Protein AF-A0A5C9C9N9-F1 (afdb_monomer_lite)

Secondary structure (DSSP, 8-state):
-HHHHHHGGG--STTGGG--HHHHHHHS--HHHHHHHH-HHHHHHHHHHHHTT--HHHHHHHHHHHHHHHHHHHHHHHHHHHHHH-TTHHHHHHHHHHHHHHS---HHHHHHHHHHTT--HHHIIIIITT-HHHHHHHHHHHHHHHHHHHHHHHHHH-----EEE-TTS-EEE--HHHHHHHHHHHHHHHHHHHHHHHHHHHHHHHHHHHHHHHHHTTPEE-PSSPS--SSEEEE-S--TTS--SEEEEEETTEEEEEEEE---TT-HHHHHHHHHT--SEEEETTEEEEEEEEEEES---TT-THHHHHHHTTEEEEETTSTTHHHHHHHHHHHHH----TTTT--HHHHHHHHHHHHHH--HHHHHHHHHHHHHHHHHS---TT---

Structure (mmCIF, N/CA/C/O backbone):
data_AF-A0A5C9C9N9-F1
#
_entry.id   AF-A0A5C9C9N9-F1
#
loop_
_atom_site.group_PDB
_atom_site.id
_atom_site.type_symbol
_atom_site.label_atom_id
_atom_site.label_alt_id
_atom_site.label_comp_id
_atom_site.label_asym_id
_atom_site.label_entity_id
_atom_site.label_seq_id
_atom_site.pdbx_PDB_ins_code
_atom_site.Cartn_x
_atom_site.Cartn_y
_atom_site.Cartn_z
_atom_site.occupancy
_atom_site.B_iso_or_equiv
_atom_site.auth_seq_id
_atom_site.auth_comp_id
_atom_site.auth_asym_id
_atom_site.auth_atom_id
_atom_site.pdbx_PDB_model_num
ATOM 1 N N . MET A 1 1 ? -15.153 8.812 -24.160 1.00 37.41 1 MET A N 1
ATOM 2 C CA . MET A 1 1 ? -14.367 9.856 -24.855 1.00 37.41 1 MET A CA 1
ATOM 3 C C . MET A 1 1 ? -14.046 11.124 -24.035 1.00 37.41 1 MET A C 1
ATOM 5 O O . MET A 1 1 ? -13.040 11.733 -24.364 1.00 37.41 1 MET A O 1
ATOM 9 N N . PRO A 1 2 ? -14.752 11.526 -22.947 1.00 36.28 2 PRO A N 1
ATOM 10 C CA . PRO A 1 2 ? -14.321 12.693 -22.146 1.00 36.28 2 PRO A CA 1
ATOM 11 C C . PRO A 1 2 ? -13.135 12.429 -21.193 1.00 36.28 2 PRO A C 1
ATOM 13 O O . PRO A 1 2 ? -12.395 13.350 -20.870 1.00 36.28 2 PRO A O 1
ATOM 16 N N . LYS A 1 3 ? -12.933 11.179 -20.738 1.00 41.25 3 LYS A N 1
ATOM 17 C CA . LYS A 1 3 ? -11.919 10.834 -19.718 1.00 41.25 3 LYS A CA 1
ATOM 18 C C . LYS A 1 3 ? -10.464 10.861 -20.215 1.00 41.25 3 LYS A C 1
ATOM 20 O O . LYS A 1 3 ? -9.582 11.214 -19.442 1.00 41.25 3 LYS A O 1
ATOM 25 N N . GLU A 1 4 ? -10.201 10.542 -21.484 1.00 42.69 4 GLU A N 1
ATOM 26 C CA . GLU A 1 4 ? -8.827 10.503 -22.024 1.00 42.69 4 GLU A CA 1
ATOM 27 C C . GLU A 1 4 ? -8.182 11.892 -22.120 1.00 42.69 4 GLU A C 1
ATOM 29 O O . GLU A 1 4 ? -7.003 12.038 -21.807 1.00 42.69 4 GLU A O 1
ATOM 34 N N . LYS A 1 5 ? -8.955 12.936 -22.457 1.00 40.62 5 LYS A N 1
ATOM 35 C CA . LYS A 1 5 ? -8.437 14.314 -22.527 1.00 40.62 5 LYS A CA 1
ATOM 36 C C . LYS A 1 5 ? -8.026 14.878 -21.161 1.00 40.62 5 LYS A C 1
ATOM 38 O O . LYS A 1 5 ? -7.103 15.681 -21.108 1.00 40.62 5 LYS A O 1
ATOM 43 N N . VAL A 1 6 ? -8.667 14.448 -20.072 1.00 48.41 6 VAL A N 1
ATOM 44 C CA . VAL A 1 6 ? -8.349 14.909 -18.705 1.00 48.41 6 VAL A CA 1
ATOM 45 C C . VAL A 1 6 ? -7.097 14.214 -18.153 1.00 48.41 6 VAL A C 1
ATOM 47 O O . VAL A 1 6 ? -6.322 14.826 -17.426 1.00 48.41 6 VAL A O 1
ATOM 50 N N . LEU A 1 7 ? -6.843 12.956 -18.530 1.00 49.41 7 LEU A N 1
ATOM 51 C CA . LEU A 1 7 ? -5.658 12.209 -18.080 1.00 49.41 7 LEU A CA 1
ATOM 52 C C . LEU A 1 7 ? -4.365 12.669 -18.776 1.00 49.41 7 LEU A C 1
ATOM 54 O O . LEU A 1 7 ? -3.325 12.727 -18.123 1.00 49.41 7 LEU A O 1
ATOM 58 N N . HIS A 1 8 ? -4.423 13.078 -20.050 1.00 49.97 8 HIS A N 1
ATOM 59 C CA . HIS A 1 8 ? -3.265 13.657 -20.749 1.00 49.97 8 HIS A CA 1
ATOM 60 C C . HIS A 1 8 ? -2.820 15.021 -20.186 1.00 49.97 8 HIS A C 1
ATOM 62 O O . HIS A 1 8 ? -1.680 15.412 -20.405 1.00 49.97 8 HIS A O 1
ATOM 68 N N . GLN A 1 9 ? -3.664 15.721 -19.416 1.00 55.91 9 GLN A N 1
ATOM 69 C CA . GLN A 1 9 ? -3.292 16.971 -18.734 1.00 55.91 9 GLN A CA 1
ATOM 70 C C . GLN A 1 9 ? -2.435 16.757 -17.470 1.00 55.91 9 GLN A C 1
ATOM 72 O O . GLN A 1 9 ? -1.930 17.730 -16.917 1.00 55.91 9 GLN A O 1
ATOM 77 N N . LEU A 1 10 ? -2.263 15.513 -16.997 1.00 59.78 10 LEU A N 1
ATOM 78 C CA . LEU A 1 10 ? -1.492 15.197 -15.782 1.00 59.78 10 LEU A CA 1
ATOM 79 C C . LEU A 1 10 ? 0.017 15.044 -16.010 1.00 59.78 10 LEU A C 1
ATOM 81 O O . LEU A 1 10 ? 0.758 14.961 -15.027 1.00 59.78 10 LEU A O 1
ATOM 85 N N . TYR A 1 11 ? 0.447 14.941 -17.269 1.00 69.88 11 TYR A N 1
ATOM 86 C CA . TYR A 1 11 ? 1.843 14.748 -17.645 1.00 69.88 11 TYR A CA 1
ATOM 87 C C . TYR A 1 11 ? 2.307 15.935 -18.482 1.00 69.88 11 TYR A C 1
ATOM 89 O O . TYR A 1 11 ? 1.695 16.254 -19.501 1.00 69.88 11 TYR A O 1
ATOM 97 N N . HIS A 1 12 ? 3.388 16.578 -18.056 1.00 72.19 12 HIS A N 1
ATOM 98 C CA . HIS A 1 12 ? 3.984 17.718 -18.760 1.00 72.19 12 HIS A CA 1
ATOM 99 C C . HIS A 1 12 ? 5.227 17.331 -19.568 1.00 72.19 12 HIS A C 1
ATOM 101 O O . HIS A 1 12 ? 5.639 18.057 -20.471 1.00 72.19 12 HIS A O 1
ATOM 107 N N . SER A 1 13 ? 5.820 16.179 -19.268 1.00 78.88 13 SER A N 1
ATOM 108 C CA . SER A 1 13 ? 7.016 15.682 -19.939 1.00 78.88 13 SER A CA 1
ATOM 109 C C . SER A 1 13 ? 6.716 15.066 -21.309 1.00 78.88 13 SER A C 1
ATOM 111 O O . SER A 1 13 ? 5.595 14.669 -21.637 1.00 78.88 13 SER A O 1
ATOM 113 N N . LYS A 1 14 ? 7.774 14.908 -22.114 1.00 85.06 14 LYS A N 1
ATOM 114 C CA . LYS A 1 14 ? 7.711 14.353 -23.479 1.00 85.06 14 LYS A CA 1
ATOM 115 C C . LYS A 1 14 ? 7.240 12.891 -23.539 1.00 85.06 14 LYS A C 1
ATOM 117 O O . LYS A 1 14 ? 7.010 12.382 -24.631 1.00 85.06 14 LYS A O 1
ATOM 122 N N . ILE A 1 15 ? 7.077 12.216 -22.396 1.00 86.12 15 ILE A N 1
ATOM 123 C CA . ILE A 1 15 ? 6.532 10.854 -22.341 1.00 86.12 15 ILE A CA 1
ATOM 124 C C . ILE A 1 15 ? 4.999 10.814 -22.404 1.00 86.12 15 ILE A C 1
ATOM 126 O O . ILE A 1 15 ? 4.450 9.771 -22.756 1.00 86.12 15 ILE A O 1
ATOM 130 N N . ALA A 1 16 ? 4.313 11.929 -22.115 1.00 86.31 16 ALA A N 1
ATOM 131 C CA . ALA A 1 16 ? 2.853 12.012 -22.007 1.00 86.31 16 ALA A CA 1
ATOM 132 C C . ALA A 1 16 ? 2.065 11.369 -23.169 1.00 86.31 16 ALA A C 1
ATOM 134 O O . ALA A 1 16 ? 1.077 10.685 -22.888 1.00 86.31 16 ALA A O 1
ATOM 135 N N . PRO A 1 17 ? 2.464 11.513 -24.452 1.00 87.81 17 PRO A N 1
ATOM 136 C CA . PRO A 1 17 ? 1.719 10.926 -25.571 1.00 87.81 17 PRO A CA 1
ATOM 137 C C . PRO A 1 17 ? 1.694 9.393 -25.569 1.00 87.81 17 PRO A C 1
ATOM 139 O O . PRO A 1 17 ? 0.817 8.787 -26.180 1.00 87.81 17 PRO A O 1
ATOM 142 N N . PHE A 1 18 ? 2.652 8.755 -24.893 1.00 89.38 18 PHE A N 1
ATOM 143 C CA . PHE A 1 18 ? 2.831 7.304 -24.923 1.00 89.38 18 PHE A CA 1
ATOM 144 C C . PHE A 1 18 ? 2.240 6.608 -23.696 1.00 89.38 18 PHE A C 1
ATOM 146 O O . PHE A 1 18 ? 2.082 5.388 -23.710 1.00 89.38 18 PHE A O 1
ATOM 153 N N . VAL A 1 19 ? 1.916 7.357 -22.635 1.00 87.38 19 VAL A N 1
ATOM 154 C CA . VAL A 1 19 ? 1.393 6.822 -21.370 1.00 87.38 19 VAL A CA 1
ATOM 155 C C . VAL A 1 19 ? -0.051 6.347 -21.561 1.00 87.38 19 VAL A C 1
ATOM 157 O O . VAL A 1 19 ? -0.930 7.166 -21.832 1.00 87.38 19 VAL A O 1
ATOM 160 N N . PRO A 1 20 ? -0.356 5.046 -21.388 1.00 88.06 20 PRO A N 1
ATOM 161 C CA . PRO A 1 20 ? -1.737 4.583 -21.423 1.00 88.06 20 PRO A CA 1
ATOM 162 C C . PRO A 1 20 ? -2.528 5.152 -20.241 1.00 88.06 20 PRO A C 1
ATOM 164 O O . PRO A 1 20 ? -2.052 5.125 -19.107 1.00 88.06 20 PRO A O 1
ATOM 167 N N . SER A 1 21 ? -3.774 5.570 -20.470 1.00 84.00 21 SER A N 1
ATOM 168 C CA . SER A 1 21 ? -4.687 6.058 -19.420 1.00 84.00 21 SER A CA 1
ATOM 169 C C . SER A 1 21 ? -4.796 5.095 -18.230 1.00 84.00 21 SER A C 1
ATOM 171 O O . SER A 1 21 ? -4.718 5.509 -17.072 1.00 84.00 21 SER A O 1
ATOM 173 N N . ALA A 1 22 ? -4.873 3.791 -18.515 1.00 82.81 22 ALA A N 1
ATOM 174 C CA . ALA A 1 22 ? -4.887 2.734 -17.509 1.00 82.81 22 ALA A CA 1
ATOM 175 C C . ALA A 1 22 ? -3.651 2.763 -16.592 1.00 82.81 22 ALA A C 1
ATOM 177 O O . ALA A 1 22 ? -3.775 2.496 -15.398 1.00 82.81 22 ALA A O 1
ATOM 178 N N . LEU A 1 23 ? -2.469 3.116 -17.112 1.00 84.31 23 LEU A N 1
ATOM 179 C CA . LEU A 1 23 ? -1.248 3.219 -16.313 1.00 84.31 23 LEU A CA 1
ATOM 180 C C . LEU A 1 23 ? -1.395 4.331 -15.269 1.00 84.31 23 LEU A C 1
ATOM 182 O O . LEU A 1 23 ? -1.219 4.088 -14.078 1.00 84.31 23 LEU A O 1
ATOM 186 N N . THR A 1 24 ? -1.813 5.524 -15.690 1.00 83.69 24 THR A N 1
ATOM 187 C CA . THR A 1 24 ? -2.038 6.668 -14.794 1.00 83.69 24 THR A CA 1
ATOM 188 C C . THR A 1 24 ? -3.081 6.363 -13.714 1.00 83.69 24 THR A C 1
ATOM 190 O O . THR A 1 24 ? -2.858 6.655 -12.534 1.00 83.69 24 THR A O 1
ATOM 193 N N . GLU A 1 25 ? -4.195 5.724 -14.081 1.00 81.94 25 GLU A N 1
ATOM 194 C CA . GLU A 1 25 ? -5.250 5.324 -13.138 1.00 81.94 25 GLU A CA 1
ATOM 195 C C . GLU A 1 25 ? -4.787 4.262 -12.127 1.00 81.94 25 GLU A C 1
ATOM 197 O O . GLU A 1 25 ? -5.225 4.245 -10.971 1.00 81.94 25 GLU A O 1
ATOM 202 N N . LEU A 1 26 ? -3.910 3.348 -12.545 1.00 81.75 26 LEU A N 1
ATOM 203 C CA . LEU A 1 26 ? -3.360 2.308 -11.679 1.00 81.75 26 LEU A CA 1
ATOM 204 C C . LEU A 1 26 ? -2.259 2.847 -10.759 1.00 81.75 26 LEU A C 1
ATOM 206 O O . LEU A 1 26 ? -2.142 2.366 -9.632 1.00 81.75 26 LEU A O 1
ATOM 210 N N . ILE A 1 27 ? -1.482 3.848 -11.182 1.00 82.31 27 ILE A N 1
ATOM 211 C CA . ILE A 1 27 ? -0.500 4.525 -10.321 1.00 82.31 27 ILE A CA 1
ATOM 212 C C . ILE A 1 27 ? -1.225 5.353 -9.252 1.00 82.31 27 ILE A C 1
ATOM 214 O O . ILE A 1 27 ? -0.895 5.275 -8.069 1.00 82.31 27 ILE A O 1
ATOM 218 N N . GLY A 1 28 ? -2.247 6.111 -9.659 1.00 73.25 28 GLY A N 1
ATOM 219 C CA . GLY A 1 28 ? -2.963 7.051 -8.795 1.00 73.25 28 GLY A CA 1
ATOM 220 C C . GLY A 1 28 ? -3.986 6.441 -7.831 1.00 73.25 28 GLY A C 1
ATOM 221 O O . GLY A 1 28 ? -4.534 7.181 -7.013 1.00 73.25 28 GLY A O 1
ATOM 222 N N . SER A 1 29 ? -4.272 5.137 -7.913 1.00 69.25 29 SER A N 1
ATOM 223 C CA . SER A 1 29 ? -5.362 4.533 -7.137 1.00 69.25 29 SER A CA 1
ATOM 224 C C . SER A 1 29 ? -5.131 4.606 -5.627 1.00 69.25 29 SER A C 1
ATOM 226 O O . SER A 1 29 ? -4.087 4.177 -5.126 1.00 69.25 29 SER A O 1
ATOM 228 N N . ARG A 1 30 ? -6.134 5.125 -4.913 1.00 69.12 30 ARG A N 1
ATOM 229 C CA . ARG A 1 30 ? -6.184 5.265 -3.452 1.00 69.12 30 ARG A CA 1
ATOM 230 C C . ARG A 1 30 ? -6.662 3.966 -2.801 1.00 69.12 30 ARG A C 1
ATOM 232 O O . ARG A 1 30 ? -7.253 3.115 -3.458 1.00 69.12 30 ARG A O 1
ATOM 239 N N . GLY A 1 31 ? -6.484 3.845 -1.482 1.00 66.50 31 GLY A N 1
ATOM 240 C CA . GLY A 1 31 ? -6.988 2.696 -0.718 1.00 66.50 31 GLY A CA 1
ATOM 241 C C . GLY A 1 31 ? -8.496 2.488 -0.881 1.00 66.50 31 GLY A C 1
ATOM 242 O O . GLY A 1 31 ? -8.946 1.381 -1.129 1.00 66.50 31 GLY A O 1
ATOM 243 N N . VAL A 1 32 ? -9.288 3.557 -0.865 1.00 70.75 32 VAL A N 1
ATOM 244 C CA . VAL A 1 32 ? -10.749 3.465 -1.049 1.00 70.75 32 VAL A CA 1
ATOM 245 C C . VAL A 1 32 ? -11.160 3.026 -2.462 1.00 70.75 32 VAL A C 1
ATOM 247 O O . VAL A 1 32 ? -12.204 2.401 -2.637 1.00 70.75 32 VAL A O 1
ATOM 250 N N . ASP A 1 33 ? -10.310 3.257 -3.469 1.00 72.56 33 ASP A N 1
ATOM 251 C CA . ASP A 1 33 ? -10.542 2.760 -4.831 1.00 72.56 33 ASP A CA 1
ATOM 252 C C . ASP A 1 33 ? -10.380 1.236 -4.911 1.00 72.56 33 ASP A C 1
ATOM 254 O O . ASP A 1 33 ? -10.921 0.597 -5.813 1.00 72.56 33 ASP A O 1
ATOM 258 N N . VAL A 1 34 ? -9.676 0.636 -3.947 1.00 70.19 34 VAL A N 1
ATOM 259 C CA . VAL A 1 34 ? -9.547 -0.819 -3.807 1.00 70.19 34 VAL A CA 1
ATOM 260 C C . VAL A 1 34 ? -10.900 -1.418 -3.475 1.00 70.19 34 VAL A C 1
ATOM 262 O O . VAL A 1 34 ? -11.304 -2.365 -4.134 1.00 70.19 34 VAL A O 1
ATOM 265 N N . VAL A 1 35 ? -11.647 -0.828 -2.536 1.00 75.88 35 VAL A N 1
ATOM 266 C CA . VAL A 1 35 ? -12.987 -1.322 -2.180 1.00 75.88 35 VAL A CA 1
ATOM 267 C C . VAL A 1 35 ? -13.902 -1.319 -3.404 1.00 75.88 35 VAL A C 1
ATOM 269 O O . VAL A 1 35 ? -14.561 -2.315 -3.686 1.00 75.88 35 VAL A O 1
ATOM 272 N N . LYS A 1 36 ? -13.868 -0.241 -4.199 1.00 75.81 36 LYS A N 1
ATOM 273 C CA . LYS A 1 36 ? -14.656 -0.136 -5.439 1.00 75.81 36 LYS A CA 1
ATOM 274 C C . LYS A 1 36 ? -14.260 -1.171 -6.495 1.00 75.81 36 LYS A C 1
ATOM 276 O O . LYS A 1 36 ? -15.123 -1.661 -7.212 1.00 75.81 36 LYS A O 1
ATOM 281 N N . ARG A 1 37 ? -12.967 -1.481 -6.627 1.00 71.38 37 ARG A N 1
ATOM 282 C CA . ARG A 1 37 ? -12.450 -2.418 -7.643 1.00 71.38 37 ARG A CA 1
ATOM 283 C C . ARG A 1 37 ? -12.628 -3.881 -7.259 1.00 71.38 37 ARG A C 1
ATOM 285 O O . ARG A 1 37 ? -12.797 -4.720 -8.137 1.00 71.38 37 ARG A O 1
ATOM 292 N N . VAL A 1 38 ? -12.500 -4.180 -5.973 1.00 73.94 38 VAL A N 1
ATOM 293 C CA . VAL A 1 38 ? -12.497 -5.548 -5.451 1.00 73.94 38 VAL A CA 1
ATOM 294 C C . VAL A 1 38 ? -13.909 -5.997 -5.073 1.00 73.94 38 VAL A C 1
ATOM 296 O O . VAL A 1 38 ? -14.213 -7.181 -5.166 1.00 73.94 38 VAL A O 1
ATOM 299 N N . GLY A 1 39 ? -14.788 -5.050 -4.746 1.00 82.50 39 GLY A N 1
ATOM 300 C CA . GLY A 1 39 ? -16.157 -5.321 -4.333 1.00 82.50 39 GLY A CA 1
ATOM 301 C C . GLY A 1 39 ? -16.274 -5.459 -2.819 1.00 82.50 39 GLY A C 1
ATOM 302 O O . GLY A 1 39 ? -15.336 -5.852 -2.122 1.00 82.50 39 GLY A O 1
ATOM 303 N N . ILE A 1 40 ? -17.448 -5.101 -2.307 1.00 87.12 40 ILE A N 1
ATOM 304 C CA . ILE A 1 40 ? -17.716 -5.028 -0.867 1.00 87.12 40 ILE A CA 1
ATOM 305 C C . ILE A 1 40 ? -17.707 -6.415 -0.227 1.00 87.12 40 ILE A C 1
ATOM 307 O O . ILE A 1 40 ? -17.191 -6.558 0.878 1.00 87.12 40 ILE A O 1
ATOM 311 N N . ASP A 1 41 ? -18.193 -7.434 -0.931 1.00 87.19 41 ASP A N 1
ATOM 312 C CA . ASP A 1 41 ? -18.247 -8.805 -0.413 1.00 87.19 41 ASP A CA 1
ATOM 313 C C . ASP A 1 41 ? -16.850 -9.360 -0.136 1.00 87.19 41 ASP A C 1
ATOM 315 O O . ASP A 1 41 ? -16.582 -9.878 0.943 1.00 87.19 41 ASP A O 1
ATOM 319 N N . VAL A 1 42 ? -15.905 -9.131 -1.049 1.00 86.38 42 VAL A N 1
ATOM 320 C CA . VAL A 1 42 ? -14.511 -9.541 -0.844 1.00 86.38 42 VAL A CA 1
ATOM 321 C C . VAL A 1 42 ? -13.884 -8.781 0.327 1.00 86.38 42 VAL A C 1
ATOM 323 O O . VAL A 1 42 ? -13.131 -9.355 1.108 1.00 86.38 42 VAL A O 1
ATOM 326 N N . VAL A 1 43 ? -14.194 -7.489 0.489 1.00 88.81 43 VAL A N 1
ATOM 327 C CA . VAL A 1 43 ? -13.722 -6.708 1.645 1.00 88.81 43 VAL A CA 1
ATOM 328 C C . VAL A 1 43 ? -14.293 -7.264 2.951 1.00 88.81 43 VAL A C 1
ATOM 330 O O . VAL A 1 43 ? -13.548 -7.391 3.924 1.00 88.81 43 VAL A O 1
ATOM 333 N N . LYS A 1 44 ? -15.576 -7.645 2.973 1.00 92.31 44 LYS A N 1
ATOM 334 C CA . LYS A 1 44 ? -16.211 -8.327 4.109 1.00 92.31 44 LYS A CA 1
ATOM 335 C C . LYS A 1 44 ? -15.527 -9.656 4.418 1.00 92.31 44 LYS A C 1
ATOM 337 O O . LYS A 1 44 ? -15.245 -9.916 5.586 1.00 92.31 44 LYS A O 1
ATOM 342 N N . ASP A 1 45 ? -15.177 -10.445 3.407 1.00 90.75 45 ASP A N 1
ATOM 343 C CA . ASP A 1 45 ? -14.437 -11.695 3.599 1.00 90.75 45 ASP A CA 1
ATOM 344 C C . ASP A 1 45 ? -13.062 -11.456 4.230 1.00 90.75 45 ASP A C 1
ATOM 346 O O . ASP A 1 45 ? -12.705 -12.138 5.192 1.00 90.75 45 ASP A O 1
ATOM 350 N N . VAL A 1 46 ? -12.318 -10.442 3.763 1.00 89.56 46 VAL A N 1
ATOM 351 C CA . VAL A 1 46 ? -11.027 -10.061 4.361 1.00 89.56 46 VAL A CA 1
ATOM 352 C C . VAL A 1 46 ? -11.196 -9.642 5.823 1.00 89.56 46 VAL A C 1
ATOM 354 O O . VAL A 1 46 ? -10.442 -10.097 6.683 1.00 89.56 46 VAL A O 1
ATOM 357 N N . ILE A 1 47 ? -12.190 -8.801 6.127 1.00 92.25 47 ILE A N 1
ATOM 358 C CA . ILE A 1 47 ? -12.477 -8.370 7.502 1.00 92.25 47 ILE A CA 1
ATOM 359 C C . ILE A 1 47 ? -12.795 -9.589 8.369 1.00 92.25 47 ILE A C 1
ATOM 361 O O . ILE A 1 47 ? -12.177 -9.776 9.415 1.00 92.25 47 ILE A O 1
ATOM 365 N N . ALA A 1 48 ? -13.717 -10.445 7.930 1.00 93.06 48 ALA A N 1
ATOM 366 C CA . ALA A 1 48 ? -14.128 -11.627 8.674 1.00 93.06 48 ALA A CA 1
ATOM 367 C C . ALA A 1 48 ? -12.959 -12.591 8.927 1.00 93.06 48 ALA A C 1
ATOM 369 O O . ALA A 1 48 ? -12.837 -13.148 10.020 1.00 93.06 48 ALA A O 1
ATOM 370 N N . ASP A 1 49 ? -12.077 -12.753 7.944 1.00 91.25 49 ASP A N 1
ATOM 371 C CA . ASP A 1 49 ? -10.869 -13.557 8.058 1.00 91.25 49 ASP A CA 1
ATOM 372 C C . ASP A 1 49 ? -9.901 -12.997 9.106 1.00 91.25 49 ASP A C 1
ATOM 374 O O . ASP A 1 49 ? -9.433 -13.760 9.958 1.00 91.25 49 ASP A O 1
ATOM 378 N N . VAL A 1 50 ? -9.668 -11.681 9.126 1.00 91.19 50 VAL A N 1
ATOM 379 C CA . VAL A 1 50 ? -8.818 -11.046 10.147 1.00 91.19 50 VAL A CA 1
ATOM 380 C C . VAL A 1 50 ? -9.458 -11.093 11.537 1.00 91.19 50 VAL A C 1
ATOM 382 O O . VAL A 1 50 ? -8.768 -11.372 12.518 1.00 91.19 50 VAL A O 1
ATOM 385 N N . LEU A 1 51 ? -10.776 -10.906 11.657 1.00 92.56 51 LEU A N 1
ATOM 386 C CA . LEU A 1 51 ? -11.492 -11.080 12.932 1.00 92.56 51 LEU A CA 1
ATOM 387 C C . LEU A 1 51 ? -11.421 -12.531 13.450 1.00 92.56 51 LEU A C 1
ATOM 389 O O . LEU A 1 51 ? -11.482 -12.769 14.657 1.00 92.56 51 LEU A O 1
ATOM 393 N N . CYS A 1 52 ? -11.246 -13.504 12.551 1.00 91.75 52 CYS A N 1
ATOM 394 C CA . CYS A 1 52 ? -11.019 -14.912 12.886 1.00 91.75 52 CYS A CA 1
ATOM 395 C C . CYS A 1 52 ? -9.532 -15.275 13.076 1.00 91.75 52 CYS A C 1
ATOM 397 O O . CYS A 1 52 ? -9.223 -16.439 13.329 1.00 91.75 52 CYS A O 1
ATOM 399 N N . GLY A 1 53 ? -8.621 -14.303 12.985 1.00 88.56 53 GLY A N 1
ATOM 400 C CA . GLY A 1 53 ? -7.190 -14.464 13.249 1.00 88.56 53 GLY A CA 1
ATOM 401 C C . GLY A 1 53 ? -6.326 -14.869 12.053 1.00 88.56 53 GLY A C 1
ATOM 402 O O . GLY A 1 53 ? -5.181 -15.285 12.241 1.00 88.56 53 GLY A O 1
ATOM 403 N N . ARG A 1 54 ? -6.837 -14.756 10.820 1.00 88.12 54 ARG A N 1
ATOM 404 C CA . ARG A 1 54 ? -6.015 -14.895 9.605 1.00 88.12 54 ARG A CA 1
ATOM 405 C C . ARG A 1 54 ? -5.192 -13.633 9.351 1.00 88.12 54 ARG A C 1
ATOM 407 O O . ARG A 1 54 ? -5.557 -12.537 9.773 1.00 88.12 54 ARG A O 1
ATOM 414 N N . ASN A 1 55 ? -4.075 -13.784 8.641 1.00 82.88 55 ASN A N 1
ATOM 415 C CA . ASN A 1 55 ? -3.210 -12.654 8.329 1.00 82.88 55 ASN A CA 1
ATOM 416 C C . ASN A 1 55 ? -3.787 -11.819 7.176 1.00 82.88 55 ASN A C 1
ATOM 418 O O . ASN A 1 55 ? -4.106 -12.356 6.117 1.00 82.88 55 ASN A O 1
ATOM 422 N N . LEU A 1 56 ? -3.838 -10.493 7.340 1.00 82.12 56 LEU A N 1
ATOM 423 C CA . LEU A 1 56 ? -4.310 -9.577 6.292 1.00 82.12 56 LEU A CA 1
ATOM 424 C C . LEU A 1 56 ? -3.514 -9.709 4.979 1.00 82.12 56 LEU A C 1
ATOM 426 O O . LEU A 1 56 ? -4.046 -9.478 3.889 1.00 82.12 56 LEU A O 1
ATOM 430 N N . ARG A 1 57 ? -2.221 -10.050 5.058 1.00 77.50 57 ARG A N 1
ATOM 431 C CA . ARG A 1 57 ? -1.363 -10.155 3.869 1.00 77.50 57 ARG A CA 1
ATOM 432 C C . ARG A 1 57 ? -1.778 -11.295 2.957 1.00 77.50 57 ARG A C 1
ATOM 434 O O . ARG A 1 57 ? -1.700 -11.125 1.745 1.00 77.50 57 ARG A O 1
ATOM 441 N N . ASP A 1 58 ? -2.274 -12.392 3.519 1.00 78.56 58 ASP A N 1
ATOM 442 C CA . ASP A 1 58 ? -2.732 -13.535 2.727 1.00 78.56 58 ASP A CA 1
ATOM 443 C C . ASP A 1 58 ? -3.909 -13.116 1.834 1.00 78.56 58 ASP A C 1
ATOM 445 O O . ASP A 1 58 ? -3.962 -13.453 0.653 1.00 78.56 58 ASP A O 1
ATOM 449 N N . SER A 1 59 ? -4.806 -12.282 2.368 1.00 73.44 59 SER A N 1
ATOM 450 C CA . SER A 1 59 ? -5.985 -11.786 1.655 1.00 73.44 59 SER A CA 1
ATOM 451 C C . SER A 1 59 ? -5.686 -10.647 0.671 1.00 73.44 59 SER A C 1
ATOM 453 O O . SER A 1 59 ? -6.435 -10.444 -0.283 1.00 73.44 59 SER A O 1
ATOM 455 N N . THR A 1 60 ? -4.603 -9.889 0.873 1.00 77.56 60 THR A N 1
ATOM 456 C CA . THR A 1 60 ? -4.282 -8.703 0.054 1.00 77.56 60 THR A CA 1
ATOM 457 C C . THR A 1 60 ? -3.200 -8.940 -1.004 1.00 77.56 60 THR A C 1
ATOM 459 O O . THR A 1 60 ? -3.179 -8.220 -2.002 1.00 77.56 60 THR A O 1
ATOM 462 N N . GLU A 1 61 ? -2.365 -9.981 -0.884 1.00 83.25 61 GLU A N 1
ATOM 463 C CA . GLU A 1 61 ? -1.290 -10.277 -1.851 1.00 83.25 61 GLU A CA 1
ATOM 464 C C . GLU A 1 61 ? -1.822 -10.525 -3.270 1.00 83.25 61 GLU A C 1
ATOM 466 O O . GLU A 1 61 ? -1.205 -10.103 -4.249 1.00 83.25 61 GLU A O 1
ATOM 471 N N . MET A 1 62 ? -2.988 -11.162 -3.416 1.00 80.94 62 MET A N 1
ATOM 472 C CA . MET A 1 62 ? -3.576 -11.391 -4.742 1.00 80.94 62 MET A CA 1
ATOM 473 C C . MET A 1 62 ? -4.041 -10.088 -5.404 1.00 80.94 62 MET A C 1
ATOM 475 O O . MET A 1 62 ? -3.918 -9.935 -6.622 1.00 80.94 62 MET A O 1
ATOM 479 N N . LEU A 1 63 ? -4.501 -9.119 -4.608 1.00 78.69 63 LEU A N 1
ATOM 480 C CA . LEU A 1 63 ? -4.855 -7.782 -5.088 1.00 78.69 63 LEU A CA 1
ATOM 481 C C . LEU A 1 63 ? -3.606 -7.034 -5.560 1.00 78.69 63 LEU A C 1
ATOM 483 O O . LEU A 1 63 ? -3.595 -6.477 -6.661 1.00 78.69 63 LEU A O 1
ATOM 487 N N . THR A 1 64 ? -2.535 -7.108 -4.767 1.00 84.00 64 THR A N 1
ATOM 488 C CA . THR A 1 64 ? -1.213 -6.574 -5.108 1.00 84.00 64 THR A CA 1
ATOM 489 C C . THR A 1 64 ? -0.681 -7.159 -6.408 1.00 84.00 64 THR A C 1
ATOM 491 O O . THR A 1 64 ? -0.322 -6.422 -7.330 1.00 84.00 64 THR A O 1
ATOM 494 N N . ARG A 1 65 ? -0.683 -8.492 -6.531 1.00 87.06 65 ARG A N 1
ATOM 495 C CA . ARG A 1 65 ? -0.246 -9.199 -7.742 1.00 87.06 65 ARG A CA 1
ATOM 496 C C . ARG A 1 65 ? -1.037 -8.775 -8.968 1.00 87.06 65 ARG A C 1
ATOM 498 O O . ARG A 1 65 ? -0.434 -8.508 -10.006 1.00 87.06 65 ARG A O 1
ATOM 505 N N . ARG A 1 66 ? -2.364 -8.675 -8.853 1.00 84.38 66 ARG A N 1
ATOM 506 C CA . ARG A 1 66 ? -3.224 -8.245 -9.961 1.00 84.38 66 ARG A CA 1
ATOM 507 C C . ARG A 1 66 ? -2.867 -6.836 -10.430 1.00 84.38 66 ARG A C 1
ATOM 509 O O . ARG A 1 66 ? -2.697 -6.629 -11.630 1.00 84.38 66 ARG A O 1
ATOM 516 N N . ARG A 1 67 ? -2.704 -5.880 -9.508 1.00 85.75 67 ARG A N 1
ATOM 517 C CA . ARG A 1 67 ? -2.327 -4.501 -9.857 1.00 85.75 67 ARG A CA 1
ATOM 518 C C . ARG A 1 67 ? -0.950 -4.436 -10.513 1.00 85.75 67 ARG A C 1
ATOM 520 O O . ARG A 1 67 ? -0.812 -3.768 -11.533 1.00 85.75 67 ARG A O 1
ATOM 527 N N . ILE A 1 68 ? 0.041 -5.144 -9.968 1.00 91.38 68 ILE A N 1
ATOM 528 C CA . ILE A 1 68 ? 1.392 -5.214 -10.548 1.00 91.38 68 ILE A CA 1
ATOM 529 C C . ILE A 1 68 ? 1.337 -5.797 -11.962 1.00 91.38 68 ILE A C 1
ATOM 531 O O . ILE A 1 68 ? 1.916 -5.217 -12.871 1.00 91.38 68 ILE A O 1
ATOM 535 N N . GLY A 1 69 ? 0.601 -6.892 -12.175 1.00 91.50 69 GLY A N 1
ATOM 536 C CA . GLY A 1 69 ? 0.450 -7.496 -13.501 1.00 91.50 69 GLY A CA 1
ATOM 537 C C . GLY A 1 69 ? -0.150 -6.530 -14.527 1.00 91.50 69 GLY A C 1
ATOM 538 O O . GLY A 1 69 ? 0.387 -6.382 -15.623 1.00 91.50 69 GLY A O 1
ATOM 539 N N . MET A 1 70 ? -1.211 -5.809 -14.152 1.00 90.50 70 MET A N 1
ATOM 540 C CA . MET A 1 70 ? -1.824 -4.796 -15.021 1.00 90.50 70 MET A CA 1
ATOM 541 C C . MET A 1 70 ? -0.884 -3.617 -15.303 1.00 90.50 70 MET A C 1
ATOM 543 O O . MET A 1 70 ? -0.812 -3.152 -16.439 1.00 90.50 70 MET A O 1
ATOM 547 N N . LEU A 1 71 ? -0.143 -3.149 -14.295 1.00 92.94 71 LEU A N 1
ATOM 548 C CA . LEU A 1 71 ? 0.855 -2.095 -14.469 1.00 92.94 71 LEU A CA 1
ATOM 549 C C . LEU A 1 71 ? 2.000 -2.554 -15.380 1.00 92.94 71 LEU A C 1
ATOM 551 O O . LEU A 1 71 ? 2.408 -1.803 -16.254 1.00 92.94 71 LEU A O 1
ATOM 555 N N . ASN A 1 72 ? 2.493 -3.786 -15.233 1.00 96.06 72 ASN A N 1
ATOM 556 C CA . ASN A 1 72 ? 3.541 -4.341 -16.095 1.00 96.06 72 ASN A CA 1
ATOM 557 C C . ASN A 1 72 ? 3.090 -4.381 -17.560 1.00 96.06 72 ASN A C 1
ATOM 559 O O . ASN A 1 72 ? 3.838 -3.964 -18.442 1.00 96.06 72 ASN A O 1
ATOM 563 N N . ALA A 1 73 ? 1.854 -4.825 -17.814 1.00 95.06 73 ALA A N 1
ATOM 564 C CA . ALA A 1 73 ? 1.278 -4.823 -19.154 1.00 95.06 73 ALA A CA 1
ATOM 565 C C . ALA A 1 73 ? 1.161 -3.398 -19.718 1.00 95.06 73 ALA A C 1
ATOM 567 O O . ALA A 1 73 ? 1.582 -3.142 -20.842 1.00 95.06 73 ALA A O 1
ATOM 568 N N . ALA A 1 74 ? 0.654 -2.445 -18.934 1.00 94.75 74 ALA A N 1
ATOM 569 C CA . ALA A 1 74 ? 0.535 -1.057 -19.374 1.00 94.75 74 ALA A CA 1
ATOM 570 C C . ALA A 1 74 ? 1.907 -0.395 -19.624 1.00 94.75 74 ALA A C 1
ATOM 572 O O . ALA A 1 74 ? 2.055 0.366 -20.579 1.00 94.75 74 ALA A O 1
ATOM 573 N N . THR A 1 75 ? 2.926 -0.731 -18.832 1.00 96.50 75 THR A N 1
ATOM 574 C CA . THR A 1 75 ? 4.310 -0.286 -19.046 1.00 96.50 75 THR A CA 1
ATOM 575 C C . THR A 1 75 ? 4.905 -0.887 -20.319 1.00 96.50 75 THR A C 1
ATOM 577 O O . THR A 1 75 ? 5.554 -0.170 -21.073 1.00 96.50 75 THR A O 1
ATOM 580 N N . LEU A 1 76 ? 4.625 -2.153 -20.645 1.00 96.50 76 LEU A N 1
ATOM 581 C CA . LEU A 1 76 ? 5.001 -2.713 -21.948 1.00 96.50 76 LEU A CA 1
ATOM 582 C C . LEU A 1 76 ? 4.378 -1.910 -23.102 1.00 96.50 76 LEU A C 1
ATOM 584 O O . LEU A 1 76 ? 5.088 -1.526 -24.029 1.00 96.50 76 LEU A O 1
ATOM 588 N N . ILE A 1 77 ? 3.077 -1.604 -23.029 1.00 95.69 77 ILE A N 1
ATOM 589 C CA . ILE A 1 77 ? 2.394 -0.799 -24.056 1.00 95.69 77 ILE A CA 1
ATOM 590 C C . ILE A 1 77 ? 3.020 0.595 -24.187 1.00 95.69 77 ILE A C 1
ATOM 592 O O . ILE A 1 77 ? 3.195 1.071 -25.306 1.00 95.69 77 ILE A O 1
ATOM 596 N N . PHE A 1 78 ? 3.401 1.228 -23.074 1.00 95.69 78 PHE A N 1
ATOM 597 C CA . PHE A 1 78 ? 4.130 2.500 -23.083 1.00 95.69 78 PHE A CA 1
ATOM 598 C C . PHE A 1 78 ? 5.423 2.417 -23.913 1.00 95.69 78 PHE A C 1
ATOM 600 O O . PHE A 1 78 ? 5.640 3.251 -24.793 1.00 95.69 78 PHE A O 1
ATOM 607 N N . PHE A 1 79 ? 6.246 1.385 -23.693 1.00 96.38 79 PHE A N 1
ATOM 608 C CA . PHE A 1 79 ? 7.481 1.184 -24.458 1.00 96.38 79 PHE A CA 1
ATOM 609 C C . PHE A 1 79 ? 7.217 0.910 -25.941 1.00 96.38 79 PHE A C 1
ATOM 611 O O . PHE A 1 79 ? 7.884 1.497 -26.791 1.00 96.38 79 PHE A O 1
ATOM 618 N N . VAL A 1 80 ? 6.234 0.063 -26.262 1.00 96.00 80 VAL A N 1
ATOM 619 C CA . VAL A 1 80 ? 5.892 -0.260 -27.656 1.00 96.00 80 VAL A CA 1
ATOM 620 C C . VAL A 1 80 ? 5.413 0.984 -28.407 1.00 96.00 80 VAL A C 1
ATOM 622 O O . VAL A 1 80 ? 5.897 1.257 -29.503 1.00 96.00 80 VAL A O 1
ATOM 625 N N . LYS A 1 81 ? 4.529 1.790 -27.807 1.00 93.94 81 LYS A N 1
ATOM 626 C CA . LYS A 1 81 ? 4.055 3.040 -28.421 1.00 93.94 81 LYS A CA 1
ATOM 627 C C . LYS A 1 81 ? 5.182 4.047 -28.627 1.00 93.94 81 LYS A C 1
ATOM 629 O O . LYS A 1 81 ? 5.274 4.644 -29.697 1.00 93.94 81 LYS A O 1
ATOM 634 N N . GLY A 1 82 ? 6.052 4.212 -27.630 1.00 94.12 82 GLY A N 1
ATOM 635 C CA . GLY A 1 82 ? 7.204 5.107 -27.732 1.00 94.12 82 GLY A CA 1
ATOM 636 C C . GLY A 1 82 ? 8.170 4.698 -28.844 1.00 94.12 82 GLY A C 1
ATOM 637 O O . GLY A 1 82 ? 8.539 5.526 -29.673 1.00 94.12 82 GLY A O 1
ATOM 638 N N . LEU A 1 83 ? 8.515 3.410 -28.921 1.00 95.25 83 LEU A N 1
ATOM 639 C CA . LEU A 1 83 ? 9.396 2.866 -29.960 1.00 95.25 83 LEU A CA 1
ATOM 640 C C . LEU A 1 83 ? 8.783 2.903 -31.360 1.00 95.25 83 LEU A C 1
ATOM 642 O O . LEU A 1 83 ? 9.495 3.151 -32.332 1.00 95.25 83 LEU A O 1
ATOM 646 N N . SER A 1 84 ? 7.471 2.683 -31.469 1.00 93.88 84 SER A N 1
ATOM 647 C CA . SER A 1 84 ? 6.762 2.796 -32.744 1.00 93.88 84 SER A CA 1
ATOM 648 C C . SER A 1 84 ? 6.752 4.237 -33.264 1.00 93.88 84 SER A C 1
ATOM 650 O O . SER A 1 84 ? 6.699 4.442 -34.474 1.00 93.88 84 SER A O 1
ATOM 652 N N . ALA A 1 85 ? 6.808 5.231 -32.372 1.00 92.31 85 ALA A N 1
ATOM 653 C CA . ALA A 1 85 ? 6.859 6.646 -32.731 1.00 92.31 85 ALA A CA 1
ATOM 654 C C . ALA A 1 85 ? 8.291 7.169 -32.944 1.00 92.31 85 ALA A C 1
ATOM 656 O O . ALA A 1 85 ? 8.504 8.062 -33.762 1.00 92.31 85 ALA A O 1
ATOM 657 N N . SER A 1 86 ? 9.281 6.639 -32.218 1.00 92.69 86 SER A N 1
ATOM 658 C CA . SER A 1 86 ? 10.684 7.040 -32.335 1.00 92.69 86 SER A CA 1
ATOM 659 C C . SER A 1 86 ? 11.633 5.876 -32.067 1.00 92.69 86 SER A C 1
ATOM 661 O O . SER A 1 86 ? 11.652 5.299 -30.982 1.00 92.69 86 SER A O 1
ATOM 663 N N . ARG A 1 87 ? 12.535 5.603 -33.018 1.00 89.38 87 ARG A N 1
ATOM 664 C CA . ARG A 1 87 ? 13.598 4.596 -32.844 1.00 89.38 87 ARG A CA 1
ATOM 665 C C . ARG A 1 87 ? 14.573 4.939 -31.716 1.00 89.38 87 ARG A C 1
ATOM 667 O O . ARG A 1 87 ? 15.150 4.037 -31.127 1.00 89.38 87 ARG A O 1
ATOM 674 N N . ARG A 1 88 ? 14.733 6.230 -31.408 1.00 92.12 88 ARG A N 1
ATOM 675 C CA . ARG A 1 88 ? 15.601 6.730 -30.330 1.00 92.12 88 ARG A CA 1
ATOM 676 C C . ARG A 1 88 ? 14.899 6.820 -28.979 1.00 92.12 88 ARG A C 1
ATOM 678 O O . ARG A 1 88 ? 15.496 7.286 -28.016 1.00 92.12 88 ARG A O 1
ATOM 685 N N . PHE A 1 89 ? 13.641 6.385 -28.893 1.00 94.94 89 PHE A N 1
ATOM 686 C CA . PHE A 1 89 ? 12.838 6.527 -27.684 1.00 94.94 89 PHE A CA 1
ATOM 687 C C . PHE A 1 89 ? 13.573 6.028 -26.435 1.00 94.94 89 PHE A C 1
ATOM 689 O O . PHE A 1 89 ? 13.682 6.769 -25.465 1.00 94.94 89 PHE A O 1
ATOM 696 N N . ILE A 1 90 ? 14.152 4.823 -26.477 1.00 94.56 90 ILE A N 1
ATOM 697 C CA . ILE A 1 90 ? 14.884 4.269 -25.329 1.00 94.56 90 ILE A CA 1
ATOM 698 C C . ILE A 1 90 ? 16.165 5.052 -25.017 1.00 94.56 90 ILE A C 1
ATOM 700 O O . ILE A 1 90 ? 16.462 5.271 -23.845 1.00 94.56 90 ILE A O 1
ATOM 704 N N . ASP A 1 91 ? 16.913 5.479 -26.035 1.00 94.00 91 ASP A N 1
ATOM 705 C CA . ASP A 1 91 ? 18.152 6.243 -25.839 1.00 94.00 91 ASP A CA 1
ATOM 706 C C . ASP A 1 91 ? 17.890 7.587 -25.156 1.00 94.00 91 ASP A C 1
ATOM 708 O O . ASP A 1 91 ? 18.655 8.020 -24.291 1.00 94.00 91 ASP A O 1
ATOM 712 N N . ASP A 1 92 ? 16.789 8.235 -25.532 1.00 94.50 92 ASP A N 1
ATOM 713 C CA . ASP A 1 92 ? 16.440 9.567 -25.056 1.00 94.50 92 ASP A CA 1
ATOM 714 C C . ASP A 1 92 ? 15.667 9.514 -23.714 1.00 94.50 92 ASP A C 1
ATOM 716 O O . ASP A 1 92 ? 15.681 10.485 -22.950 1.00 94.50 92 ASP A O 1
ATOM 720 N N . LEU A 1 93 ? 15.033 8.379 -23.377 1.00 94.75 93 LEU A N 1
ATOM 721 C CA . LEU A 1 93 ? 14.202 8.198 -22.175 1.00 94.75 93 LEU A CA 1
ATOM 722 C C . LEU A 1 93 ? 14.896 8.605 -20.859 1.00 94.75 93 LEU A C 1
ATOM 724 O O . LEU A 1 93 ? 14.272 9.334 -20.087 1.00 94.75 93 LEU A O 1
ATOM 728 N N . PRO A 1 94 ? 16.153 8.209 -20.562 1.00 95.31 94 PRO A N 1
ATOM 729 C CA . PRO A 1 94 ? 16.825 8.620 -19.328 1.00 95.31 94 PRO A CA 1
ATOM 730 C C . PRO A 1 94 ? 17.022 10.137 -19.215 1.00 95.31 94 PRO A C 1
ATOM 732 O O . PRO A 1 94 ? 16.948 10.694 -18.119 1.00 95.31 94 PRO A O 1
ATOM 735 N N . ALA A 1 95 ? 17.272 10.822 -20.335 1.00 92.88 95 ALA A N 1
ATOM 736 C CA . ALA A 1 95 ? 17.408 12.275 -20.355 1.00 92.88 95 ALA A CA 1
ATOM 737 C C . ALA A 1 95 ? 16.057 12.953 -20.109 1.00 92.88 95 ALA A C 1
ATOM 739 O O . ALA A 1 95 ? 15.963 13.805 -19.226 1.00 92.88 95 ALA A O 1
ATOM 740 N N . VAL A 1 96 ? 15.011 12.502 -20.809 1.00 92.88 96 VAL A N 1
ATOM 741 C CA . VAL A 1 96 ? 13.634 12.985 -20.617 1.00 92.88 96 VAL A CA 1
ATOM 742 C C . VAL A 1 96 ? 13.159 12.748 -19.182 1.00 92.88 96 VAL A C 1
ATOM 744 O O . VAL A 1 96 ? 12.528 13.621 -18.590 1.00 92.88 96 VAL A O 1
ATOM 747 N N . ALA A 1 97 ? 13.484 11.593 -18.599 1.00 93.44 97 ALA A N 1
ATOM 748 C CA . ALA A 1 97 ? 13.136 11.265 -17.225 1.00 93.44 97 ALA A CA 1
ATOM 749 C C . ALA A 1 97 ? 13.821 12.195 -16.219 1.00 93.44 97 ALA A C 1
ATOM 751 O O . ALA A 1 97 ? 13.160 12.727 -15.331 1.00 93.44 97 ALA A O 1
ATOM 752 N N . ALA A 1 98 ? 15.125 12.431 -16.376 1.00 91.69 98 ALA A N 1
ATOM 753 C CA . ALA A 1 98 ? 15.861 13.338 -15.502 1.00 91.69 98 ALA A CA 1
ATOM 754 C C . ALA A 1 98 ? 15.353 14.786 -15.612 1.00 91.69 98 ALA A C 1
ATOM 756 O O . ALA A 1 98 ? 15.129 15.426 -14.589 1.00 91.69 98 ALA A O 1
ATOM 757 N N . GLU A 1 99 ? 15.108 15.274 -16.832 1.00 89.88 99 GLU A N 1
ATOM 758 C CA . GLU A 1 99 ? 14.536 16.604 -17.079 1.00 89.88 99 GLU A CA 1
ATOM 759 C C . GLU A 1 99 ? 13.137 16.741 -16.453 1.00 89.88 99 GLU A C 1
ATOM 761 O O . GLU A 1 99 ? 12.841 17.723 -15.782 1.00 89.88 99 GLU A O 1
ATOM 766 N N . GLY A 1 100 ? 12.276 15.732 -16.606 1.00 88.75 100 GLY A N 1
ATOM 767 C CA . GLY A 1 100 ? 10.938 15.760 -16.015 1.00 88.75 100 GLY A CA 1
ATOM 768 C C . GLY A 1 100 ? 10.935 15.716 -14.480 1.00 88.75 100 GLY A C 1
ATOM 769 O O . GLY A 1 100 ? 9.991 16.199 -13.855 1.00 88.75 100 GLY A O 1
ATOM 770 N N . LEU A 1 101 ? 11.972 15.146 -13.851 1.00 88.88 101 LEU A N 1
ATOM 771 C CA . LEU A 1 101 ? 12.078 15.056 -12.389 1.00 88.88 101 LEU A CA 1
ATOM 772 C C . LEU A 1 101 ? 12.495 16.367 -11.718 1.00 88.88 101 LEU A C 1
ATOM 774 O O . LEU A 1 101 ? 12.161 16.552 -10.544 1.00 88.88 101 LEU A O 1
ATOM 778 N N . THR A 1 102 ? 13.189 17.250 -12.441 1.00 85.38 102 THR A N 1
ATOM 779 C CA . THR A 1 102 ? 13.538 18.600 -11.966 1.00 85.38 102 THR A CA 1
ATOM 780 C C . THR A 1 102 ? 12.396 19.596 -12.169 1.00 85.38 102 THR A C 1
ATOM 782 O O . THR A 1 102 ? 12.374 20.661 -11.556 1.00 85.38 102 THR A O 1
ATOM 785 N N . GLN A 1 103 ? 11.413 19.248 -13.001 1.00 85.00 103 GLN A N 1
ATOM 786 C CA . GLN A 1 103 ? 10.215 20.043 -13.233 1.00 85.00 103 GLN A CA 1
ATOM 787 C C . GLN A 1 103 ? 9.092 19.688 -12.251 1.00 85.00 103 GLN A C 1
ATOM 789 O O . GLN A 1 103 ? 9.020 18.593 -11.682 1.00 85.00 103 GLN A O 1
ATOM 794 N N . ARG A 1 104 ? 8.152 20.625 -12.079 1.00 79.06 104 ARG A N 1
ATOM 795 C CA . ARG A 1 104 ? 6.920 20.373 -11.329 1.00 79.06 104 ARG A CA 1
ATOM 796 C C . ARG A 1 104 ? 6.038 19.412 -12.129 1.00 79.06 104 ARG A C 1
ATOM 798 O O . ARG A 1 104 ? 5.450 19.795 -13.133 1.00 79.06 104 ARG A O 1
ATOM 805 N N . SER A 1 105 ? 5.939 18.178 -11.655 1.00 82.69 105 SER A N 1
ATOM 806 C CA . SER A 1 105 ? 5.148 17.103 -12.260 1.00 82.69 105 SER A CA 1
ATOM 807 C C . SER A 1 105 ? 4.109 16.563 -11.277 1.00 82.69 105 SER A C 1
ATOM 809 O O . SER A 1 105 ? 4.219 16.740 -10.057 1.00 82.69 105 SER A O 1
ATOM 811 N N . SER A 1 106 ? 3.072 15.901 -11.797 1.00 85.50 106 SER A N 1
ATOM 812 C CA . SER A 1 106 ? 2.125 15.178 -10.942 1.00 85.50 106 SER A CA 1
ATOM 813 C C . SER A 1 106 ? 2.833 14.036 -10.198 1.00 85.50 106 SER A C 1
ATOM 815 O O . SER A 1 106 ? 3.870 13.532 -10.631 1.00 85.50 106 SER A O 1
ATOM 817 N N . LYS A 1 107 ? 2.271 13.570 -9.074 1.00 85.50 107 LYS A N 1
ATOM 818 C CA . LYS A 1 107 ? 2.849 12.442 -8.317 1.00 85.50 107 LYS A CA 1
ATOM 819 C C . LYS A 1 107 ? 3.009 11.192 -9.193 1.00 85.50 107 LYS A C 1
ATOM 821 O O . LYS A 1 107 ? 4.001 10.478 -9.073 1.00 85.50 107 LYS A O 1
ATOM 826 N N . GLN A 1 108 ? 2.028 10.938 -10.055 1.00 87.81 108 GLN A N 1
ATOM 827 C CA . GLN A 1 108 ? 1.987 9.800 -10.964 1.00 87.81 108 GLN A CA 1
ATOM 828 C C . GLN A 1 108 ? 3.079 9.901 -12.029 1.00 87.81 108 GLN A C 1
ATOM 830 O O . GLN A 1 108 ? 3.788 8.925 -12.271 1.00 87.81 108 GLN A O 1
ATOM 835 N N . GLU A 1 109 ? 3.245 11.085 -12.618 1.00 89.56 109 GLU A N 1
ATOM 836 C CA . GLU A 1 109 ? 4.323 11.359 -13.563 1.00 89.56 109 GLU A CA 1
ATOM 837 C C . GLU A 1 109 ? 5.691 11.215 -12.897 1.00 89.56 109 GLU A C 1
ATOM 839 O O . GLU A 1 109 ? 6.530 10.460 -13.383 1.00 89.56 109 GLU A O 1
ATOM 844 N N . ARG A 1 110 ? 5.889 11.825 -11.724 1.00 90.38 110 ARG A N 1
ATOM 845 C CA . ARG A 1 110 ? 7.142 11.723 -10.967 1.00 90.38 110 ARG A CA 1
ATOM 846 C C . ARG A 1 110 ? 7.527 10.270 -10.677 1.00 90.38 110 ARG A C 1
ATOM 848 O O . ARG A 1 110 ? 8.691 9.912 -10.826 1.00 90.38 110 ARG A O 1
ATOM 855 N N . TRP A 1 111 ? 6.572 9.421 -10.290 1.00 92.00 111 TRP A N 1
ATOM 856 C CA . TRP A 1 111 ? 6.829 7.991 -10.077 1.00 92.00 111 TRP A CA 1
ATOM 857 C C . TRP A 1 111 ? 7.270 7.289 -11.357 1.00 92.00 111 TRP A C 1
ATOM 859 O O . TRP A 1 111 ? 8.242 6.543 -11.339 1.00 92.00 111 TRP A O 1
ATOM 869 N N . MET A 1 112 ? 6.601 7.563 -12.473 1.00 93.56 112 MET A N 1
ATOM 870 C CA . MET A 1 112 ? 6.950 6.969 -13.758 1.00 93.56 112 MET A CA 1
ATOM 871 C C . MET A 1 112 ? 8.360 7.365 -14.213 1.00 93.56 112 MET A C 1
ATOM 873 O O . MET A 1 112 ? 9.141 6.504 -14.613 1.00 93.56 112 MET A O 1
ATOM 877 N N . LEU A 1 113 ? 8.715 8.646 -14.085 1.00 94.31 113 LEU A N 1
ATOM 878 C CA . LEU A 1 113 ? 10.047 9.153 -14.421 1.00 94.31 113 LEU A CA 1
ATOM 879 C C . LEU A 1 113 ? 11.133 8.540 -13.516 1.00 94.31 113 LEU A C 1
ATOM 881 O O . LEU A 1 113 ? 12.204 8.179 -13.998 1.00 94.31 113 LEU A O 1
ATOM 885 N N . GLN A 1 114 ? 10.847 8.343 -12.223 1.00 94.31 114 GLN A N 1
ATOM 886 C CA . GLN A 1 114 ? 11.741 7.605 -11.320 1.00 94.31 114 GLN A CA 1
ATOM 887 C C . GLN A 1 114 ? 11.945 6.163 -11.792 1.00 94.31 114 GLN A C 1
ATOM 889 O O . GLN A 1 114 ? 13.083 5.702 -11.854 1.00 94.31 114 GLN A O 1
ATOM 894 N N . TRP A 1 115 ? 10.870 5.461 -12.159 1.00 96.12 115 TRP A N 1
ATOM 895 C CA . TRP A 1 115 ? 10.953 4.065 -12.592 1.00 96.12 115 TRP A CA 1
ATOM 896 C C . TRP A 1 115 ? 11.764 3.903 -13.876 1.00 96.12 115 TRP A C 1
ATOM 898 O O . TRP A 1 115 ? 12.566 2.979 -13.951 1.00 96.12 115 TRP A O 1
ATOM 908 N N . ILE A 1 116 ? 11.630 4.827 -14.834 1.00 96.19 116 ILE A N 1
ATOM 909 C CA . ILE A 1 116 ? 12.437 4.844 -16.070 1.00 96.19 116 ILE A CA 1
ATOM 910 C C . ILE A 1 116 ? 13.943 4.898 -15.757 1.00 96.19 116 ILE A C 1
ATOM 912 O O . ILE A 1 116 ? 14.742 4.269 -16.447 1.00 96.19 116 ILE A O 1
ATOM 916 N N . LEU A 1 117 ? 14.333 5.601 -14.690 1.00 95.31 117 LEU A N 1
ATOM 917 C CA . LEU A 1 117 ? 15.716 5.670 -14.206 1.00 95.31 117 LEU A CA 1
ATOM 918 C C . LEU A 1 117 ? 16.090 4.541 -13.235 1.00 95.31 117 LEU A C 1
ATOM 920 O O . LEU A 1 117 ? 17.131 4.608 -12.593 1.00 95.31 117 LEU A O 1
ATOM 924 N N . GLY A 1 118 ? 15.252 3.517 -13.072 1.00 94.75 118 GLY A N 1
ATOM 925 C CA . GLY A 1 118 ? 15.511 2.432 -12.128 1.00 94.75 118 GLY A CA 1
ATOM 926 C C . GLY A 1 118 ? 15.384 2.846 -10.655 1.00 94.75 118 GLY A C 1
ATOM 927 O O . GLY A 1 118 ? 15.773 2.092 -9.764 1.00 94.75 118 GLY A O 1
ATOM 928 N N . LEU A 1 119 ? 14.779 3.995 -10.353 1.00 93.19 119 LEU A N 1
ATOM 929 C CA . LEU A 1 119 ? 14.632 4.521 -8.997 1.00 93.19 119 LEU A CA 1
ATOM 930 C C . LEU A 1 119 ? 13.228 4.283 -8.429 1.00 93.19 119 LEU A C 1
ATOM 932 O O . LEU A 1 119 ? 12.236 4.196 -9.143 1.00 93.19 119 LEU A O 1
ATOM 936 N N . THR A 1 120 ? 13.138 4.229 -7.102 1.00 91.38 120 THR A N 1
ATOM 937 C CA . THR A 1 120 ? 11.882 4.392 -6.350 1.00 91.38 120 THR A CA 1
ATOM 938 C C . THR A 1 120 ? 11.951 5.696 -5.552 1.00 91.38 120 THR A C 1
ATOM 940 O O . THR A 1 120 ? 13.030 6.273 -5.440 1.00 91.38 120 THR A O 1
ATOM 943 N N . GLY A 1 121 ? 10.861 6.141 -4.917 1.00 84.88 121 GLY A N 1
ATOM 944 C CA . GLY A 1 121 ? 10.922 7.315 -4.031 1.00 84.88 121 GLY A CA 1
ATOM 945 C C . GLY A 1 121 ? 11.989 7.190 -2.930 1.00 84.88 121 GLY A C 1
ATOM 946 O O . GLY A 1 121 ? 12.737 8.130 -2.691 1.00 84.88 121 GLY A O 1
ATOM 947 N N . LYS A 1 122 ? 12.153 5.992 -2.347 1.00 83.00 122 LYS A N 1
ATOM 948 C CA . LYS A 1 122 ? 13.251 5.703 -1.405 1.00 83.00 122 LYS A CA 1
ATOM 949 C C . LYS A 1 122 ? 14.615 5.636 -2.086 1.00 83.00 122 LYS A C 1
ATOM 951 O O . LYS A 1 122 ? 15.621 5.961 -1.474 1.00 83.00 122 LYS A O 1
ATOM 956 N N . GLY A 1 123 ? 14.652 5.185 -3.338 1.00 78.69 123 GLY A N 1
ATOM 957 C CA . GLY A 1 123 ? 15.855 5.223 -4.166 1.00 78.69 123 GLY A CA 1
ATOM 958 C C . GLY A 1 123 ? 16.353 6.654 -4.355 1.00 78.69 123 GLY A C 1
ATOM 959 O O . GLY A 1 123 ? 17.531 6.903 -4.156 1.00 78.69 123 GLY A O 1
ATOM 960 N N . VAL A 1 124 ? 15.461 7.604 -4.642 1.00 81.69 124 VAL A N 1
ATOM 961 C CA . VA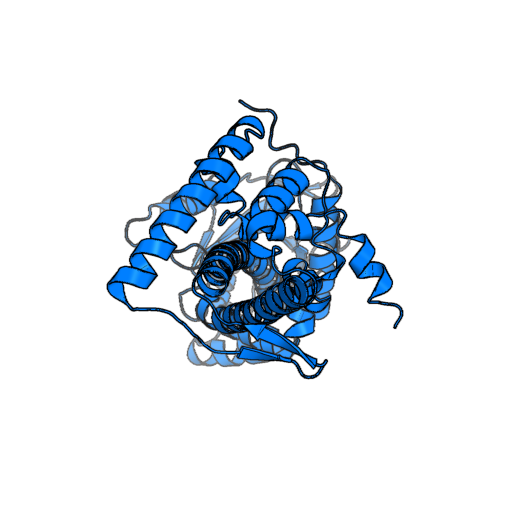L A 1 124 ? 15.814 9.031 -4.727 1.00 81.69 124 VAL A CA 1
ATOM 962 C C . VAL A 1 124 ? 16.395 9.531 -3.401 1.00 81.69 124 VAL A C 1
ATOM 964 O O . VAL A 1 124 ? 17.507 10.050 -3.392 1.00 81.69 124 VAL A O 1
ATOM 967 N N . GLN A 1 125 ? 15.722 9.270 -2.280 1.00 77.75 125 GLN A N 1
ATOM 968 C CA . GLN A 1 125 ? 16.200 9.677 -0.951 1.00 77.75 125 GLN A CA 1
ATOM 969 C C . GLN A 1 125 ? 17.567 9.071 -0.609 1.00 77.75 125 GLN A C 1
ATOM 971 O O . GLN A 1 125 ? 18.500 9.772 -0.241 1.00 77.75 125 GLN A O 1
ATOM 976 N N . ASN A 1 126 ? 17.729 7.760 -0.772 1.00 80.00 126 ASN A N 1
ATOM 977 C CA . ASN A 1 126 ? 18.930 7.069 -0.303 1.00 80.00 126 ASN A CA 1
ATOM 978 C C . ASN A 1 126 ? 20.119 7.208 -1.263 1.00 80.00 126 ASN A C 1
ATOM 980 O O . ASN A 1 126 ? 21.264 7.264 -0.819 1.00 80.00 126 ASN A O 1
ATOM 984 N N . VAL A 1 127 ? 19.861 7.220 -2.574 1.00 79.38 127 VAL A N 1
ATOM 985 C CA . VAL A 1 127 ? 20.906 7.230 -3.610 1.00 79.38 127 VAL A CA 1
ATOM 986 C C . VAL A 1 127 ? 21.257 8.653 -4.016 1.00 79.38 127 VAL A C 1
ATOM 988 O O . VAL A 1 127 ? 22.437 8.970 -4.148 1.00 79.38 127 VAL A O 1
ATOM 991 N N . LEU A 1 128 ? 20.253 9.516 -4.198 1.00 80.06 128 LEU A N 1
ATOM 992 C CA . LEU A 1 128 ? 20.467 10.906 -4.606 1.00 80.06 128 LEU A CA 1
ATOM 993 C C . LEU A 1 128 ? 20.569 11.857 -3.410 1.00 80.06 128 LEU A C 1
ATOM 995 O O . LEU A 1 128 ? 20.961 13.004 -3.608 1.00 80.06 128 LEU A O 1
ATOM 999 N N . ARG A 1 129 ? 20.256 11.399 -2.184 1.00 78.00 129 ARG A N 1
ATOM 1000 C CA . ARG A 1 129 ? 20.226 12.234 -0.965 1.00 78.00 129 ARG A CA 1
ATOM 1001 C C . ARG A 1 129 ? 19.354 13.475 -1.146 1.00 78.00 129 ARG A C 1
ATOM 1003 O O . ARG A 1 129 ? 19.738 14.563 -0.735 1.00 78.00 129 ARG A O 1
ATOM 1010 N N . ASP A 1 130 ? 18.246 13.296 -1.867 1.00 67.88 130 ASP A N 1
ATOM 1011 C CA . ASP A 1 130 ? 17.322 14.357 -2.283 1.00 67.88 130 ASP A CA 1
ATOM 1012 C C . ASP A 1 130 ? 17.996 15.542 -3.010 1.00 67.88 130 ASP A C 1
ATOM 1014 O O . ASP A 1 130 ? 17.468 16.649 -3.051 1.00 67.88 130 ASP A O 1
ATOM 1018 N N . SER A 1 131 ? 19.166 15.317 -3.625 1.00 73.56 131 SER A N 1
ATOM 1019 C CA . SER A 1 131 ? 19.906 16.336 -4.365 1.00 73.56 131 SER A CA 1
ATOM 1020 C C . SER A 1 131 ? 19.647 16.242 -5.866 1.00 73.56 131 SER A C 1
ATOM 1022 O O . SER A 1 131 ? 20.119 15.319 -6.535 1.00 73.56 131 SER A O 1
ATOM 1024 N N . ASP A 1 132 ? 19.003 17.265 -6.430 1.00 68.94 132 ASP A N 1
ATOM 1025 C CA . ASP A 1 132 ? 18.826 17.393 -7.884 1.00 68.94 132 ASP A CA 1
ATOM 1026 C C . ASP A 1 132 ? 20.173 17.449 -8.626 1.00 68.94 132 ASP A C 1
ATOM 1028 O O . ASP A 1 132 ? 20.301 16.950 -9.742 1.00 68.94 132 ASP A O 1
ATOM 1032 N N . ARG A 1 133 ? 21.230 17.963 -7.977 1.00 71.38 133 ARG A N 1
ATOM 1033 C CA . ARG A 1 133 ? 22.594 17.983 -8.539 1.00 71.38 133 ARG A CA 1
ATOM 1034 C C . ARG A 1 133 ? 23.198 16.584 -8.682 1.00 71.38 133 ARG A C 1
ATOM 1036 O O . ARG A 1 133 ? 24.059 16.377 -9.533 1.00 71.38 133 ARG A O 1
ATOM 1043 N N . ALA A 1 134 ? 22.757 15.617 -7.877 1.00 82.62 134 ALA A N 1
ATOM 1044 C CA . ALA A 1 134 ? 23.204 14.230 -7.984 1.00 82.62 134 ALA A CA 1
ATOM 1045 C C . ALA A 1 134 ? 22.514 13.474 -9.135 1.00 82.62 134 ALA A C 1
ATOM 1047 O O . ALA A 1 134 ? 23.016 12.432 -9.566 1.00 82.62 134 ALA A O 1
ATOM 1048 N N . LEU A 1 135 ? 21.396 13.995 -9.658 1.00 87.38 135 LEU A N 1
ATOM 1049 C CA . LEU A 1 135 ? 20.582 13.326 -10.672 1.00 87.38 135 LEU A CA 1
ATOM 1050 C C . LEU A 1 135 ? 21.300 13.197 -12.020 1.00 87.38 135 LEU A C 1
ATOM 1052 O O . LEU A 1 135 ? 21.271 12.122 -12.615 1.00 87.38 135 LEU A O 1
ATOM 1056 N N . ASP A 1 136 ? 21.991 14.241 -12.486 1.00 87.25 136 ASP A N 1
ATOM 1057 C CA . ASP A 1 136 ? 22.743 14.183 -13.749 1.00 87.25 136 ASP A CA 1
ATOM 1058 C C . ASP A 1 136 ? 23.894 13.173 -13.679 1.00 87.25 136 ASP A C 1
ATOM 1060 O O . ASP A 1 136 ? 24.095 12.375 -14.600 1.00 87.25 136 ASP A O 1
ATOM 1064 N N . GLY A 1 137 ? 24.620 13.166 -12.556 1.00 89.62 137 GLY A N 1
ATOM 1065 C CA . GLY A 1 137 ? 25.692 12.205 -12.306 1.00 89.62 137 GLY A CA 1
ATOM 1066 C C . GLY A 1 137 ? 25.170 10.770 -12.228 1.00 89.62 137 GLY A C 1
ATOM 1067 O O . GLY A 1 137 ? 25.781 9.855 -12.785 1.00 89.62 137 GLY A O 1
ATOM 1068 N N . TYR A 1 138 ? 24.016 10.569 -11.588 1.00 93.31 138 TYR A N 1
ATOM 1069 C CA . TYR A 1 138 ? 23.339 9.277 -11.562 1.00 93.31 138 TYR A CA 1
ATOM 1070 C C . TYR A 1 138 ? 22.892 8.843 -12.960 1.00 93.31 138 TYR A C 1
ATOM 1072 O O . TYR A 1 138 ? 23.200 7.724 -13.363 1.00 93.31 138 TYR A O 1
ATOM 1080 N N . ARG A 1 139 ? 22.243 9.726 -13.733 1.00 93.94 139 ARG A N 1
ATOM 1081 C CA . ARG A 1 139 ? 21.807 9.450 -15.112 1.00 93.94 139 ARG A CA 1
ATOM 1082 C C . ARG A 1 139 ? 22.978 8.997 -15.981 1.00 93.94 139 ARG A C 1
ATOM 1084 O O . ARG A 1 139 ? 22.857 8.003 -16.691 1.00 93.94 139 ARG A O 1
ATOM 1091 N N . ALA A 1 140 ? 24.105 9.707 -15.927 1.00 93.25 140 ALA A N 1
ATOM 1092 C CA . ALA A 1 140 ? 25.288 9.361 -16.712 1.00 93.25 140 ALA A CA 1
ATOM 1093 C C . ALA A 1 140 ? 25.808 7.956 -16.368 1.00 93.25 140 ALA A C 1
ATOM 1095 O O . ALA A 1 140 ? 26.057 7.153 -17.268 1.00 93.25 140 ALA A O 1
ATOM 1096 N N . LYS A 1 141 ? 25.901 7.632 -15.070 1.00 94.44 141 LYS A N 1
ATOM 1097 C CA . LYS A 1 141 ? 26.291 6.294 -14.601 1.00 94.44 141 LYS A CA 1
ATOM 1098 C C . LYS A 1 141 ? 25.285 5.227 -15.021 1.00 94.44 141 LYS A C 1
ATOM 1100 O O . LYS A 1 141 ? 25.695 4.201 -15.540 1.00 94.44 141 LYS A O 1
ATOM 1105 N N . PHE A 1 142 ? 23.989 5.489 -14.870 1.00 94.94 142 PHE A N 1
ATOM 1106 C CA . PHE A 1 142 ? 22.916 4.583 -15.280 1.00 94.94 142 PHE A CA 1
ATOM 1107 C C . PHE A 1 142 ? 23.004 4.228 -16.772 1.00 94.94 142 PHE A C 1
ATOM 1109 O O . PHE A 1 142 ? 22.957 3.054 -17.132 1.00 94.94 142 PHE A O 1
ATOM 1116 N N . ILE A 1 143 ? 23.206 5.225 -17.642 1.00 95.25 143 ILE A N 1
ATOM 1117 C CA . ILE A 1 143 ? 23.379 5.002 -19.086 1.00 95.25 143 ILE A CA 1
ATOM 1118 C C . ILE A 1 143 ? 24.632 4.164 -19.366 1.00 95.25 143 ILE A C 1
ATOM 1120 O O . ILE A 1 143 ? 24.568 3.232 -20.167 1.00 95.25 143 ILE A O 1
ATOM 1124 N N . ALA A 1 144 ? 25.763 4.487 -18.731 1.00 96.38 144 ALA A N 1
ATOM 1125 C CA . ALA A 1 144 ? 27.011 3.748 -18.916 1.00 96.38 144 ALA A CA 1
ATOM 1126 C C . ALA A 1 144 ? 26.865 2.282 -18.479 1.00 96.38 144 ALA A C 1
ATOM 1128 O O . ALA A 1 144 ? 27.129 1.381 -19.270 1.00 96.38 144 ALA A O 1
ATOM 1129 N N . THR A 1 145 ? 26.330 2.047 -17.279 1.00 96.31 145 THR A N 1
ATOM 1130 C CA . THR A 1 145 ? 26.071 0.704 -16.751 1.00 96.31 145 THR A CA 1
ATOM 1131 C C . THR A 1 145 ? 25.139 -0.094 -17.657 1.00 96.31 145 THR A C 1
ATOM 1133 O O . THR A 1 145 ? 25.428 -1.249 -17.948 1.00 96.31 145 THR A O 1
ATOM 1136 N N . ASN A 1 146 ? 24.060 0.508 -18.170 1.00 95.06 146 ASN A N 1
ATOM 1137 C CA . ASN A 1 146 ? 23.171 -0.195 -19.095 1.00 95.06 146 ASN A CA 1
ATOM 1138 C C . ASN A 1 146 ? 23.886 -0.585 -20.393 1.00 95.06 146 ASN A C 1
ATOM 1140 O O . ASN A 1 146 ? 23.686 -1.693 -20.874 1.00 95.06 146 ASN A O 1
ATOM 1144 N N . LYS A 1 147 ? 24.744 0.278 -20.953 1.00 95.75 147 LYS A N 1
ATOM 1145 C CA . LYS A 1 147 ? 25.532 -0.067 -22.149 1.00 95.75 147 LYS A CA 1
ATOM 1146 C C . LYS A 1 147 ? 26.480 -1.238 -21.900 1.00 95.75 147 LYS A C 1
ATOM 1148 O O . LYS A 1 147 ? 26.629 -2.082 -22.781 1.00 95.75 147 LYS A O 1
ATOM 1153 N N . ASP A 1 148 ? 27.097 -1.294 -20.726 1.00 97.44 148 ASP A N 1
ATOM 1154 C CA . ASP A 1 148 ? 27.989 -2.394 -20.359 1.00 97.44 148 ASP A CA 1
ATOM 1155 C C . ASP A 1 148 ? 27.213 -3.707 -20.180 1.00 97.44 148 ASP A C 1
ATOM 1157 O O . ASP A 1 148 ? 27.618 -4.730 -20.731 1.00 97.44 148 ASP A O 1
ATOM 1161 N N . ILE A 1 149 ? 26.045 -3.663 -19.523 1.00 96.75 149 ILE A N 1
ATOM 1162 C CA . ILE A 1 149 ? 25.143 -4.821 -19.395 1.00 96.75 149 ILE A CA 1
ATOM 1163 C C . ILE A 1 149 ? 24.699 -5.319 -20.772 1.00 96.75 149 ILE A C 1
ATOM 1165 O O . ILE A 1 149 ? 24.713 -6.520 -21.010 1.00 96.75 149 ILE A O 1
ATOM 1169 N N . LEU A 1 150 ? 24.338 -4.425 -21.700 1.00 96.00 150 LEU A N 1
ATOM 1170 C CA . LEU A 1 150 ? 23.915 -4.824 -23.047 1.00 96.00 150 LEU A CA 1
ATOM 1171 C C . LEU A 1 150 ? 25.010 -5.591 -23.789 1.00 96.00 150 LEU A C 1
ATOM 1173 O O . LEU A 1 150 ? 24.738 -6.665 -24.321 1.00 96.00 150 LEU A O 1
ATOM 1177 N N . LYS A 1 151 ? 26.250 -5.084 -23.764 1.00 96.44 151 LYS A N 1
ATOM 1178 C CA . LYS A 1 151 ? 27.402 -5.783 -24.355 1.00 96.44 151 LYS A CA 1
ATOM 1179 C C . LYS A 1 151 ? 27.618 -7.147 -23.708 1.00 96.44 151 LYS A C 1
ATOM 1181 O O . LYS A 1 151 ? 27.894 -8.118 -24.402 1.00 96.44 151 LYS A O 1
ATOM 1186 N N . GLN A 1 152 ? 27.495 -7.223 -22.384 1.00 96.75 152 GLN A N 1
ATOM 1187 C CA . GLN A 1 152 ? 27.636 -8.479 -21.659 1.00 96.75 152 GLN A CA 1
ATOM 1188 C C . GLN A 1 152 ? 26.537 -9.479 -22.045 1.00 96.75 152 GLN A C 1
ATOM 1190 O O . GLN A 1 152 ? 26.851 -10.625 -22.346 1.00 96.75 152 GLN A O 1
ATOM 1195 N N . CYS A 1 153 ? 25.274 -9.049 -22.114 1.00 96.19 153 CYS A N 1
ATOM 1196 C CA . CYS A 1 153 ? 24.164 -9.903 -22.532 1.00 96.19 153 CYS A CA 1
ATOM 1197 C C . CYS A 1 153 ? 24.341 -10.429 -23.962 1.00 96.19 153 CYS A C 1
ATOM 1199 O O . CYS A 1 153 ? 24.103 -11.610 -24.200 1.00 96.19 153 CYS A O 1
ATOM 1201 N N . GLU A 1 154 ? 24.782 -9.585 -24.900 1.00 95.62 154 GLU A N 1
ATOM 1202 C CA . GLU A 1 154 ? 25.067 -10.010 -26.276 1.00 95.62 154 GLU A CA 1
ATOM 1203 C C . GLU A 1 154 ? 26.219 -11.018 -26.346 1.00 95.62 154 GLU A C 1
ATOM 1205 O O . GLU A 1 154 ? 26.120 -12.005 -27.072 1.00 95.62 154 GLU A O 1
ATOM 1210 N N . ASN A 1 155 ? 27.283 -10.809 -25.566 1.00 97.19 155 ASN A N 1
ATOM 1211 C CA . ASN A 1 155 ? 28.428 -11.718 -25.525 1.00 97.19 155 ASN A CA 1
ATOM 1212 C C . ASN A 1 155 ? 28.091 -13.070 -24.874 1.00 97.19 155 ASN A C 1
ATOM 1214 O O . ASN A 1 155 ? 28.581 -14.100 -25.328 1.00 97.19 155 ASN A O 1
ATOM 1218 N N . GLU A 1 156 ? 27.289 -13.073 -23.805 1.00 97.69 156 GLU A N 1
ATOM 1219 C CA . GLU A 1 156 ? 26.967 -14.285 -23.038 1.00 97.69 156 GLU A CA 1
ATOM 1220 C C . GLU A 1 156 ? 25.823 -15.100 -23.651 1.00 97.69 156 GLU A C 1
ATOM 1222 O O . GLU A 1 156 ? 25.886 -16.329 -23.670 1.00 97.69 156 GLU A O 1
ATOM 1227 N N . TYR A 1 157 ? 24.774 -14.435 -24.142 1.00 97.06 157 TYR A N 1
ATOM 1228 C CA . TYR A 1 157 ? 23.527 -15.087 -24.562 1.00 97.06 157 TYR A CA 1
ATOM 1229 C C . TYR A 1 157 ? 23.225 -14.924 -26.058 1.00 97.06 157 TYR A C 1
ATOM 1231 O O . TYR A 1 157 ? 22.234 -15.472 -26.542 1.00 97.06 157 TYR A O 1
ATOM 1239 N N . GLY A 1 158 ? 24.066 -14.197 -26.802 1.00 96.31 158 GLY A N 1
ATOM 1240 C CA . GLY A 1 158 ? 23.827 -13.864 -28.204 1.00 96.31 158 GLY A CA 1
ATOM 1241 C C . GLY A 1 158 ? 22.773 -12.763 -28.391 1.00 96.31 158 GLY A C 1
ATOM 1242 O O . GLY A 1 158 ? 22.245 -12.214 -27.419 1.00 96.31 158 GLY A O 1
ATOM 1243 N N . PRO A 1 159 ? 22.452 -12.393 -29.643 1.00 94.44 159 PRO A N 1
ATOM 1244 C CA . PRO A 1 159 ? 21.445 -11.376 -29.921 1.00 94.44 159 PRO A CA 1
ATOM 1245 C C . PRO A 1 159 ? 20.028 -11.886 -29.623 1.00 94.44 159 PRO A C 1
ATOM 1247 O O . PRO A 1 159 ? 19.677 -13.021 -29.944 1.00 94.44 159 PRO A O 1
ATOM 1250 N N . VAL A 1 160 ? 19.177 -11.010 -29.088 1.00 94.19 160 VAL A N 1
ATOM 1251 C CA . VAL A 1 160 ? 17.724 -11.229 -29.042 1.00 94.19 160 VAL A CA 1
ATOM 1252 C C . VAL A 1 160 ? 17.081 -10.606 -30.271 1.00 94.19 160 VAL A C 1
ATOM 1254 O O . VAL A 1 160 ? 17.353 -9.452 -30.599 1.00 94.19 160 VAL A O 1
ATOM 1257 N N . ALA A 1 161 ? 16.207 -11.372 -30.921 1.00 92.62 161 ALA A N 1
ATOM 1258 C CA . ALA A 1 161 ? 15.430 -10.928 -32.066 1.00 92.62 161 ALA A CA 1
ATOM 1259 C C . ALA A 1 161 ? 13.978 -11.409 -31.959 1.00 92.62 161 ALA A C 1
ATOM 1261 O O . ALA A 1 161 ? 13.688 -12.496 -31.463 1.00 92.62 161 ALA A O 1
ATOM 1262 N N . GLY A 1 162 ? 13.061 -10.582 -32.445 1.00 94.69 162 GLY A N 1
ATOM 1263 C CA . GLY A 1 162 ? 11.626 -10.831 -32.451 1.00 94.69 162 GLY A CA 1
ATOM 1264 C C . GLY A 1 162 ? 10.880 -9.533 -32.723 1.00 94.69 162 GLY A C 1
ATOM 1265 O O . GLY A 1 162 ? 11.502 -8.480 -32.844 1.00 94.69 162 GLY A O 1
ATOM 1266 N N . ASN A 1 163 ? 9.556 -9.596 -32.799 1.00 95.75 163 ASN A N 1
ATOM 1267 C CA . ASN A 1 163 ? 8.716 -8.413 -32.950 1.00 95.75 163 ASN A CA 1
ATOM 1268 C C . ASN A 1 163 ? 7.538 -8.480 -31.982 1.00 95.75 163 ASN A C 1
ATOM 1270 O O . ASN A 1 163 ? 6.966 -9.550 -31.768 1.00 95.75 163 ASN A O 1
ATOM 1274 N N . ILE A 1 164 ? 7.159 -7.331 -31.429 1.00 95.69 164 ILE A N 1
ATOM 1275 C CA . ILE A 1 164 ? 5.905 -7.164 -30.697 1.00 95.69 164 ILE A CA 1
ATOM 1276 C C . ILE A 1 164 ? 4.958 -6.372 -31.585 1.00 95.69 164 ILE A C 1
ATOM 1278 O O . ILE A 1 164 ? 5.256 -5.235 -31.953 1.00 95.69 164 ILE A O 1
ATOM 1282 N N . VAL A 1 165 ? 3.817 -6.984 -31.899 1.00 94.69 165 VAL A N 1
ATOM 1283 C CA . VAL A 1 165 ? 2.768 -6.386 -32.724 1.00 94.69 165 VAL A CA 1
ATOM 1284 C C . VAL A 1 165 ? 1.538 -6.135 -31.862 1.00 94.69 165 VAL A C 1
ATOM 1286 O O . VAL A 1 165 ? 1.032 -7.051 -31.212 1.00 94.69 165 VAL A O 1
ATOM 1289 N N . LEU A 1 166 ? 1.061 -4.894 -31.846 1.00 93.31 166 LEU A N 1
ATOM 1290 C CA . LEU A 1 166 ? -0.201 -4.526 -31.210 1.00 93.31 166 LEU A CA 1
ATOM 1291 C C . LEU A 1 166 ? -1.341 -4.532 -32.228 1.00 93.31 166 LEU A C 1
ATOM 1293 O O . LEU A 1 166 ? -1.133 -4.391 -33.431 1.00 93.31 166 LEU A O 1
ATOM 1297 N N . ALA A 1 167 ? -2.572 -4.637 -31.727 1.00 90.69 167 ALA A N 1
ATOM 1298 C CA . ALA A 1 167 ? -3.775 -4.612 -32.560 1.00 90.69 167 ALA A CA 1
ATOM 1299 C C . ALA A 1 167 ? -3.970 -3.286 -33.322 1.00 90.69 167 ALA A C 1
ATOM 1301 O O . ALA A 1 167 ? -4.660 -3.267 -34.334 1.00 90.69 167 ALA A O 1
ATOM 1302 N N . ASP A 1 168 ? -3.358 -2.190 -32.857 1.00 87.38 168 ASP A N 1
ATOM 1303 C CA . ASP A 1 168 ? -3.374 -0.888 -33.537 1.00 87.38 168 ASP A CA 1
ATOM 1304 C C . ASP A 1 168 ? -2.346 -0.777 -34.681 1.00 87.38 168 ASP A C 1
ATOM 1306 O O . ASP A 1 168 ? -2.226 0.278 -35.299 1.00 87.38 168 ASP A O 1
ATOM 1310 N N . GLY A 1 169 ? -1.618 -1.861 -34.977 1.00 89.31 169 GLY A N 1
ATOM 1311 C CA . GLY A 1 169 ? -0.616 -1.922 -36.039 1.00 89.31 169 GLY A CA 1
ATOM 1312 C C . GLY A 1 169 ? 0.794 -1.522 -35.604 1.00 89.31 169 GLY A C 1
ATOM 1313 O O . GLY A 1 169 ? 1.720 -1.653 -36.404 1.00 89.31 169 GLY A O 1
ATOM 1314 N N . SER A 1 170 ? 0.993 -1.084 -34.354 1.00 91.81 170 SER A N 1
ATOM 1315 C CA . SER A 1 170 ? 2.337 -0.831 -33.820 1.00 91.81 170 SER A CA 1
ATOM 1316 C C . SER A 1 170 ? 3.176 -2.105 -33.899 1.00 91.81 170 SER A C 1
ATOM 1318 O O . SER A 1 170 ? 2.760 -3.148 -33.395 1.00 91.81 170 SER A O 1
ATOM 1320 N N . ASN A 1 171 ? 4.359 -2.020 -34.505 1.00 93.75 171 ASN A N 1
ATOM 1321 C CA . ASN A 1 171 ? 5.270 -3.147 -34.682 1.00 93.75 171 ASN A CA 1
ATOM 1322 C C . ASN A 1 171 ? 6.689 -2.716 -34.308 1.00 93.75 171 ASN A C 1
ATOM 1324 O O . ASN A 1 171 ? 7.275 -1.857 -34.969 1.00 93.75 171 ASN A O 1
ATOM 1328 N N . VAL A 1 172 ? 7.225 -3.291 -33.233 1.00 95.38 172 VAL A N 1
ATOM 1329 C CA . VAL A 1 172 ? 8.541 -2.924 -32.698 1.00 95.38 172 VAL A CA 1
ATOM 1330 C C . VAL A 1 172 ? 9.440 -4.142 -32.579 1.00 95.38 172 VAL A C 1
ATOM 1332 O O . VAL A 1 172 ? 9.002 -5.210 -32.149 1.00 95.38 172 VAL A O 1
ATOM 1335 N N . ALA A 1 173 ? 10.712 -3.958 -32.932 1.00 94.56 173 ALA A N 1
ATOM 1336 C CA . ALA A 1 173 ? 11.723 -4.991 -32.787 1.00 94.56 173 ALA A CA 1
ATOM 1337 C C . ALA A 1 173 ? 12.029 -5.239 -31.307 1.00 94.56 173 ALA A C 1
ATOM 1339 O O . ALA A 1 173 ? 12.274 -4.307 -30.537 1.00 94.56 173 ALA A O 1
ATOM 1340 N N . LEU A 1 174 ? 12.055 -6.511 -30.926 1.00 95.00 174 LEU A N 1
ATOM 1341 C CA . LEU A 1 174 ? 12.516 -6.954 -29.624 1.00 95.00 174 LEU A CA 1
ATOM 1342 C C . LEU A 1 174 ? 14.044 -6.999 -29.635 1.00 95.00 174 LEU A C 1
ATOM 1344 O O . LEU A 1 174 ? 14.634 -7.805 -30.349 1.00 95.00 174 LEU A O 1
ATOM 1348 N N . THR A 1 175 ? 14.671 -6.141 -28.836 1.00 95.44 175 THR A N 1
ATOM 1349 C CA . THR A 1 175 ? 16.128 -6.077 -28.668 1.00 95.44 175 THR A CA 1
ATOM 1350 C C . THR A 1 175 ? 16.493 -6.146 -27.190 1.00 95.44 175 THR A C 1
ATOM 1352 O O . THR A 1 175 ? 15.662 -5.860 -26.320 1.00 95.44 175 THR A O 1
ATOM 1355 N N . TRP A 1 176 ? 17.755 -6.460 -26.881 1.00 96.19 176 TRP A N 1
ATOM 1356 C CA . TRP A 1 176 ? 18.254 -6.386 -25.505 1.00 96.19 176 TRP A CA 1
ATOM 1357 C C . TRP A 1 176 ? 18.066 -5.002 -24.890 1.00 96.19 176 TRP A C 1
ATOM 1359 O O . TRP A 1 176 ? 17.706 -4.897 -23.721 1.00 96.19 176 TRP A O 1
ATOM 1369 N N . GLN A 1 177 ? 18.234 -3.944 -25.685 1.00 95.06 177 GLN A N 1
ATOM 1370 C CA . GLN A 1 177 ? 18.039 -2.570 -25.233 1.00 95.06 177 GLN A CA 1
ATOM 1371 C C . GLN A 1 177 ? 16.600 -2.322 -24.765 1.00 95.06 177 GLN A C 1
ATOM 1373 O O . GLN A 1 177 ? 16.390 -1.777 -23.681 1.00 95.06 177 GLN A O 1
ATOM 1378 N N . MET A 1 178 ? 15.611 -2.779 -25.539 1.00 95.00 178 MET A N 1
ATOM 1379 C CA . MET A 1 178 ? 14.206 -2.712 -25.138 1.00 95.00 178 MET A CA 1
ATOM 1380 C C . MET A 1 178 ? 13.939 -3.505 -23.865 1.00 95.00 178 MET A C 1
ATOM 1382 O O . MET A 1 178 ? 13.327 -2.979 -22.934 1.00 95.00 178 MET A O 1
ATOM 1386 N N . LEU A 1 179 ? 14.395 -4.757 -23.822 1.00 96.25 179 LEU A N 1
ATOM 1387 C CA . LEU A 1 179 ? 14.155 -5.644 -22.690 1.00 96.25 179 LEU A CA 1
ATOM 1388 C C . LEU A 1 179 ? 14.778 -5.104 -21.404 1.00 96.25 179 LEU A C 1
ATOM 1390 O O . LEU A 1 179 ? 14.093 -5.035 -20.387 1.00 96.25 179 LEU A O 1
ATOM 1394 N N . LEU A 1 180 ? 16.034 -4.659 -21.450 1.00 96.19 180 LEU A N 1
ATOM 1395 C CA . LEU A 1 180 ? 16.733 -4.131 -20.284 1.00 96.19 180 LEU A CA 1
ATOM 1396 C C . LEU A 1 180 ? 16.030 -2.886 -19.732 1.00 96.19 180 LEU A C 1
ATOM 1398 O O . LEU A 1 180 ? 15.721 -2.837 -18.542 1.00 96.19 180 LEU A O 1
ATOM 1402 N N . SER A 1 181 ? 15.700 -1.908 -20.582 1.00 96.25 181 SER A N 1
ATOM 1403 C CA . SER A 1 181 ? 14.992 -0.701 -20.135 1.00 96.25 181 SER A CA 1
ATOM 1404 C C . SER A 1 181 ? 13.598 -1.006 -19.579 1.00 96.25 181 SER A C 1
ATOM 1406 O O . SER A 1 181 ? 13.203 -0.437 -18.554 1.00 96.25 181 SER A O 1
ATOM 1408 N N . LEU A 1 182 ? 12.870 -1.939 -20.198 1.00 97.38 182 LEU A N 1
ATOM 1409 C CA . LEU A 1 182 ? 11.575 -2.402 -19.708 1.00 97.38 182 LEU A CA 1
ATOM 1410 C C . LEU A 1 182 ? 11.704 -3.092 -18.342 1.00 97.38 182 LEU A C 1
ATOM 1412 O O . LEU A 1 182 ? 10.951 -2.771 -17.424 1.00 97.38 182 LEU A O 1
ATOM 1416 N N . PHE A 1 183 ? 12.659 -4.010 -18.182 1.00 97.12 183 PHE A N 1
ATOM 1417 C CA . PHE A 1 183 ? 12.869 -4.759 -16.942 1.00 97.12 183 PHE A CA 1
ATOM 1418 C C . PHE A 1 183 ? 13.335 -3.869 -15.794 1.00 97.12 183 PHE A C 1
ATOM 1420 O O . PHE A 1 183 ? 12.815 -4.012 -14.688 1.00 97.12 183 PHE A O 1
ATOM 1427 N N . CYS A 1 184 ? 14.230 -2.909 -16.043 1.00 96.25 184 CYS A N 1
ATOM 1428 C CA . CYS A 1 184 ? 14.600 -1.901 -15.048 1.00 96.25 184 CYS A CA 1
ATOM 1429 C C . CYS A 1 184 ? 13.367 -1.119 -14.576 1.00 96.25 184 CYS A C 1
ATOM 1431 O O . CYS A 1 184 ? 13.123 -1.011 -13.372 1.00 96.25 184 CYS A O 1
ATOM 1433 N N . THR A 1 185 ? 12.543 -0.656 -15.520 1.00 97.44 185 THR A N 1
ATOM 1434 C CA . THR A 1 185 ? 11.318 0.094 -15.209 1.00 97.44 185 THR A CA 1
ATOM 1435 C C . THR A 1 185 ? 10.330 -0.752 -14.402 1.00 97.44 185 THR A C 1
ATOM 1437 O O . THR A 1 185 ? 9.844 -0.314 -13.359 1.00 97.44 185 THR A O 1
ATOM 1440 N N . ILE A 1 186 ? 10.070 -1.993 -14.830 1.00 97.50 186 ILE A N 1
ATOM 1441 C CA . ILE A 1 186 ? 9.178 -2.937 -14.138 1.00 97.50 186 ILE A CA 1
ATOM 1442 C C . ILE A 1 186 ? 9.705 -3.297 -12.743 1.00 97.50 186 ILE A C 1
ATOM 1444 O O . ILE A 1 186 ? 8.916 -3.403 -11.799 1.00 97.50 186 ILE A O 1
ATOM 1448 N N . GLY A 1 187 ? 11.017 -3.481 -12.588 1.00 96.69 187 GLY A N 1
ATOM 1449 C CA . GLY A 1 187 ? 11.646 -3.789 -11.306 1.00 96.69 187 GLY A CA 1
ATOM 1450 C C . GLY A 1 187 ? 11.386 -2.688 -10.281 1.00 96.69 187 GLY A C 1
ATOM 1451 O O . GLY A 1 187 ? 10.850 -2.945 -9.198 1.00 96.69 187 GLY A O 1
ATOM 1452 N N . SER A 1 188 ? 11.665 -1.441 -10.655 1.00 96.00 188 SER A N 1
ATOM 1453 C CA . SER A 1 188 ? 11.464 -0.285 -9.776 1.00 96.00 188 SER A CA 1
ATOM 1454 C C . SER A 1 188 ? 9.987 0.007 -9.523 1.00 96.00 188 SER A C 1
ATOM 1456 O O . SER A 1 188 ? 9.599 0.261 -8.379 1.00 96.00 188 SER A O 1
ATOM 1458 N N . GLN A 1 189 ? 9.140 -0.144 -10.542 1.00 94.62 189 GLN A N 1
ATOM 1459 C CA . GLN A 1 189 ? 7.685 -0.105 -10.406 1.00 94.62 189 GLN A CA 1
ATOM 1460 C C . GLN A 1 189 ? 7.184 -1.133 -9.383 1.00 94.62 189 GLN A C 1
ATOM 1462 O O . GLN A 1 189 ? 6.417 -0.794 -8.483 1.00 94.62 189 GLN A O 1
ATOM 1467 N N . THR A 1 190 ? 7.633 -2.385 -9.475 1.00 94.12 190 THR A N 1
ATOM 1468 C CA . THR A 1 190 ? 7.203 -3.468 -8.579 1.00 94.12 190 THR A CA 1
ATOM 1469 C C . THR A 1 190 ? 7.559 -3.160 -7.126 1.00 94.12 190 THR A C 1
ATOM 1471 O O . THR A 1 190 ? 6.712 -3.295 -6.238 1.00 94.12 190 THR A O 1
ATOM 1474 N N . LEU A 1 191 ? 8.787 -2.695 -6.875 1.00 91.69 191 LEU A N 1
ATOM 1475 C CA . LEU A 1 191 ? 9.238 -2.301 -5.538 1.00 91.69 191 LEU A CA 1
ATOM 1476 C C . LEU A 1 191 ? 8.429 -1.122 -4.987 1.00 91.69 191 LEU A C 1
ATOM 1478 O O . LEU A 1 191 ? 7.995 -1.153 -3.832 1.00 91.69 191 LEU A O 1
ATOM 1482 N N . ALA A 1 192 ? 8.190 -0.103 -5.817 1.00 90.00 192 ALA A N 1
ATOM 1483 C CA . ALA A 1 192 ? 7.412 1.068 -5.435 1.00 90.00 192 ALA A CA 1
ATOM 1484 C C . ALA A 1 192 ? 5.963 0.699 -5.083 1.00 90.00 192 ALA A C 1
ATOM 1486 O O . ALA A 1 192 ? 5.467 1.102 -4.030 1.00 90.00 192 ALA A O 1
ATOM 1487 N N . ILE A 1 193 ? 5.301 -0.116 -5.911 1.00 87.81 193 ILE A N 1
ATOM 1488 C CA . ILE A 1 193 ? 3.908 -0.519 -5.694 1.00 87.81 193 ILE A CA 1
ATOM 1489 C C . ILE A 1 193 ? 3.773 -1.384 -4.446 1.00 87.81 193 ILE A C 1
ATOM 1491 O O . ILE A 1 193 ? 2.963 -1.045 -3.584 1.00 87.81 193 ILE A O 1
ATOM 1495 N N . ARG A 1 194 ? 4.609 -2.418 -4.276 1.00 86.62 194 ARG A N 1
ATOM 1496 C CA . ARG A 1 194 ? 4.595 -3.249 -3.057 1.00 86.62 194 ARG A CA 1
ATOM 1497 C C . ARG A 1 194 ? 4.820 -2.414 -1.794 1.00 86.62 194 ARG A C 1
ATOM 1499 O O . ARG A 1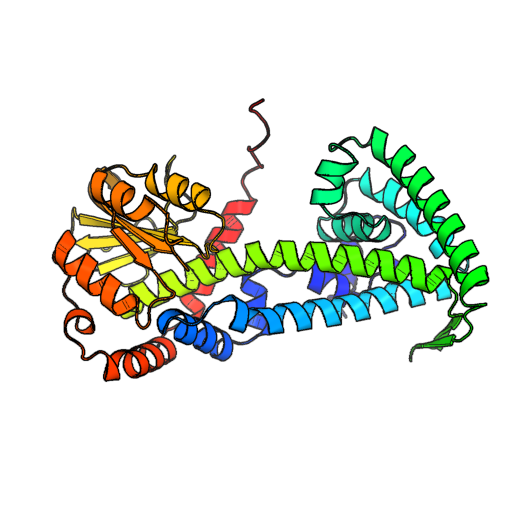 194 ? 4.122 -2.600 -0.798 1.00 86.62 194 ARG A O 1
ATOM 1506 N N . GLY A 1 195 ? 5.756 -1.464 -1.841 1.00 81.75 195 GLY A N 1
ATOM 1507 C CA . GLY A 1 195 ? 5.983 -0.521 -0.745 1.00 81.75 195 GLY A CA 1
ATOM 1508 C C . GLY A 1 195 ? 4.759 0.355 -0.459 1.00 81.75 195 GLY A C 1
ATOM 1509 O O . GLY A 1 195 ? 4.366 0.508 0.698 1.00 81.75 195 GLY A O 1
ATOM 1510 N N . SER A 1 196 ? 4.131 0.892 -1.507 1.00 79.88 196 SER A N 1
ATOM 1511 C CA . SER A 1 196 ? 2.962 1.770 -1.395 1.00 79.88 196 SER A CA 1
ATOM 1512 C C . SER A 1 196 ? 1.720 1.050 -0.861 1.00 79.88 196 SER A C 1
ATOM 1514 O O . SER A 1 196 ? 0.977 1.610 -0.053 1.00 79.88 196 SER A O 1
ATOM 1516 N N . GLU A 1 197 ? 1.504 -0.203 -1.262 1.00 78.38 197 GLU A N 1
ATOM 1517 C CA . GLU A 1 197 ? 0.329 -0.980 -0.876 1.00 78.38 197 GLU A CA 1
ATOM 1518 C C . GLU A 1 197 ? 0.410 -1.469 0.556 1.00 78.38 197 GLU A C 1
ATOM 1520 O O . GLU A 1 197 ? -0.600 -1.445 1.249 1.00 78.38 197 GLU A O 1
ATOM 1525 N N . LYS A 1 198 ? 1.612 -1.782 1.051 1.00 73.38 198 LYS A N 1
ATOM 1526 C CA . LYS A 1 198 ? 1.811 -2.054 2.477 1.00 73.38 198 LYS A CA 1
ATOM 1527 C C . LYS A 1 198 ? 1.260 -0.919 3.349 1.00 73.38 198 LYS A C 1
ATOM 1529 O O . LYS A 1 198 ? 0.607 -1.187 4.349 1.00 73.38 198 LYS A O 1
ATOM 1534 N N . SER A 1 199 ? 1.510 0.335 2.970 1.00 69.00 199 SER A N 1
ATOM 1535 C CA . SER A 1 199 ? 1.006 1.500 3.708 1.00 69.00 199 SER A CA 1
ATOM 1536 C C . SER A 1 199 ? -0.476 1.765 3.429 1.00 69.00 199 SER A C 1
ATOM 1538 O O . SER A 1 199 ? -1.242 2.024 4.352 1.00 69.00 199 SER A O 1
ATOM 1540 N N . THR A 1 200 ? -0.894 1.660 2.166 1.00 72.50 200 THR A N 1
ATOM 1541 C CA . THR A 1 200 ? -2.258 1.995 1.735 1.00 72.50 200 THR A CA 1
ATOM 1542 C C . THR A 1 200 ? -3.285 0.983 2.241 1.00 72.50 200 THR A C 1
ATOM 1544 O O . THR A 1 200 ? -4.314 1.377 2.784 1.00 72.50 200 THR A O 1
ATOM 1547 N N . TYR A 1 201 ? -3.014 -0.315 2.080 1.00 76.06 201 TYR A N 1
ATOM 1548 C CA . TYR A 1 201 ? -3.877 -1.379 2.592 1.00 76.06 201 TYR A CA 1
ATOM 1549 C C . TYR A 1 201 ? -3.791 -1.461 4.107 1.00 76.06 201 TYR A C 1
ATOM 1551 O O . TYR A 1 201 ? -4.831 -1.623 4.728 1.00 76.06 201 TYR A O 1
ATOM 1559 N N . GLY A 1 202 ? -2.601 -1.275 4.693 1.00 75.38 202 GLY A N 1
ATOM 1560 C CA . GLY A 1 202 ? -2.427 -1.208 6.145 1.00 75.38 202 GLY A CA 1
ATOM 1561 C C . GLY A 1 202 ? -3.394 -0.208 6.776 1.00 75.38 202 GLY A C 1
ATOM 1562 O O . GLY A 1 202 ? -4.309 -0.628 7.472 1.00 75.38 202 GLY A O 1
ATOM 1563 N N . LYS A 1 203 ? -3.288 1.077 6.408 1.00 78.56 203 LYS A N 1
ATOM 1564 C CA . LYS A 1 203 ? -4.139 2.147 6.958 1.00 78.56 203 LYS A CA 1
ATOM 1565 C C . LYS A 1 203 ? -5.633 1.945 6.688 1.00 78.56 203 LYS A C 1
ATOM 1567 O O . LYS A 1 203 ? -6.468 2.204 7.552 1.00 78.56 203 LYS A O 1
ATOM 1572 N N . LEU A 1 204 ? -5.990 1.510 5.475 1.00 83.69 204 LEU A N 1
ATOM 1573 C CA . LEU A 1 204 ? -7.389 1.272 5.113 1.00 83.69 204 LEU A CA 1
ATOM 1574 C C . LEU A 1 204 ? -7.989 0.139 5.949 1.00 83.69 204 LEU A C 1
ATOM 1576 O O . LEU A 1 204 ? -9.038 0.318 6.563 1.00 83.69 204 LEU A O 1
ATOM 1580 N N . PHE A 1 205 ? -7.343 -1.026 5.951 1.00 86.19 205 PHE A N 1
ATOM 1581 C CA . PHE A 1 205 ? -7.865 -2.202 6.634 1.00 86.19 205 PHE A CA 1
ATOM 1582 C C . PHE A 1 205 ? -7.760 -2.075 8.152 1.00 86.19 205 PHE A C 1
ATOM 1584 O O . PHE A 1 205 ? -8.644 -2.583 8.826 1.00 86.19 205 PHE A O 1
ATOM 1591 N N . GLU A 1 206 ? -6.775 -1.349 8.689 1.00 87.25 206 GLU A N 1
ATOM 1592 C CA . GLU A 1 206 ? -6.707 -0.969 10.108 1.00 87.25 206 GLU A CA 1
ATOM 1593 C C . GLU A 1 206 ? -8.021 -0.302 10.528 1.00 87.25 206 GLU A C 1
ATOM 1595 O O . GLU A 1 206 ? -8.730 -0.805 11.401 1.00 87.25 206 GLU A O 1
ATOM 1600 N N . ARG A 1 207 ? -8.418 0.759 9.818 1.00 87.81 207 ARG A N 1
ATOM 1601 C CA . ARG A 1 207 ? -9.656 1.496 10.103 1.00 87.81 207 ARG A CA 1
ATOM 1602 C C . ARG A 1 207 ? -10.921 0.678 9.819 1.00 87.81 207 ARG A C 1
ATOM 1604 O O . ARG A 1 207 ? -11.861 0.741 10.606 1.00 87.81 207 ARG A O 1
ATOM 1611 N N . LEU A 1 208 ? -10.958 -0.106 8.736 1.00 91.00 208 LEU A N 1
ATOM 1612 C CA . LEU A 1 208 ? -12.115 -0.957 8.415 1.00 91.00 208 LEU A CA 1
ATOM 1613 C C . LEU A 1 208 ? -12.332 -2.053 9.460 1.00 91.00 208 LEU A C 1
ATOM 1615 O O . LEU A 1 208 ? -13.464 -2.274 9.884 1.00 91.00 208 LEU A O 1
ATOM 1619 N N . ILE A 1 209 ? -11.267 -2.733 9.883 1.00 92.69 209 ILE A N 1
ATOM 1620 C CA . ILE A 1 209 ? -11.337 -3.803 10.881 1.00 92.69 209 ILE A CA 1
ATOM 1621 C C . ILE A 1 209 ? -11.688 -3.226 12.245 1.00 92.69 209 ILE A C 1
ATOM 1623 O O . ILE A 1 209 ? -12.537 -3.791 12.932 1.00 92.69 209 ILE A O 1
ATOM 1627 N N . LEU A 1 210 ? -11.101 -2.084 12.610 1.00 92.19 210 LEU A N 1
ATOM 1628 C CA . LEU A 1 210 ? -11.419 -1.407 13.861 1.00 92.19 210 LEU A CA 1
ATOM 1629 C C . LEU A 1 210 ? -12.877 -0.923 13.898 1.00 92.19 210 LEU A C 1
ATOM 1631 O O . LEU A 1 210 ? -13.589 -1.198 14.859 1.00 92.19 210 LEU A O 1
ATOM 1635 N N . GLY A 1 211 ? -13.357 -0.271 12.836 1.00 94.12 211 GLY A N 1
ATOM 1636 C CA . GLY A 1 211 ? -14.761 0.132 12.738 1.00 94.12 211 GLY A CA 1
ATOM 1637 C C . GLY A 1 211 ? -15.714 -1.064 12.786 1.00 94.12 211 GLY A C 1
ATOM 1638 O O . GLY A 1 211 ? -16.699 -1.042 13.519 1.00 94.12 211 GLY A O 1
ATOM 1639 N N . SER A 1 212 ? -15.367 -2.145 12.083 1.00 95.56 212 SER A N 1
ATOM 1640 C CA . SER A 1 212 ? -16.166 -3.372 12.063 1.00 95.56 212 SER A CA 1
ATOM 1641 C C . SER A 1 212 ? -16.236 -4.040 13.432 1.00 95.56 212 SER A C 1
ATOM 1643 O O . SER A 1 212 ? -17.316 -4.435 13.855 1.00 95.56 212 SER A O 1
ATOM 1645 N N . VAL A 1 213 ? -15.111 -4.172 14.147 1.00 95.56 213 VAL A N 1
ATOM 1646 C CA . VAL A 1 213 ? -15.123 -4.815 15.467 1.00 95.56 213 VAL A CA 1
ATOM 1647 C C . VAL A 1 213 ? -15.898 -3.983 16.485 1.00 95.56 213 VAL A C 1
ATOM 1649 O O . VAL A 1 213 ? -16.626 -4.559 17.284 1.00 95.56 213 VAL A O 1
ATOM 1652 N N . LEU A 1 214 ? -15.800 -2.650 16.437 1.00 95.62 214 LEU A N 1
ATOM 1653 C CA . LEU A 1 214 ? -16.552 -1.775 17.337 1.00 95.62 214 LEU A CA 1
ATOM 1654 C C . LEU A 1 214 ? -18.059 -1.854 17.063 1.00 95.62 214 LEU A C 1
ATOM 1656 O O . LEU A 1 214 ? -18.829 -1.996 18.007 1.00 95.62 214 LEU A O 1
ATOM 1660 N N . GLU A 1 215 ? -18.488 -1.874 15.800 1.00 96.44 215 GLU A N 1
ATOM 1661 C CA . GLU A 1 215 ? -19.910 -2.050 15.470 1.00 96.44 215 GLU A CA 1
ATOM 1662 C C . GLU A 1 215 ? -20.436 -3.447 15.850 1.00 96.44 215 GLU A C 1
ATOM 1664 O O . GLU A 1 215 ? -21.545 -3.574 16.360 1.00 96.44 215 GLU A O 1
ATOM 1669 N N . ILE A 1 216 ? -19.615 -4.497 15.718 1.00 96.62 216 ILE A N 1
ATOM 1670 C CA . ILE A 1 216 ? -19.940 -5.859 16.196 1.00 96.62 216 ILE A CA 1
ATOM 1671 C C . ILE A 1 216 ? -20.055 -5.933 17.729 1.00 96.62 216 ILE A C 1
ATOM 1673 O O . ILE A 1 216 ? -20.714 -6.840 18.244 1.00 96.62 216 ILE A O 1
ATOM 1677 N N . LEU A 1 217 ? -19.396 -5.016 18.443 1.00 96.19 217 LEU A N 1
ATOM 1678 C CA . LEU A 1 217 ? -19.491 -4.815 19.891 1.00 96.19 217 LEU A CA 1
ATOM 1679 C C . LEU A 1 217 ? -20.591 -3.799 20.261 1.00 96.19 217 LEU A C 1
ATOM 1681 O O . LEU A 1 217 ? -20.538 -3.202 21.332 1.00 96.19 217 LEU A O 1
ATOM 1685 N N . ASP A 1 218 ? -21.574 -3.600 19.382 1.00 95.94 218 ASP A N 1
ATOM 1686 C CA . ASP A 1 218 ? -22.747 -2.740 19.565 1.00 95.94 218 ASP A CA 1
ATOM 1687 C C . ASP A 1 218 ? -22.446 -1.226 19.669 1.00 95.94 218 ASP A C 1
ATOM 1689 O O . ASP A 1 218 ? -23.328 -0.439 20.024 1.00 95.94 218 ASP A O 1
ATOM 1693 N N . PHE A 1 219 ? -21.233 -0.773 19.319 1.00 95.38 219 PHE A N 1
ATOM 1694 C CA . PHE A 1 219 ? -20.944 0.660 19.222 1.00 95.38 219 PHE A CA 1
ATOM 1695 C C . PHE A 1 219 ? -21.463 1.249 17.910 1.00 95.38 219 PHE A C 1
ATOM 1697 O O . PHE A 1 219 ? -21.241 0.721 16.824 1.00 95.38 219 PHE A O 1
ATOM 1704 N N . LYS A 1 220 ? -22.081 2.425 17.983 1.00 95.06 220 LYS A N 1
ATOM 1705 C CA . LYS A 1 220 ? -22.582 3.146 16.811 1.00 95.06 220 LYS A CA 1
ATOM 1706 C C . LYS A 1 220 ? -21.551 4.145 16.285 1.00 95.06 220 LYS A C 1
ATOM 1708 O O . LYS A 1 220 ? -21.106 5.027 17.020 1.00 95.06 220 LYS A O 1
ATOM 1713 N N . LEU A 1 221 ? -21.228 4.062 14.993 1.00 93.56 221 LEU A N 1
ATOM 1714 C CA . LEU A 1 221 ? -20.394 5.062 14.322 1.00 93.56 221 LEU A CA 1
ATOM 1715 C C . LEU A 1 221 ? -21.115 6.421 14.261 1.00 93.56 221 LEU A C 1
ATOM 1717 O O . LEU A 1 221 ? -22.225 6.519 13.721 1.00 93.56 221 LEU A O 1
ATOM 1721 N N . VAL A 1 222 ? -20.460 7.469 14.758 1.00 92.12 222 VAL A N 1
ATOM 1722 C CA . VAL A 1 222 ? -20.925 8.864 14.745 1.00 92.12 222 VAL A CA 1
ATOM 1723 C C . VAL A 1 222 ? -19.826 9.802 14.225 1.00 92.12 222 VAL A C 1
ATOM 1725 O O . VAL A 1 222 ? -18.646 9.463 14.308 1.00 92.12 222 VAL A O 1
ATOM 1728 N N . PRO A 1 223 ? -20.172 10.978 13.673 1.00 87.69 223 PRO A N 1
ATOM 1729 C CA . PRO A 1 223 ? -19.180 12.003 13.361 1.00 87.69 223 PRO A CA 1
ATOM 1730 C C . PRO A 1 223 ? -18.601 12.625 14.639 1.00 87.69 223 PRO A C 1
ATOM 1732 O O . PRO A 1 223 ? -19.251 12.638 15.688 1.00 87.69 223 PRO A O 1
ATOM 1735 N N . TYR A 1 224 ? -17.399 13.188 14.526 1.00 82.75 224 TYR A N 1
ATOM 1736 C CA . TYR A 1 224 ? -16.819 14.041 15.558 1.00 82.75 224 TYR A CA 1
ATOM 1737 C C . TYR A 1 224 ? -17.207 15.519 15.327 1.00 82.75 224 TYR A C 1
ATOM 1739 O O . TYR A 1 224 ? -17.215 15.955 14.176 1.00 82.75 224 TYR A O 1
ATOM 1747 N N . PRO A 1 225 ? -17.481 16.313 16.382 1.00 84.62 225 PRO A N 1
ATOM 1748 C CA . PRO A 1 225 ? -17.656 15.895 17.774 1.00 84.62 225 PRO A CA 1
ATOM 1749 C C . PRO A 1 225 ? -18.964 15.107 17.979 1.00 84.62 225 PRO A C 1
ATOM 1751 O O . PRO A 1 225 ? -19.978 15.411 17.341 1.00 84.62 225 PRO A O 1
ATOM 1754 N N . PRO A 1 226 ? -18.975 14.101 18.873 1.00 86.12 226 PRO A N 1
ATOM 1755 C CA . PRO A 1 226 ? -20.135 13.239 19.059 1.00 86.12 226 PRO A CA 1
ATOM 1756 C C . PRO A 1 226 ? -21.266 13.971 19.803 1.00 86.12 226 PRO A C 1
ATOM 1758 O O . PRO A 1 226 ? -21.038 14.646 20.807 1.00 86.12 226 PRO A O 1
ATOM 1761 N N . LYS A 1 227 ? -22.510 13.808 19.332 1.00 87.31 227 LYS A N 1
ATOM 1762 C CA . LYS A 1 227 ? -23.719 14.286 20.040 1.00 87.31 227 LYS A CA 1
ATOM 1763 C C . LYS A 1 227 ? -24.214 13.282 21.082 1.00 87.31 227 LYS A C 1
ATOM 1765 O O . LYS A 1 227 ? -24.658 13.658 22.162 1.00 87.31 227 LYS A O 1
ATOM 1770 N N . GLU A 1 228 ? -24.153 12.004 20.731 1.00 89.00 228 GLU A N 1
ATOM 1771 C CA . GLU A 1 228 ? -24.448 10.878 21.614 1.00 89.00 228 GLU A CA 1
ATOM 1772 C C . GLU A 1 228 ? -23.194 10.550 22.440 1.00 89.00 228 GLU A C 1
ATOM 1774 O O . GLU A 1 228 ? -22.076 10.715 21.965 1.00 89.00 228 GLU A O 1
ATOM 1779 N N . THR A 1 229 ? -23.356 10.109 23.686 1.00 87.50 229 THR A N 1
ATOM 1780 C CA . THR A 1 229 ? -22.228 9.909 24.623 1.00 87.50 229 THR A CA 1
ATOM 1781 C C . THR A 1 229 ? -22.179 8.508 25.227 1.00 87.50 229 THR A C 1
ATOM 1783 O O . THR A 1 229 ? -21.442 8.264 26.181 1.00 87.50 229 THR A O 1
ATOM 1786 N N . ARG A 1 230 ? -22.967 7.577 24.682 1.00 93.00 230 ARG A N 1
ATOM 1787 C CA . ARG A 1 230 ? -23.075 6.198 25.157 1.00 93.00 230 ARG A CA 1
ATOM 1788 C C . ARG A 1 230 ? -23.029 5.235 23.982 1.00 93.00 230 ARG A C 1
ATOM 1790 O O . ARG A 1 230 ? -23.820 5.388 23.060 1.00 93.00 230 ARG A O 1
ATOM 1797 N N . LEU A 1 231 ? -22.144 4.244 24.065 1.00 94.44 231 LEU A N 1
ATOM 1798 C CA . LEU A 1 231 ? -21.930 3.211 23.047 1.00 94.44 231 LEU A CA 1
ATOM 1799 C C . LEU A 1 231 ? -21.805 3.789 21.632 1.00 94.44 231 LEU A C 1
ATOM 1801 O O . LEU A 1 231 ? -22.402 3.299 20.677 1.00 94.44 231 LEU A O 1
ATOM 1805 N N . VAL A 1 232 ? -21.016 4.851 21.498 1.00 94.75 232 VAL A N 1
ATOM 1806 C CA . VAL A 1 232 ? -20.710 5.453 20.197 1.00 94.75 232 VAL A CA 1
ATOM 1807 C C . VAL A 1 232 ? -19.217 5.514 19.968 1.00 94.75 232 VAL A C 1
ATOM 1809 O O . VAL A 1 232 ? -18.443 5.528 20.923 1.00 94.75 232 VAL A O 1
ATOM 1812 N N . PHE A 1 233 ? -18.806 5.583 18.710 1.00 94.19 233 PHE A N 1
ATOM 1813 C CA . PHE A 1 233 ? -17.406 5.750 18.354 1.00 94.19 233 PHE A CA 1
ATOM 1814 C C . PHE A 1 233 ? -17.238 6.579 17.088 1.00 94.19 233 PHE A C 1
ATOM 1816 O O . PHE A 1 233 ? -18.159 6.711 16.282 1.00 94.19 233 PHE A O 1
ATOM 1823 N N . TRP A 1 234 ? -16.035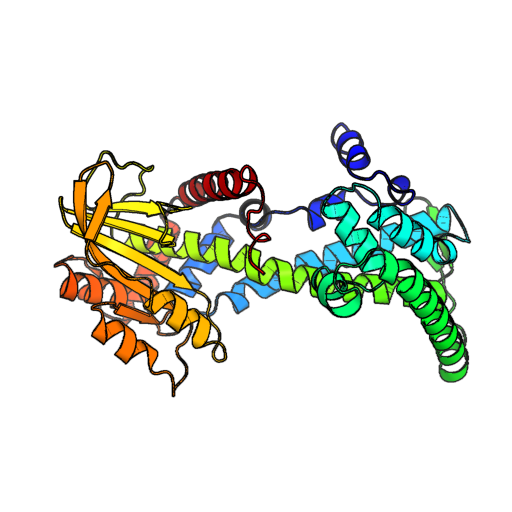 7.102 16.899 1.00 91.50 234 TRP A N 1
ATOM 1824 C CA . TRP A 1 234 ? -15.600 7.705 15.646 1.00 91.50 234 TRP A CA 1
ATOM 1825 C C . TRP A 1 234 ? -14.189 7.231 15.314 1.00 91.50 234 TRP A C 1
ATOM 1827 O O . TRP A 1 234 ? -13.372 6.941 16.195 1.00 91.50 234 TRP A O 1
ATOM 1837 N N . LEU A 1 235 ? -13.909 7.161 14.017 1.00 87.56 235 LEU A N 1
ATOM 1838 C CA . LEU A 1 235 ? -12.556 6.993 13.500 1.00 87.56 235 LEU A CA 1
ATOM 1839 C C . LEU A 1 235 ? -11.879 8.367 13.541 1.00 87.56 235 LEU A C 1
ATOM 1841 O O . LEU A 1 235 ? -12.498 9.361 13.164 1.00 87.56 235 LEU A O 1
ATOM 1845 N N . SER A 1 236 ? -10.648 8.445 14.038 1.00 73.44 236 SER A N 1
ATOM 1846 C CA . SER A 1 236 ? -9.959 9.730 14.229 1.00 73.44 236 SER A CA 1
ATOM 1847 C C . SER A 1 236 ? -8.865 9.931 13.174 1.00 73.44 236 SER A C 1
ATOM 1849 O O . SER A 1 236 ? -8.127 8.996 12.865 1.00 73.44 236 SER A O 1
ATOM 1851 N N . SER A 1 237 ? -8.760 11.144 12.612 1.00 58.94 237 SER A N 1
ATOM 1852 C CA . SER A 1 237 ? -7.639 11.571 11.748 1.00 58.94 237 SER A CA 1
ATOM 1853 C C . SER A 1 237 ? -6.582 12.349 12.526 1.00 58.94 237 SER A C 1
ATOM 1855 O O . SER A 1 237 ? -5.407 12.140 12.263 1.00 58.94 237 SER A O 1
ATOM 1857 N N . ARG A 1 238 ? -6.976 13.185 13.499 1.00 54.25 238 ARG A N 1
ATOM 1858 C CA . ARG A 1 238 ? -6.127 13.833 14.522 1.00 54.25 238 ARG A CA 1
ATOM 1859 C C . ARG A 1 238 ? -7.016 14.641 15.474 1.00 54.25 238 ARG A C 1
ATOM 1861 O O . ARG A 1 238 ? -7.805 15.466 15.030 1.00 54.25 238 ARG A O 1
ATOM 1868 N N . LEU A 1 239 ? -6.886 14.428 16.782 1.00 44.47 239 LEU A N 1
ATOM 1869 C CA . LEU A 1 239 ? -7.473 15.293 17.813 1.00 44.47 239 LEU A CA 1
ATOM 1870 C C . LEU A 1 239 ? -6.351 15.735 18.753 1.00 44.47 239 LEU A C 1
ATOM 1872 O O . LEU A 1 239 ? -6.052 15.066 19.740 1.00 44.47 239 LEU A O 1
ATOM 1876 N N . GLY A 1 240 ? -5.699 16.846 18.407 1.00 47.88 240 GLY A N 1
ATOM 1877 C CA . GLY A 1 240 ? -4.567 17.390 19.159 1.00 47.88 240 GLY A CA 1
ATOM 1878 C C . GLY A 1 240 ? -3.272 16.581 19.014 1.00 47.88 240 GLY A C 1
ATOM 1879 O O . GLY A 1 240 ? -3.134 15.740 18.129 1.00 47.88 240 GLY A O 1
ATOM 1880 N N . ALA A 1 241 ? -2.308 16.849 19.897 1.00 38.16 241 ALA A N 1
ATOM 1881 C CA . ALA A 1 241 ? -0.925 16.374 19.794 1.00 38.16 241 ALA A CA 1
ATOM 1882 C C . ALA A 1 241 ? -0.713 14.850 19.977 1.00 38.16 241 ALA A C 1
ATOM 1884 O O . ALA A 1 241 ? 0.437 14.415 19.996 1.00 38.16 241 ALA A O 1
ATOM 1885 N N . ARG A 1 242 ? -1.760 14.028 20.186 1.00 54.94 242 ARG A N 1
ATOM 1886 C CA . ARG A 1 242 ? -1.611 12.597 20.542 1.00 54.94 242 ARG A CA 1
ATOM 1887 C C . ARG A 1 242 ? -2.670 11.709 19.866 1.00 54.94 242 ARG A C 1
ATOM 1889 O O . ARG A 1 242 ? -3.862 11.830 20.133 1.00 54.94 242 ARG A O 1
ATOM 1896 N N . GLU A 1 243 ? -2.196 10.838 18.973 1.00 67.00 243 GLU A N 1
ATOM 1897 C CA . GLU A 1 243 ? -2.948 10.064 17.967 1.00 67.00 243 GLU A CA 1
ATOM 1898 C C . GLU A 1 243 ? -3.580 8.769 18.525 1.00 67.00 243 GLU A C 1
ATOM 1900 O O . GLU A 1 243 ? -2.942 8.063 19.299 1.00 67.00 243 GLU A O 1
ATOM 1905 N N . SER A 1 244 ? -4.803 8.435 18.092 1.00 73.88 244 SER A N 1
ATOM 1906 C CA . SER A 1 244 ? -5.399 7.086 18.199 1.00 73.88 244 SER A CA 1
ATOM 1907 C C . SER A 1 244 ? -6.249 6.820 16.954 1.00 73.88 244 SER A C 1
ATOM 1909 O O . SER A 1 244 ? -6.838 7.764 16.428 1.00 73.88 244 SER A O 1
ATOM 1911 N N . ASP A 1 245 ? -6.342 5.575 16.487 1.00 81.12 245 ASP A N 1
ATOM 1912 C CA . ASP A 1 245 ? -7.075 5.221 15.259 1.00 81.12 245 ASP A CA 1
ATOM 1913 C C . ASP A 1 245 ? -8.604 5.345 15.421 1.00 81.12 245 ASP A C 1
ATOM 1915 O O . ASP A 1 245 ? -9.320 5.713 14.483 1.00 81.12 245 ASP A O 1
ATOM 1919 N N . ALA A 1 246 ? -9.119 5.078 16.625 1.00 88.88 246 ALA A N 1
ATOM 1920 C CA . ALA A 1 246 ? -10.511 5.330 16.985 1.00 88.88 246 ALA A CA 1
ATOM 1921 C C . ALA A 1 246 ? -10.664 5.687 18.464 1.00 88.88 246 ALA A C 1
ATOM 1923 O O . ALA A 1 246 ? -9.861 5.304 19.314 1.00 88.88 246 ALA A O 1
ATOM 1924 N N . THR A 1 247 ? -11.751 6.380 18.786 1.00 89.44 247 THR A N 1
ATOM 1925 C CA . THR A 1 247 ? -12.185 6.597 20.169 1.00 89.44 247 THR A CA 1
ATOM 1926 C C . THR A 1 247 ? -13.640 6.174 20.302 1.00 89.44 247 THR A C 1
ATOM 1928 O O . THR A 1 247 ? -14.468 6.528 19.463 1.00 89.44 247 THR A O 1
ATOM 1931 N N . ALA A 1 248 ? -13.947 5.421 21.357 1.00 92.06 248 ALA A N 1
ATOM 1932 C CA . ALA A 1 248 ? -15.302 5.031 21.715 1.00 92.06 248 ALA A CA 1
ATOM 1933 C C . ALA A 1 248 ? -15.688 5.588 23.087 1.00 92.06 248 ALA A C 1
ATOM 1935 O O . ALA A 1 248 ? -14.874 5.632 24.009 1.00 92.06 248 ALA A O 1
ATOM 1936 N N . LEU A 1 249 ? -16.948 5.982 23.234 1.00 92.19 249 LEU A N 1
ATOM 1937 C CA . LEU A 1 249 ? -17.554 6.368 24.501 1.00 92.19 249 LEU A CA 1
ATOM 1938 C C . LEU A 1 249 ? -18.406 5.210 25.002 1.00 92.19 249 LEU A C 1
ATOM 1940 O O . LEU A 1 249 ? -19.351 4.795 24.331 1.00 92.19 249 LEU A O 1
ATOM 1944 N N . ILE A 1 250 ? -18.082 4.698 26.189 1.00 90.31 250 ILE A N 1
ATOM 1945 C CA . ILE A 1 250 ? -18.869 3.637 26.831 1.00 90.31 250 ILE A CA 1
ATOM 1946 C C . ILE A 1 250 ? -20.138 4.256 27.421 1.00 90.31 250 ILE A C 1
ATOM 1948 O O . ILE A 1 250 ? -21.249 3.806 27.150 1.00 90.31 250 ILE A O 1
ATOM 1952 N N . GLN A 1 251 ? -19.952 5.334 28.182 1.00 88.81 251 GLN A N 1
ATOM 1953 C CA . GLN A 1 251 ? -20.974 6.126 28.861 1.00 88.81 251 GLN A CA 1
ATOM 1954 C C . GLN A 1 251 ? -20.415 7.536 29.148 1.00 88.81 251 GLN A C 1
ATOM 1956 O O . GLN A 1 251 ? -19.205 7.748 29.002 1.00 88.81 251 GLN A O 1
ATOM 1961 N N . PRO A 1 252 ? -21.242 8.512 29.571 1.00 84.50 252 PRO A N 1
ATOM 1962 C CA . PRO A 1 252 ? -20.761 9.854 29.889 1.00 84.50 252 PRO A CA 1
ATOM 1963 C C . PRO A 1 252 ? -19.574 9.834 30.868 1.00 84.50 252 PRO A C 1
ATOM 1965 O O . PRO A 1 252 ? -19.648 9.215 31.924 1.00 84.50 252 PRO A O 1
ATOM 1968 N N . GLY A 1 253 ? -18.474 10.503 30.507 1.00 83.44 253 GLY A N 1
ATOM 1969 C CA . GLY A 1 253 ? -17.245 10.566 31.309 1.00 83.44 253 GLY A CA 1
ATOM 1970 C C . GLY A 1 253 ? -16.270 9.392 31.132 1.00 83.44 253 GLY A C 1
ATOM 1971 O O . GLY A 1 253 ? -15.149 9.474 31.632 1.00 83.44 253 GLY A O 1
ATOM 1972 N N . GLN A 1 254 ? -16.635 8.342 30.385 1.00 88.00 254 GLN A N 1
ATOM 1973 C CA . GLN A 1 254 ? -15.793 7.161 30.170 1.00 88.00 254 GLN A CA 1
ATOM 1974 C C . GLN A 1 254 ? -15.523 6.899 28.683 1.00 88.00 254 GLN A C 1
ATOM 1976 O O . GLN A 1 254 ? -16.434 6.583 27.912 1.00 88.00 254 GLN A O 1
ATOM 1981 N N . ALA A 1 255 ? -14.251 6.987 28.297 1.00 87.69 255 ALA A N 1
ATOM 1982 C CA . ALA A 1 255 ? -13.781 6.773 26.935 1.00 87.69 255 ALA A CA 1
ATOM 1983 C C . ALA A 1 255 ? -12.785 5.606 26.852 1.00 87.69 255 ALA A C 1
ATOM 1985 O O . ALA A 1 255 ? -12.097 5.262 27.817 1.00 87.69 255 ALA A O 1
ATOM 1986 N N . VAL A 1 256 ? -12.693 5.007 25.669 1.00 88.00 256 VAL A N 1
ATOM 1987 C CA . VAL A 1 256 ? -11.648 4.048 25.314 1.00 88.00 256 VAL A CA 1
ATOM 1988 C C . VAL A 1 256 ? -11.037 4.462 23.986 1.00 88.00 256 VAL A C 1
ATOM 1990 O O . VAL A 1 256 ? -11.748 4.647 22.997 1.00 88.00 256 VAL A O 1
ATOM 1993 N N . ARG A 1 257 ? -9.714 4.595 23.965 1.00 87.06 257 ARG A N 1
ATOM 1994 C CA . ARG A 1 257 ? -8.931 4.821 22.752 1.00 87.06 257 ARG A CA 1
ATOM 1995 C C . ARG A 1 257 ? -8.446 3.497 22.189 1.00 87.06 257 ARG A C 1
ATOM 1997 O O . ARG A 1 257 ? -8.041 2.607 22.940 1.00 87.06 257 ARG A O 1
ATOM 2004 N N . PHE A 1 258 ? -8.476 3.387 20.871 1.00 87.25 258 PHE A N 1
ATOM 2005 C CA . PHE A 1 258 ? -8.036 2.208 20.151 1.00 87.25 258 PHE A CA 1
ATOM 2006 C C . PHE A 1 258 ? -6.957 2.583 19.154 1.00 87.25 258 PHE A C 1
ATOM 2008 O O . PHE A 1 258 ? -7.126 3.495 18.348 1.00 87.25 258 PHE A O 1
ATOM 2015 N N . ASP A 1 259 ? -5.888 1.809 19.193 1.00 84.00 259 ASP A N 1
ATOM 2016 C CA . ASP A 1 259 ? -4.831 1.804 18.201 1.00 84.00 259 ASP A CA 1
ATOM 2017 C C . ASP A 1 259 ? -4.767 0.416 17.589 1.00 84.00 259 ASP A C 1
ATOM 2019 O O . ASP A 1 259 ? -4.801 -0.585 18.302 1.00 84.00 259 ASP A O 1
ATOM 2023 N N . ILE A 1 260 ? -4.646 0.329 16.275 1.00 84.06 260 ILE A N 1
ATOM 2024 C CA . ILE A 1 260 ? -4.493 -0.936 15.567 1.00 84.06 260 ILE A CA 1
ATOM 2025 C C . ILE A 1 260 ? -3.247 -0.873 14.688 1.00 84.06 260 ILE A C 1
ATOM 2027 O O . ILE A 1 260 ? -2.826 0.184 14.226 1.00 84.06 260 ILE A O 1
ATOM 2031 N N . GLY A 1 261 ? -2.569 -2.001 14.524 1.00 80.00 261 GLY A N 1
ATOM 2032 C CA . GLY A 1 261 ? -1.377 -2.054 13.695 1.00 80.00 261 GLY A CA 1
ATOM 2033 C C . GLY A 1 261 ? -1.087 -3.450 13.182 1.00 80.00 261 GLY A C 1
ATOM 2034 O O . GLY A 1 261 ? -0.919 -4.397 13.959 1.00 80.00 261 GLY A O 1
ATOM 2035 N N . PHE A 1 262 ? -0.915 -3.579 11.867 1.00 74.12 262 PHE A N 1
ATOM 2036 C CA . PHE A 1 262 ? -0.391 -4.811 11.266 1.00 74.12 262 PHE A CA 1
ATOM 2037 C C . PHE A 1 262 ? 1.132 -4.911 11.435 1.00 74.12 262 PHE A C 1
ATOM 2039 O O . PHE A 1 262 ? 1.915 -4.747 10.492 1.00 74.12 262 PHE A O 1
ATOM 2046 N N . ILE A 1 263 ? 1.569 -5.161 12.672 1.00 65.06 263 ILE A N 1
ATOM 2047 C CA . ILE A 1 263 ? 2.985 -5.190 13.049 1.00 65.06 263 ILE A CA 1
ATOM 2048 C C . ILE A 1 263 ? 3.554 -6.607 12.906 1.00 65.06 263 ILE A C 1
ATOM 2050 O O . ILE A 1 263 ? 3.149 -7.544 13.589 1.00 65.06 263 ILE A O 1
ATOM 2054 N N . GLY A 1 264 ? 4.539 -6.757 12.016 1.00 59.91 264 GLY A N 1
ATOM 2055 C CA . GLY A 1 264 ? 5.277 -8.010 11.849 1.00 59.91 264 GLY A CA 1
ATOM 2056 C C . GLY A 1 264 ? 6.283 -8.268 12.979 1.00 59.91 264 GLY A C 1
ATOM 2057 O O . GLY A 1 264 ? 6.751 -7.340 13.634 1.00 59.91 264 GLY A O 1
ATOM 2058 N N . ARG A 1 265 ? 6.694 -9.537 13.135 1.00 54.06 265 ARG A N 1
ATOM 2059 C CA . ARG A 1 265 ? 7.563 -10.059 14.219 1.00 54.06 265 ARG A CA 1
ATOM 2060 C C . ARG A 1 265 ? 8.848 -9.260 14.514 1.00 54.06 265 ARG A C 1
ATOM 2062 O O . ARG A 1 265 ? 9.367 -9.361 15.618 1.00 54.06 265 ARG A O 1
ATOM 2069 N N . GLY A 1 266 ? 9.375 -8.508 13.547 1.00 48.88 266 GLY A N 1
ATOM 2070 C CA . GLY A 1 266 ? 10.663 -7.811 13.641 1.00 48.88 266 GLY A CA 1
ATOM 2071 C C . GLY A 1 266 ? 10.604 -6.329 14.019 1.00 48.88 266 GLY A C 1
ATOM 2072 O O . GLY A 1 266 ? 11.633 -5.677 13.906 1.00 48.88 266 GLY A O 1
ATOM 2073 N N . ASN A 1 267 ? 9.448 -5.772 14.410 1.00 54.38 267 ASN A N 1
ATOM 2074 C CA . ASN A 1 267 ? 9.330 -4.325 14.659 1.00 54.38 267 ASN A CA 1
ATOM 2075 C C . ASN A 1 267 ? 8.755 -3.954 16.047 1.00 54.38 267 ASN A C 1
ATOM 2077 O O . ASN A 1 267 ? 7.725 -3.279 16.141 1.00 54.38 267 ASN A O 1
ATOM 2081 N N . PRO A 1 268 ? 9.396 -4.396 17.149 1.00 53.69 268 PRO A N 1
ATOM 2082 C CA . PRO A 1 268 ? 8.930 -4.107 18.506 1.00 53.69 268 PRO A CA 1
ATOM 2083 C C . PRO A 1 268 ? 8.980 -2.611 18.858 1.00 53.69 268 PRO A C 1
ATOM 2085 O O . PRO A 1 268 ? 8.247 -2.188 19.747 1.00 53.69 268 PRO A O 1
ATOM 2088 N N . GLU A 1 269 ? 9.781 -1.798 18.161 1.00 51.34 269 GLU A N 1
ATOM 2089 C CA . GLU A 1 269 ? 9.894 -0.352 18.417 1.00 51.34 269 GLU A CA 1
ATOM 2090 C C . GLU A 1 269 ? 8.636 0.434 18.036 1.00 51.34 269 GLU A C 1
ATOM 2092 O O . GLU A 1 269 ? 8.183 1.253 18.826 1.00 51.34 269 GLU A O 1
ATOM 2097 N N . ILE A 1 270 ? 7.990 0.105 16.909 1.00 53.44 270 ILE A N 1
ATOM 2098 C CA . ILE A 1 270 ? 6.695 0.705 16.516 1.00 53.44 270 ILE A CA 1
ATOM 2099 C C . ILE A 1 270 ? 5.632 0.435 17.581 1.00 53.44 270 ILE A C 1
ATOM 2101 O O . ILE A 1 270 ? 4.765 1.254 17.870 1.00 53.44 270 ILE A O 1
ATOM 2105 N N . SER A 1 271 ? 5.708 -0.749 18.175 1.00 55.78 271 SER A N 1
ATOM 2106 C CA . SER A 1 271 ? 4.751 -1.159 19.185 1.00 55.78 271 SER A CA 1
ATOM 2107 C C . SER A 1 271 ? 5.023 -0.418 20.512 1.00 55.78 271 SER A C 1
ATOM 2109 O O . SER A 1 271 ? 4.080 -0.009 21.182 1.00 55.78 271 SER A O 1
ATOM 2111 N N . LYS A 1 272 ? 6.295 -0.167 20.864 1.00 56.56 272 LYS A N 1
ATOM 2112 C CA . LYS A 1 272 ? 6.683 0.681 22.009 1.00 56.56 272 LYS A CA 1
ATOM 2113 C C . LYS A 1 272 ? 6.260 2.139 21.839 1.00 56.56 272 LYS A C 1
ATOM 2115 O O . LYS A 1 272 ? 5.758 2.710 22.797 1.00 56.56 272 LYS A O 1
ATOM 2120 N N . ASP A 1 273 ? 6.425 2.701 20.643 1.00 57.75 273 ASP A N 1
ATOM 2121 C CA . ASP A 1 273 ? 5.989 4.063 20.321 1.00 57.75 273 ASP A CA 1
ATOM 2122 C C . ASP A 1 273 ? 4.471 4.219 20.520 1.00 57.75 273 ASP A C 1
ATOM 2124 O O . ASP A 1 273 ? 4.029 5.123 21.226 1.00 57.75 273 ASP A O 1
ATOM 2128 N N . LYS A 1 274 ? 3.664 3.255 20.046 1.00 64.50 274 LYS A N 1
ATOM 2129 C CA . LYS A 1 274 ? 2.213 3.230 20.320 1.00 64.50 274 LYS A CA 1
ATOM 2130 C C . LYS A 1 274 ? 1.880 3.158 21.820 1.00 64.50 274 LYS A C 1
ATOM 2132 O O . LYS A 1 274 ? 0.907 3.756 22.260 1.00 64.50 274 LYS A O 1
ATOM 2137 N N . VAL A 1 275 ? 2.692 2.457 22.614 1.00 58.44 275 VAL A N 1
ATOM 2138 C CA . VAL A 1 275 ? 2.508 2.295 24.069 1.00 58.44 275 VAL A CA 1
ATOM 2139 C C . VAL A 1 275 ? 2.921 3.548 24.852 1.00 58.44 275 VAL A C 1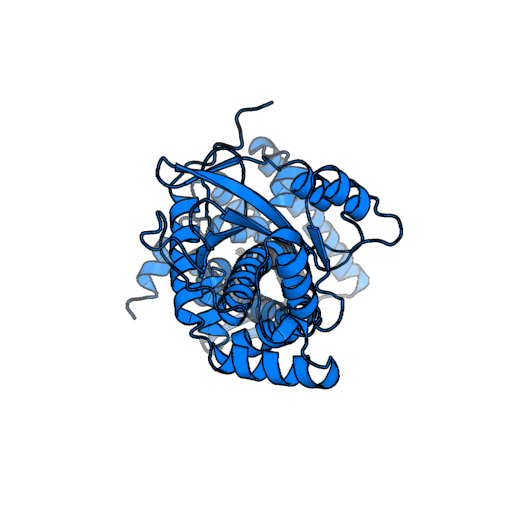
ATOM 2141 O O . VAL A 1 275 ? 2.274 3.892 25.832 1.00 58.44 275 VAL A O 1
ATOM 2144 N N . SER A 1 276 ? 3.955 4.287 24.440 1.00 52.84 276 SER A N 1
ATOM 2145 C CA . SER A 1 276 ? 4.404 5.495 25.157 1.00 52.84 276 SER A CA 1
ATOM 2146 C C . SER A 1 276 ? 3.470 6.708 25.030 1.00 52.84 276 SER A C 1
ATOM 2148 O O . SER A 1 276 ? 3.694 7.715 25.696 1.00 52.84 276 SER A O 1
ATOM 2150 N N . ARG A 1 277 ? 2.420 6.630 24.202 1.00 59.78 277 ARG A N 1
ATOM 2151 C CA . ARG A 1 277 ? 1.543 7.759 23.831 1.00 59.78 277 ARG A CA 1
ATOM 2152 C C . ARG A 1 277 ? 0.342 7.995 24.770 1.00 59.78 277 ARG A C 1
ATOM 2154 O O . ARG A 1 277 ? -0.517 8.818 24.458 1.00 59.78 277 ARG A O 1
ATOM 2161 N N . PHE A 1 278 ? 0.240 7.310 25.912 1.00 62.94 278 PHE A N 1
ATOM 2162 C CA . PHE A 1 278 ? -0.985 7.330 26.728 1.00 62.94 278 PHE A CA 1
ATOM 2163 C C . PHE A 1 278 ? -1.072 8.469 27.757 1.00 62.94 278 PHE A C 1
ATOM 2165 O O . PHE A 1 278 ? -0.228 8.601 28.641 1.00 62.94 278 PHE A O 1
ATOM 2172 N N . GLU A 1 279 ? -2.184 9.208 27.716 1.00 57.44 279 GLU A N 1
ATOM 2173 C CA . GLU A 1 279 ? -2.683 10.052 28.811 1.00 57.44 279 GLU A CA 1
ATOM 2174 C C . GLU A 1 279 ? -3.947 9.432 29.415 1.00 57.44 279 GLU A C 1
ATOM 2176 O O . GLU A 1 279 ? -4.757 8.836 28.704 1.00 57.44 279 GLU A O 1
ATOM 2181 N N . ARG A 1 280 ? -4.122 9.568 30.736 1.00 61.88 280 ARG A N 1
ATOM 2182 C CA . ARG A 1 280 ? -5.282 9.021 31.468 1.00 61.88 280 ARG A CA 1
ATOM 2183 C C . ARG A 1 280 ? -6.547 9.876 31.331 1.00 61.88 280 ARG A C 1
ATOM 2185 O O . ARG A 1 280 ? -7.641 9.367 31.568 1.00 61.88 280 ARG A O 1
ATOM 2192 N N . GLU A 1 281 ? -6.402 11.143 30.950 1.00 62.03 281 GLU A N 1
ATOM 2193 C CA . GLU A 1 281 ? -7.499 12.094 30.760 1.00 62.03 281 GLU A CA 1
ATOM 2194 C C . GLU A 1 281 ? -7.496 12.634 29.333 1.00 62.03 281 GLU A C 1
ATOM 2196 O O . GLU A 1 281 ? -6.440 12.881 28.755 1.00 62.03 281 GLU A O 1
ATOM 2201 N N . VAL A 1 282 ? -8.689 12.815 28.771 1.00 70.62 282 VAL A N 1
ATOM 2202 C CA . VAL A 1 282 ? -8.889 13.340 27.418 1.00 70.62 282 VAL A CA 1
ATOM 2203 C C . VAL A 1 282 ? -10.002 14.371 27.443 1.00 70.62 282 VAL A C 1
ATOM 2205 O O . VAL A 1 282 ? -11.026 14.153 28.086 1.00 70.62 282 VAL A O 1
ATOM 2208 N N . GLU A 1 283 ? -9.833 15.465 26.709 1.00 69.56 283 GLU A N 1
ATOM 2209 C CA . GLU A 1 283 ? -10.899 16.434 26.485 1.00 69.56 283 GLU A CA 1
ATOM 2210 C C . GLU A 1 283 ? -11.624 16.145 25.162 1.00 69.56 283 GLU A C 1
ATOM 2212 O O . GLU A 1 283 ? -11.008 16.085 24.100 1.00 69.56 283 GLU A O 1
ATOM 2217 N N . ILE A 1 284 ? -12.939 15.932 25.225 1.00 71.69 284 ILE A N 1
ATOM 2218 C CA . ILE A 1 284 ? -13.797 15.619 24.075 1.00 71.69 284 ILE A CA 1
ATOM 2219 C C . ILE A 1 284 ? -14.964 16.604 24.101 1.00 71.69 284 ILE A C 1
ATOM 2221 O O . ILE A 1 284 ? -15.786 16.571 25.018 1.00 71.69 284 ILE A O 1
ATOM 2225 N N . GLY A 1 285 ? -15.022 17.508 23.118 1.00 69.12 285 GLY A N 1
ATOM 2226 C CA . GLY A 1 285 ? -16.074 18.530 23.034 1.00 69.12 285 GLY A CA 1
ATOM 2227 C C . GLY A 1 285 ? -16.179 19.425 24.279 1.00 69.12 285 GLY A C 1
ATOM 2228 O O . GLY A 1 285 ? -17.288 19.696 24.736 1.00 69.12 285 GLY A O 1
ATOM 2229 N N . GLY A 1 286 ? -15.045 19.826 24.866 1.00 68.75 286 GLY A N 1
ATOM 2230 C CA . GLY A 1 286 ? -15.005 20.687 26.058 1.00 68.75 286 GLY A CA 1
ATOM 2231 C C . GLY A 1 286 ? -15.231 19.967 27.395 1.00 68.75 286 GLY A C 1
ATOM 2232 O O . GLY A 1 286 ? -15.406 20.616 28.424 1.00 68.75 286 GLY A O 1
ATOM 2233 N N . LYS A 1 287 ? -15.295 18.627 27.405 1.00 71.38 287 LYS A N 1
ATOM 2234 C CA . LYS A 1 287 ? -15.519 17.816 28.613 1.00 71.38 287 LYS A CA 1
ATOM 2235 C C . LYS A 1 287 ? -14.373 16.841 28.838 1.00 71.38 287 LYS A C 1
ATOM 2237 O O . LYS A 1 287 ? -13.905 16.221 27.889 1.00 71.38 287 LYS A O 1
ATOM 2242 N N . LYS A 1 288 ? -13.971 16.657 30.098 1.00 73.94 288 LYS A N 1
ATOM 2243 C CA . LYS A 1 288 ? -12.956 15.672 30.490 1.00 73.94 288 LYS A CA 1
ATOM 2244 C C . LYS A 1 288 ? -13.544 14.263 30.583 1.00 73.94 288 LYS A C 1
ATOM 2246 O O . LYS A 1 288 ? -14.595 14.063 31.189 1.00 73.94 288 LYS A O 1
ATOM 2251 N N . PHE A 1 289 ? -12.833 13.296 30.019 1.00 73.75 289 PHE A N 1
ATOM 2252 C CA . PHE A 1 289 ? -13.136 11.869 30.060 1.00 73.75 289 PHE A CA 1
ATOM 2253 C C . PHE A 1 289 ? -11.943 11.101 30.621 1.00 73.75 289 PHE A C 1
ATOM 2255 O O . PHE A 1 289 ? -10.794 11.394 30.283 1.00 73.75 289 PHE A O 1
ATOM 2262 N N . TYR A 1 290 ? -12.224 10.076 31.425 1.00 74.00 290 TYR A N 1
ATOM 2263 C CA . TYR A 1 290 ? -11.227 9.068 31.767 1.00 74.00 290 TYR A CA 1
ATOM 2264 C C . TYR A 1 290 ? -11.053 8.118 30.581 1.00 74.00 290 TYR A C 1
ATOM 2266 O O . TYR A 1 290 ? -12.044 7.572 30.084 1.00 74.00 290 TYR A O 1
ATOM 2274 N N . SER A 1 291 ? -9.813 7.922 30.130 1.00 75.06 291 SER A N 1
ATOM 2275 C CA . SER A 1 291 ? -9.511 7.110 28.950 1.00 75.06 291 SER A CA 1
ATOM 2276 C C . SER A 1 291 ? -8.749 5.843 29.318 1.00 75.06 291 SER A C 1
ATOM 2278 O O . SER A 1 291 ? -7.617 5.900 29.800 1.00 75.06 291 SER A O 1
ATOM 2280 N N . ALA A 1 292 ? -9.335 4.685 29.012 1.00 79.00 292 ALA A N 1
ATOM 2281 C CA . ALA A 1 292 ? -8.566 3.452 28.852 1.00 79.00 292 ALA A CA 1
ATOM 2282 C C . ALA A 1 292 ? -7.978 3.394 27.434 1.00 79.00 292 ALA A C 1
ATOM 2284 O O . ALA A 1 292 ? -8.523 4.012 26.518 1.00 79.00 292 ALA A O 1
ATOM 2285 N N . THR A 1 293 ? -6.891 2.644 27.231 1.00 78.75 293 THR A N 1
ATOM 2286 C CA . THR A 1 293 ? -6.332 2.454 25.883 1.00 78.75 293 THR A CA 1
ATOM 2287 C C . THR A 1 293 ? -6.135 0.985 25.548 1.00 78.75 293 THR A C 1
ATOM 2289 O O . THR A 1 293 ? -5.633 0.207 26.365 1.00 78.75 293 THR A O 1
ATOM 2292 N N . CYS A 1 294 ? -6.527 0.612 24.334 1.00 84.00 294 CYS A N 1
ATOM 2293 C CA . CYS A 1 294 ? -6.363 -0.720 23.781 1.00 84.00 294 CYS A CA 1
ATOM 2294 C C . CYS A 1 294 ? -5.541 -0.659 22.491 1.00 84.00 294 CYS A C 1
ATOM 2296 O O . CYS A 1 294 ? -5.901 0.048 21.554 1.00 84.00 294 CYS A O 1
ATOM 2298 N N . ILE A 1 295 ? -4.449 -1.419 22.438 1.00 80.75 295 ILE A N 1
ATOM 2299 C CA . ILE A 1 295 ? -3.641 -1.596 21.234 1.00 80.75 295 ILE A CA 1
ATOM 2300 C C . ILE A 1 295 ? -3.898 -2.991 20.676 1.00 80.75 295 ILE A C 1
ATOM 2302 O O . ILE A 1 295 ? -3.694 -3.999 21.351 1.00 80.75 295 ILE A O 1
ATOM 2306 N N . ILE A 1 296 ? -4.294 -3.048 19.416 1.00 84.38 296 ILE A N 1
ATOM 2307 C CA . ILE A 1 296 ? -4.527 -4.266 18.659 1.00 84.38 296 ILE A CA 1
ATOM 2308 C C . ILE A 1 296 ? -3.348 -4.466 17.702 1.00 84.38 296 ILE A C 1
ATOM 2310 O O . ILE A 1 296 ? -3.087 -3.639 16.831 1.00 84.38 296 ILE A O 1
ATOM 2314 N N . VAL A 1 297 ? -2.612 -5.565 17.847 1.00 84.12 297 VAL A N 1
ATOM 2315 C CA . VAL A 1 297 ? -1.398 -5.836 17.054 1.00 84.12 297 VAL A CA 1
ATOM 2316 C C . VAL A 1 297 ? -1.480 -7.182 16.350 1.00 84.12 297 VAL A C 1
ATOM 2318 O O . V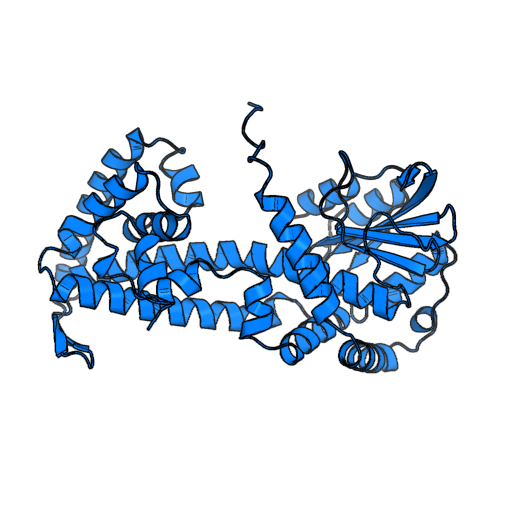AL A 1 297 ? -2.051 -8.118 16.892 1.00 84.12 297 VAL A O 1
ATOM 2321 N N . ASP A 1 298 ? -0.889 -7.321 15.160 1.00 78.62 298 ASP A N 1
ATOM 2322 C CA . ASP A 1 298 ? -0.877 -8.604 14.431 1.00 78.62 298 ASP A CA 1
ATOM 2323 C C . ASP A 1 298 ? -0.191 -9.710 15.249 1.00 78.62 298 ASP A C 1
ATOM 2325 O O . ASP A 1 298 ? -0.836 -10.681 15.657 1.00 78.62 298 ASP A O 1
ATOM 2329 N N . ARG A 1 299 ? 1.099 -9.550 15.578 1.00 77.38 299 ARG A N 1
ATOM 2330 C CA . ARG A 1 299 ? 1.844 -10.536 16.374 1.00 77.38 299 ARG A CA 1
ATOM 2331 C C . ARG A 1 299 ? 2.853 -9.892 17.313 1.00 77.38 299 ARG A C 1
ATOM 2333 O O . ARG A 1 299 ? 3.622 -9.028 16.903 1.00 77.38 299 ARG A O 1
ATOM 2340 N N . ILE A 1 300 ? 2.918 -10.390 18.543 1.00 74.12 300 ILE A N 1
ATOM 2341 C CA . ILE A 1 300 ? 3.949 -10.016 19.512 1.00 74.12 300 ILE A CA 1
ATOM 2342 C C . ILE A 1 300 ? 5.108 -11.014 19.394 1.00 74.12 300 ILE A C 1
ATOM 2344 O O . ILE A 1 300 ? 4.894 -12.225 19.331 1.00 74.12 300 ILE A O 1
ATOM 2348 N N . GLY A 1 301 ? 6.344 -10.515 19.307 1.00 70.88 301 GLY A N 1
ATOM 2349 C CA . GLY A 1 301 ? 7.535 -11.369 19.334 1.00 70.88 301 GLY A CA 1
ATOM 2350 C C . GLY A 1 301 ? 7.746 -11.986 20.720 1.00 70.88 301 GLY A C 1
ATOM 2351 O O . GLY A 1 301 ? 7.530 -11.311 21.721 1.00 70.88 301 GLY A O 1
ATOM 2352 N N . GLU A 1 302 ? 8.222 -13.231 20.786 1.00 70.81 302 GLU A N 1
ATOM 2353 C CA . GLU A 1 302 ? 8.368 -14.016 22.032 1.00 70.81 302 GLU A CA 1
ATOM 2354 C C . GLU A 1 302 ? 9.212 -13.330 23.122 1.00 70.81 302 GLU A C 1
ATOM 2356 O O . GLU A 1 302 ? 9.020 -13.581 24.304 1.00 70.81 302 GLU A O 1
ATOM 2361 N N . ARG A 1 303 ? 10.128 -12.432 22.736 1.00 69.75 303 ARG A N 1
ATOM 2362 C CA . ARG A 1 303 ? 10.999 -11.672 23.654 1.00 69.75 303 ARG A CA 1
ATOM 2363 C C . ARG A 1 303 ? 10.563 -10.216 23.858 1.00 69.75 303 ARG A C 1
ATOM 2365 O O . ARG A 1 303 ? 11.337 -9.400 24.356 1.00 69.75 303 ARG A O 1
ATOM 2372 N N . SER A 1 304 ? 9.364 -9.848 23.413 1.00 70.81 304 SER A N 1
ATOM 2373 C CA . SER A 1 304 ? 8.879 -8.472 23.508 1.00 70.81 304 SER A CA 1
ATOM 2374 C C . SER A 1 304 ? 8.388 -8.151 24.919 1.00 70.81 304 SER A C 1
ATOM 2376 O O . SER A 1 304 ? 7.480 -8.800 25.426 1.00 70.81 304 SER A O 1
ATOM 2378 N N . LYS A 1 305 ? 8.916 -7.078 25.520 1.00 72.19 305 LYS A N 1
ATOM 2379 C CA . LYS A 1 305 ? 8.465 -6.551 26.826 1.00 72.19 305 LYS A CA 1
ATOM 2380 C C . LYS A 1 305 ? 7.179 -5.722 26.745 1.00 72.19 305 LYS A C 1
ATOM 2382 O O . LYS A 1 305 ? 6.777 -5.082 27.711 1.00 72.19 305 LYS A O 1
ATOM 2387 N N . ILE A 1 306 ? 6.53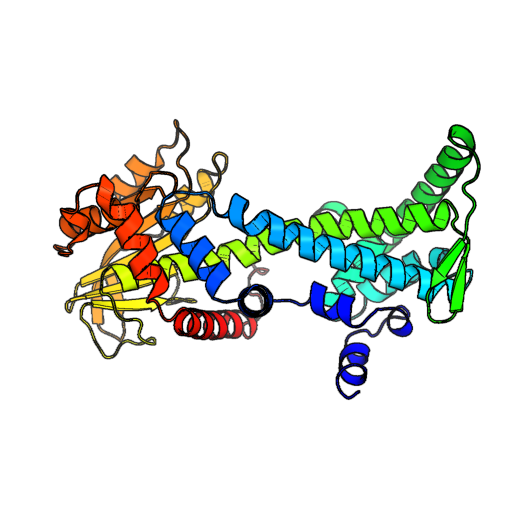8 -5.680 25.582 1.00 72.81 306 ILE A N 1
ATOM 2388 C CA . ILE A 1 306 ? 5.478 -4.710 25.329 1.00 72.81 306 ILE A CA 1
ATOM 2389 C C . ILE A 1 306 ? 4.222 -4.931 26.178 1.00 72.81 306 ILE A C 1
ATOM 2391 O O . ILE A 1 306 ? 3.592 -3.971 26.611 1.00 72.81 306 ILE A O 1
ATOM 2395 N N . VAL A 1 307 ? 3.879 -6.188 26.466 1.00 76.06 307 VAL A N 1
ATOM 2396 C CA . VAL A 1 307 ? 2.723 -6.519 27.311 1.00 76.06 307 VAL A CA 1
ATOM 2397 C C . VAL A 1 307 ? 2.928 -5.986 28.730 1.00 76.06 307 VAL A C 1
ATOM 2399 O O . VAL A 1 307 ? 2.002 -5.436 29.321 1.00 76.06 307 VAL A O 1
ATOM 2402 N N . GLU A 1 308 ? 4.147 -6.098 29.262 1.00 75.38 308 GLU A N 1
ATOM 2403 C CA . GLU A 1 308 ? 4.514 -5.557 30.575 1.00 75.38 308 GLU A CA 1
ATOM 2404 C C . GLU A 1 308 ? 4.459 -4.026 30.574 1.00 75.38 308 GLU A C 1
ATOM 2406 O O . GLU A 1 308 ? 3.879 -3.426 31.478 1.00 75.38 308 GLU A O 1
ATOM 2411 N N . GLN A 1 309 ? 4.994 -3.395 29.525 1.00 71.88 309 GLN A N 1
ATOM 2412 C CA . GLN A 1 309 ? 4.992 -1.939 29.380 1.00 71.88 309 GLN A CA 1
ATOM 2413 C C . GLN A 1 309 ? 3.577 -1.366 29.282 1.00 71.88 309 GLN A C 1
ATOM 2415 O O . GLN A 1 309 ? 3.282 -0.393 29.967 1.00 71.88 309 GLN A O 1
ATOM 2420 N N . ALA A 1 310 ? 2.683 -1.984 28.506 1.00 73.25 310 ALA A N 1
ATOM 2421 C CA . ALA A 1 310 ? 1.286 -1.560 28.438 1.00 73.25 310 ALA A CA 1
ATOM 2422 C C . ALA A 1 310 ? 0.571 -1.724 29.785 1.00 73.25 310 ALA A C 1
ATOM 2424 O O . ALA A 1 310 ? -0.126 -0.808 30.217 1.00 73.25 310 ALA A O 1
ATOM 2425 N N . LYS A 1 311 ? 0.799 -2.833 30.503 1.00 75.38 311 LYS A N 1
ATOM 2426 C CA . LYS A 1 311 ? 0.233 -3.026 31.849 1.00 75.38 311 LYS A CA 1
ATOM 2427 C C . LYS A 1 311 ? 0.686 -1.940 32.829 1.00 75.38 311 LYS A C 1
ATOM 2429 O O . LYS A 1 311 ? -0.145 -1.449 33.591 1.00 75.38 311 LYS A O 1
ATOM 2434 N N . ALA A 1 312 ? 1.956 -1.527 32.779 1.00 70.75 312 ALA A N 1
ATOM 2435 C CA . ALA A 1 312 ? 2.513 -0.496 33.662 1.00 70.75 312 ALA A CA 1
ATOM 2436 C C . ALA A 1 312 ? 1.808 0.870 33.540 1.00 70.75 312 ALA A C 1
ATOM 2438 O O . ALA A 1 312 ? 1.777 1.649 34.490 1.00 70.75 312 ALA A O 1
ATOM 2439 N N . ILE A 1 313 ? 1.190 1.142 32.392 1.00 68.12 313 ILE A N 1
ATOM 2440 C CA . ILE A 1 313 ? 0.480 2.393 32.087 1.00 68.12 313 ILE A CA 1
ATOM 2441 C C . ILE A 1 313 ? -1.035 2.197 31.944 1.00 68.12 313 ILE A C 1
ATOM 2443 O O . ILE A 1 313 ? -1.731 3.055 31.409 1.00 68.12 313 ILE A O 1
ATOM 2447 N N . ASN A 1 314 ? -1.561 1.084 32.469 1.00 69.12 314 ASN A N 1
ATOM 2448 C CA . ASN A 1 314 ? -2.973 0.690 32.402 1.00 69.12 314 ASN A CA 1
ATOM 2449 C C . ASN A 1 314 ? -3.535 0.539 30.969 1.00 69.12 314 ASN A C 1
ATOM 2451 O O . ASN A 1 314 ? -4.747 0.584 30.762 1.00 69.12 314 ASN A O 1
ATOM 2455 N N . GLY A 1 315 ? -2.661 0.336 29.985 1.00 76.00 315 GLY A N 1
ATOM 2456 C CA . GLY A 1 315 ? -3.020 -0.042 28.624 1.00 76.00 315 GLY A CA 1
ATOM 2457 C C . GLY A 1 315 ? -3.241 -1.549 28.490 1.00 76.00 315 GLY A C 1
ATOM 2458 O O . GLY A 1 315 ? -2.761 -2.351 29.296 1.00 76.00 315 GLY A O 1
ATOM 2459 N N . THR A 1 316 ? -3.962 -1.938 27.443 1.00 83.12 316 THR A N 1
ATOM 2460 C CA . THR A 1 316 ? -4.219 -3.342 27.102 1.00 83.12 316 THR A CA 1
ATOM 2461 C C . THR A 1 316 ? -3.696 -3.645 25.709 1.00 83.12 316 THR A C 1
ATOM 2463 O O . THR A 1 316 ? -3.861 -2.827 24.809 1.00 83.12 316 THR A O 1
ATOM 2466 N N . ILE A 1 317 ? -3.093 -4.821 25.520 1.00 83.56 317 ILE A N 1
ATOM 2467 C CA . ILE A 1 317 ? -2.674 -5.295 24.198 1.00 83.56 317 ILE A CA 1
ATOM 2468 C C . ILE A 1 317 ? -3.466 -6.539 23.832 1.00 83.56 317 ILE A C 1
ATOM 2470 O O . ILE A 1 317 ? -3.472 -7.517 24.578 1.00 83.56 317 ILE A O 1
ATOM 2474 N N . VAL A 1 318 ? -4.086 -6.506 22.658 1.00 87.19 318 VAL A N 1
ATOM 2475 C CA . VAL A 1 318 ? -4.818 -7.623 22.063 1.00 87.19 318 VAL A CA 1
ATOM 2476 C C . VAL A 1 318 ? -4.105 -8.045 20.782 1.00 87.19 318 VAL A C 1
ATOM 2478 O O . VAL A 1 318 ? -3.742 -7.211 19.955 1.00 87.19 318 VAL A O 1
ATOM 2481 N N . GLN A 1 319 ? -3.874 -9.346 20.613 1.00 86.38 319 GLN A N 1
ATOM 2482 C CA . GLN A 1 319 ? -3.124 -9.870 19.474 1.00 86.38 319 GLN A CA 1
ATOM 2483 C C . GLN A 1 319 ? -4.066 -10.488 18.431 1.00 86.38 319 GLN A C 1
ATOM 2485 O O . GLN A 1 319 ? -4.746 -11.466 18.726 1.00 86.38 319 GLN A O 1
ATOM 2490 N N . MET A 1 320 ? -4.066 -9.962 17.202 1.00 84.69 320 MET A N 1
ATOM 2491 C CA . MET A 1 320 ? -4.962 -10.395 16.122 1.00 84.69 320 MET A CA 1
ATOM 2492 C C . MET A 1 320 ? -4.658 -11.801 15.615 1.00 84.69 320 MET A C 1
ATOM 2494 O O . MET A 1 320 ? -5.575 -12.506 15.222 1.00 84.69 320 MET A O 1
ATOM 2498 N N . SER A 1 321 ? -3.395 -12.236 15.640 1.00 74.12 321 SER A N 1
ATOM 2499 C CA . SER A 1 321 ? -3.015 -13.590 15.199 1.00 74.12 321 SER A CA 1
ATOM 2500 C C . SER A 1 321 ? -3.480 -14.715 16.130 1.00 74.12 321 SER A C 1
ATOM 2502 O O . SER A 1 321 ? -3.268 -15.886 15.818 1.00 74.12 321 SER A O 1
ATOM 2504 N N . MET A 1 322 ? -4.107 -14.388 17.263 1.00 72.44 322 MET A N 1
ATOM 2505 C CA . MET A 1 322 ? -4.830 -15.364 18.072 1.00 72.44 322 MET A CA 1
ATOM 2506 C C . MET A 1 322 ? -6.237 -15.544 17.501 1.00 72.44 322 MET A C 1
ATOM 2508 O O . MET A 1 322 ? -6.914 -14.570 17.165 1.00 72.44 322 MET A O 1
ATOM 2512 N N . SER A 1 323 ? -6.705 -16.790 17.405 1.00 71.94 323 SER A N 1
ATOM 2513 C CA . SER A 1 323 ? -8.072 -17.057 16.958 1.00 71.94 323 SER A CA 1
ATOM 2514 C C . SER A 1 323 ? -9.070 -16.300 17.835 1.00 71.94 323 SER A C 1
ATOM 2516 O O . SER A 1 323 ? -9.043 -16.411 19.060 1.00 71.94 323 SER A O 1
ATOM 2518 N N . PHE A 1 324 ? -9.968 -15.556 17.188 1.00 80.62 324 PHE A N 1
ATOM 2519 C CA . PHE A 1 324 ? -11.087 -14.864 17.831 1.00 80.62 324 PHE A CA 1
ATOM 2520 C C . PHE A 1 324 ? -10.693 -13.744 18.808 1.00 80.62 324 PHE A C 1
ATOM 2522 O O . PHE A 1 324 ? -11.363 -13.522 19.819 1.00 80.62 324 PHE A O 1
ATOM 2529 N N . TRP A 1 325 ? -9.660 -12.970 18.473 1.00 91.69 325 TRP A N 1
ATOM 2530 C CA . TRP A 1 325 ? -9.254 -11.778 19.226 1.00 91.69 325 TRP A CA 1
ATOM 2531 C C . TRP A 1 325 ? -10.382 -10.767 19.554 1.00 91.69 325 TRP A C 1
ATOM 2533 O O . TRP A 1 325 ? -10.277 -10.135 20.607 1.00 91.69 325 TRP A O 1
ATOM 2543 N N . PRO A 1 326 ? -11.496 -10.626 18.792 1.00 94.50 326 PRO A N 1
ATOM 2544 C CA . PRO A 1 326 ? -12.615 -9.772 19.209 1.00 94.50 326 PRO A CA 1
ATOM 2545 C C . PRO A 1 326 ? -13.272 -10.209 20.522 1.00 94.50 326 PRO A C 1
ATOM 2547 O O . PRO A 1 326 ? -13.748 -9.376 21.290 1.00 94.50 326 PRO A O 1
ATOM 2550 N N . GLN A 1 327 ? -13.282 -11.515 20.816 1.00 94.69 327 GLN A N 1
ATOM 2551 C CA . GLN A 1 327 ? -13.756 -12.023 22.105 1.00 94.69 327 GLN A CA 1
ATOM 2552 C C . GLN A 1 327 ? -12.811 -11.618 23.240 1.00 94.69 327 GLN A C 1
ATOM 2554 O O . GLN A 1 327 ? -13.277 -11.231 24.312 1.00 94.69 327 GLN A O 1
ATOM 2559 N N . GLN A 1 328 ? -11.496 -11.682 23.013 1.00 92.25 328 GLN A N 1
ATOM 2560 C CA . GLN A 1 328 ? -10.520 -11.187 23.983 1.00 92.25 328 GLN A CA 1
ATOM 2561 C C . GLN A 1 328 ? -10.714 -9.686 24.216 1.00 92.25 328 GLN A C 1
ATOM 2563 O O . GLN A 1 328 ? -10.788 -9.266 25.365 1.00 92.25 328 GLN A O 1
ATOM 2568 N N . LEU A 1 329 ? -10.891 -8.903 23.147 1.00 93.25 329 LEU A N 1
ATOM 2569 C CA . LEU A 1 329 ? -11.163 -7.474 23.252 1.00 93.25 329 LEU A CA 1
ATOM 2570 C C . LEU A 1 329 ? -12.395 -7.185 24.122 1.00 93.25 329 LEU A C 1
ATOM 2572 O O . LEU A 1 329 ? -12.318 -6.365 25.032 1.00 93.25 329 LEU A O 1
ATOM 2576 N N . ALA A 1 330 ? -13.507 -7.892 23.898 1.00 94.62 330 ALA A N 1
ATOM 2577 C CA . ALA A 1 330 ? -14.723 -7.727 24.696 1.00 94.62 330 ALA A CA 1
ATOM 2578 C C . ALA A 1 330 ? -14.482 -8.001 26.193 1.00 94.62 330 ALA A C 1
ATOM 2580 O O . ALA A 1 330 ? -14.926 -7.231 27.044 1.00 94.62 330 ALA A O 1
ATOM 2581 N N . ARG A 1 331 ? -13.731 -9.061 26.523 1.00 93.62 331 ARG A N 1
ATOM 2582 C CA . ARG A 1 331 ? -13.391 -9.415 27.914 1.00 93.62 331 ARG A CA 1
ATOM 2583 C C . ARG A 1 331 ? -12.505 -8.368 28.583 1.00 93.62 331 ARG A C 1
ATOM 2585 O O . ARG A 1 331 ? -12.727 -8.037 29.745 1.00 93.62 331 ARG A O 1
ATOM 2592 N N . GLU A 1 332 ? -11.535 -7.831 27.851 1.00 91.12 332 GLU A N 1
ATOM 2593 C CA . GLU A 1 332 ? -10.672 -6.755 28.341 1.00 91.12 332 GLU A CA 1
ATOM 2594 C C . GLU A 1 332 ? -11.473 -5.473 28.606 1.00 91.12 332 GLU A C 1
ATOM 2596 O O . GLU A 1 332 ? -11.324 -4.853 29.659 1.00 91.12 332 GLU A O 1
ATOM 2601 N N . LEU A 1 333 ? -12.397 -5.114 27.708 1.00 92.06 333 LEU A N 1
ATOM 2602 C CA . LEU A 1 333 ? -13.312 -3.992 27.923 1.00 92.06 333 LEU A CA 1
ATOM 2603 C C . LEU A 1 333 ? -14.223 -4.231 29.143 1.00 92.06 333 LEU A C 1
ATOM 2605 O O . LEU A 1 333 ? -14.389 -3.325 29.962 1.00 92.06 333 LEU A O 1
ATOM 2609 N N . ARG A 1 334 ? -14.746 -5.450 29.342 1.00 93.38 334 ARG A N 1
ATOM 2610 C CA . ARG A 1 334 ? -15.512 -5.799 30.554 1.00 93.38 334 ARG A CA 1
ATOM 2611 C C . ARG A 1 334 ? -14.686 -5.584 31.817 1.00 93.38 334 ARG A C 1
ATOM 2613 O O . ARG A 1 334 ? -15.149 -4.932 32.747 1.00 93.38 334 ARG A O 1
ATOM 2620 N N . SER A 1 335 ? -13.450 -6.078 31.834 1.00 90.25 335 SER A N 1
ATOM 2621 C CA . SER A 1 335 ? -12.566 -5.968 32.997 1.00 90.25 335 SER A CA 1
ATOM 2622 C C . SER A 1 335 ? -12.148 -4.527 33.306 1.00 90.25 335 SER A C 1
ATOM 2624 O O . SER A 1 335 ? -12.069 -4.161 34.476 1.00 90.25 335 SER A O 1
ATOM 2626 N N . LYS A 1 336 ? -11.859 -3.714 32.283 1.00 86.25 336 LYS A N 1
ATOM 2627 C CA . LYS A 1 336 ? -11.293 -2.366 32.457 1.00 86.25 336 LYS A CA 1
ATOM 2628 C C . LYS A 1 336 ? -12.336 -1.280 32.654 1.00 86.25 336 LYS A C 1
ATOM 2630 O O . LYS A 1 336 ? -12.087 -0.326 33.386 1.00 86.25 336 LYS A O 1
ATOM 2635 N N . VAL A 1 337 ? -13.459 -1.389 31.952 1.00 87.94 337 VAL A N 1
ATOM 2636 C CA . VAL A 1 337 ? -14.457 -0.317 31.870 1.00 87.94 337 VAL A CA 1
ATOM 2637 C C . VAL A 1 337 ? -15.877 -0.788 32.173 1.00 87.94 337 VAL A C 1
ATOM 2639 O O . VAL A 1 337 ? -16.799 0.015 32.084 1.00 87.94 337 VAL A O 1
ATOM 2642 N N . GLY A 1 338 ? -16.067 -2.052 32.567 1.00 88.94 338 GLY A N 1
ATOM 2643 C CA . GLY A 1 338 ? -17.385 -2.600 32.900 1.00 88.94 338 GLY A CA 1
ATOM 2644 C C . GLY A 1 338 ? -18.289 -2.813 31.684 1.00 88.94 338 GLY A C 1
ATOM 2645 O O . GLY A 1 338 ? -19.501 -2.924 31.836 1.00 88.94 338 GLY A O 1
ATOM 2646 N N . PHE A 1 339 ? -17.722 -2.840 30.475 1.00 92.38 339 PHE A N 1
ATOM 2647 C CA . PHE A 1 339 ? -18.473 -3.051 29.238 1.00 92.38 339 PHE A CA 1
ATOM 2648 C C . PHE A 1 339 ? -18.988 -4.491 29.138 1.00 92.38 339 PHE A C 1
ATOM 2650 O O . PHE A 1 339 ? -18.208 -5.437 29.226 1.00 92.38 339 PHE A O 1
ATOM 2657 N N . ASP A 1 340 ? -20.288 -4.666 28.914 1.00 92.69 340 ASP A N 1
ATOM 2658 C CA . ASP A 1 340 ? -20.894 -5.987 28.795 1.00 92.69 340 ASP A CA 1
ATOM 2659 C C . ASP A 1 340 ? -21.312 -6.308 27.358 1.00 92.69 340 ASP A C 1
ATOM 2661 O O . ASP A 1 340 ? -21.924 -5.484 26.684 1.00 92.69 340 ASP A O 1
ATOM 2665 N N . HIS A 1 341 ? -20.982 -7.513 26.887 1.00 95.94 341 HIS A N 1
ATOM 2666 C CA . HIS A 1 341 ? -21.329 -7.977 25.547 1.00 95.94 341 HIS A CA 1
ATOM 2667 C C . HIS A 1 341 ? -21.338 -9.505 25.466 1.00 95.94 341 HIS A C 1
ATOM 2669 O O . HIS A 1 341 ? -20.501 -10.192 26.053 1.00 95.94 341 HIS A O 1
ATOM 2675 N N . LYS A 1 342 ? -22.225 -10.056 24.631 1.00 95.56 342 LYS A N 1
ATOM 2676 C CA . LYS A 1 342 ? -22.409 -11.510 24.451 1.00 95.56 342 LYS A CA 1
ATOM 2677 C C . LYS A 1 342 ? -21.148 -12.268 24.017 1.00 95.56 342 LYS A C 1
ATOM 2679 O O . LYS A 1 342 ? -21.052 -13.468 24.255 1.00 95.56 342 LYS A O 1
ATOM 2684 N N . LEU A 1 343 ? -20.174 -11.605 23.381 1.00 94.94 343 LEU A N 1
ATOM 2685 C CA . LEU A 1 343 ? -18.898 -12.247 23.027 1.00 94.94 343 LEU A CA 1
ATOM 2686 C C . LEU A 1 343 ? -18.079 -12.654 24.252 1.00 94.94 343 LEU A C 1
ATOM 2688 O O . LEU A 1 343 ? -17.311 -13.607 24.143 1.00 94.94 343 LEU A O 1
ATOM 2692 N N . CYS A 1 344 ? -18.234 -11.980 25.393 1.00 94.12 344 CYS A N 1
ATOM 2693 C CA . CYS A 1 344 ? -17.467 -12.283 26.599 1.00 94.12 344 CYS A CA 1
ATOM 2694 C C . CYS A 1 344 ? -17.660 -13.740 27.044 1.00 94.12 344 CYS A C 1
ATOM 2696 O O . CYS A 1 344 ? -16.677 -14.426 27.346 1.00 94.12 344 CYS A O 1
ATOM 2698 N N . ASP A 1 345 ? -18.901 -14.226 26.968 1.00 94.81 345 ASP A N 1
ATOM 2699 C CA . ASP A 1 345 ? -19.313 -15.540 27.479 1.00 94.81 345 ASP A CA 1
ATOM 2700 C C . ASP A 1 345 ? -19.598 -16.558 26.359 1.00 94.81 345 ASP A C 1
ATOM 2702 O O . ASP A 1 345 ? -19.954 -17.708 26.615 1.00 94.81 345 ASP A O 1
ATOM 2706 N N . MET A 1 346 ? -19.432 -16.163 25.092 1.00 95.44 346 MET A N 1
ATOM 2707 C CA . MET A 1 346 ? -19.694 -17.039 23.950 1.00 95.44 346 MET A CA 1
ATOM 2708 C C . MET A 1 346 ? -18.702 -18.218 23.898 1.00 95.44 346 MET A C 1
ATOM 2710 O O . MET A 1 346 ? -17.489 -17.997 23.928 1.00 95.44 346 MET A O 1
ATOM 2714 N N . PRO A 1 347 ? -19.163 -19.471 23.724 1.00 94.19 347 PRO A N 1
ATOM 2715 C CA . PRO A 1 347 ? -18.262 -20.599 23.504 1.00 94.19 347 PRO A CA 1
ATOM 2716 C C . PRO A 1 347 ? -17.401 -20.390 22.255 1.00 94.19 347 PRO A C 1
ATOM 2718 O O . PRO A 1 347 ? -17.930 -20.069 21.189 1.00 94.19 347 PRO A O 1
ATOM 2721 N N . THR A 1 348 ? -16.090 -20.626 22.359 1.00 90.00 348 THR A N 1
ATOM 2722 C CA . THR A 1 348 ? -15.108 -20.369 21.288 1.00 90.00 348 THR A CA 1
ATOM 2723 C C . THR A 1 348 ? -15.493 -21.011 19.951 1.00 90.00 348 THR A C 1
ATOM 2725 O O . THR A 1 348 ? -15.368 -20.374 18.908 1.00 90.00 348 THR A O 1
ATOM 2728 N N . ALA A 1 349 ? -16.072 -22.218 19.975 1.00 91.38 349 ALA A N 1
ATOM 2729 C CA . ALA A 1 349 ? -16.553 -22.922 18.781 1.00 91.38 349 ALA A CA 1
ATOM 2730 C C . ALA A 1 349 ? -17.610 -22.139 17.973 1.00 91.38 349 ALA A C 1
ATOM 2732 O O . ALA A 1 349 ? -17.736 -22.329 16.766 1.00 91.38 349 ALA A O 1
ATOM 2733 N N . ARG A 1 350 ? -18.365 -21.239 18.617 1.00 94.62 350 ARG A N 1
ATOM 2734 C CA . ARG A 1 350 ? -19.405 -20.426 17.969 1.00 94.62 350 ARG A CA 1
ATOM 2735 C C . ARG A 1 350 ? -18.895 -19.067 17.498 1.00 94.62 350 ARG A C 1
ATOM 2737 O O . ARG A 1 350 ? -19.517 -18.483 16.609 1.00 94.62 350 ARG A O 1
ATOM 2744 N N . VAL A 1 351 ? -17.773 -18.579 18.034 1.00 94.00 351 VAL A N 1
ATOM 2745 C CA . VAL A 1 351 ? -17.300 -17.206 17.792 1.00 94.00 351 VAL A CA 1
ATOM 2746 C C . VAL A 1 351 ? -17.014 -16.957 16.313 1.00 94.00 351 VAL A C 1
ATOM 2748 O O . VAL A 1 351 ? -17.469 -15.953 15.775 1.00 94.00 351 VAL A O 1
ATOM 2751 N N . GLY A 1 352 ? -16.361 -17.891 15.616 1.00 93.31 352 GLY A N 1
ATOM 2752 C CA . GLY A 1 352 ? -16.086 -17.745 14.181 1.00 93.31 352 GLY A CA 1
ATOM 2753 C C . GLY A 1 352 ? -17.351 -17.573 13.336 1.00 93.31 352 GLY A C 1
ATOM 2754 O O . GLY A 1 352 ? -17.445 -16.639 12.542 1.00 93.31 352 GLY A O 1
ATOM 2755 N N . SER A 1 353 ? -18.353 -18.433 13.547 1.00 94.69 353 SER A N 1
ATOM 2756 C CA . SER A 1 353 ? -19.643 -18.337 12.843 1.00 94.69 353 SER A CA 1
ATOM 2757 C C . SER A 1 353 ? -20.394 -17.044 13.169 1.00 94.69 353 SER A C 1
ATOM 2759 O O . SER A 1 353 ? -20.975 -16.423 12.281 1.00 94.69 353 SER A O 1
ATOM 2761 N N . TYR A 1 354 ? -20.329 -16.604 14.429 1.00 96.19 354 TYR A N 1
ATOM 2762 C CA . TYR A 1 354 ? -20.930 -15.354 14.867 1.00 96.19 354 TYR A CA 1
ATOM 2763 C C . TYR A 1 354 ? -20.290 -14.150 14.168 1.00 96.19 354 TYR A C 1
ATOM 2765 O O . TYR A 1 354 ? -21.014 -13.332 13.609 1.00 96.19 354 TYR A O 1
ATOM 2773 N N . LEU A 1 355 ? -18.955 -14.066 14.158 1.00 96.12 355 LEU A N 1
ATOM 2774 C CA . LEU A 1 355 ? -18.224 -12.953 13.550 1.00 96.12 355 LEU A CA 1
ATOM 2775 C C . LEU A 1 355 ? -18.469 -12.876 12.042 1.00 96.12 355 LEU A C 1
ATOM 2777 O O . LEU A 1 355 ? -18.747 -11.796 11.538 1.00 96.12 355 LEU A O 1
ATOM 2781 N N . ARG A 1 356 ? -18.437 -14.008 11.326 1.00 95.56 356 ARG A N 1
ATOM 2782 C CA . ARG A 1 356 ? -18.725 -14.033 9.880 1.00 95.56 356 ARG A CA 1
ATOM 2783 C C . ARG A 1 356 ? -20.129 -13.520 9.566 1.00 95.56 356 ARG A C 1
ATOM 2785 O O . ARG A 1 356 ? -20.284 -12.681 8.683 1.00 95.56 356 ARG A O 1
ATOM 2792 N N . ARG A 1 357 ? -21.136 -13.971 10.321 1.00 96.38 357 ARG A N 1
ATOM 2793 C CA . ARG A 1 357 ? -22.511 -13.479 10.168 1.00 96.38 357 ARG A CA 1
ATOM 2794 C C . ARG A 1 357 ? -22.607 -11.986 10.483 1.00 96.38 357 ARG A C 1
ATOM 2796 O O . ARG A 1 357 ? -23.143 -11.241 9.674 1.00 96.38 357 ARG A O 1
ATOM 2803 N N . ALA A 1 358 ? -22.034 -11.547 11.601 1.00 96.56 358 ALA A N 1
ATOM 2804 C CA . ALA A 1 358 ? -22.071 -10.143 11.992 1.00 96.56 358 ALA A CA 1
ATOM 2805 C C . ALA A 1 358 ? -21.418 -9.244 10.926 1.00 96.56 358 ALA A C 1
ATOM 2807 O O . ALA A 1 358 ? -22.006 -8.245 10.535 1.00 96.56 358 ALA A O 1
ATOM 2808 N N . VAL A 1 359 ? -20.269 -9.644 10.363 1.00 96.31 359 VAL A N 1
ATOM 2809 C CA . VAL A 1 359 ? -19.613 -8.916 9.260 1.00 96.31 359 VAL A CA 1
ATOM 2810 C C . VAL A 1 359 ? -20.476 -8.872 7.995 1.00 96.31 359 VAL A C 1
ATOM 2812 O O . VAL A 1 359 ? -20.509 -7.845 7.317 1.00 96.31 359 VAL A O 1
ATOM 2815 N N . SER A 1 360 ? -21.198 -9.950 7.674 1.00 94.94 360 SER A N 1
ATOM 2816 C CA . SER A 1 360 ? -22.087 -9.971 6.505 1.00 94.94 360 SER A CA 1
ATOM 2817 C C . SER A 1 360 ? -23.209 -8.929 6.597 1.00 94.94 360 SER A C 1
ATOM 2819 O O . SER A 1 360 ? -23.579 -8.340 5.581 1.00 94.94 360 SER A O 1
ATOM 2821 N N . GLU A 1 361 ? -23.667 -8.626 7.814 1.00 95.06 361 GLU A N 1
ATOM 2822 C CA . GLU A 1 361 ? -24.729 -7.657 8.109 1.00 95.06 361 GLU A CA 1
ATOM 2823 C C . GLU A 1 361 ? -24.213 -6.204 8.186 1.00 95.06 361 GLU A C 1
ATOM 2825 O O . GLU A 1 361 ? -25.005 -5.265 8.096 1.00 95.06 361 GLU A O 1
ATOM 2830 N N . LEU A 1 362 ? -22.892 -5.993 8.292 1.00 94.25 362 LEU A N 1
ATOM 2831 C CA . LEU A 1 362 ? -22.306 -4.652 8.377 1.00 94.25 362 LEU A CA 1
ATOM 2832 C C . LEU A 1 362 ? -22.513 -3.839 7.094 1.00 94.25 362 LEU A C 1
ATOM 2834 O O . LEU A 1 362 ? -22.359 -4.332 5.968 1.00 94.25 362 LEU A O 1
ATOM 2838 N N . ARG A 1 363 ? -22.750 -2.537 7.276 1.00 91.75 363 ARG A N 1
ATOM 2839 C CA . ARG A 1 363 ? -22.786 -1.536 6.200 1.00 91.75 363 ARG A CA 1
ATOM 2840 C C . ARG A 1 363 ? -21.406 -0.914 6.001 1.00 91.75 363 ARG A C 1
ATOM 2842 O O . ARG A 1 363 ? -21.163 0.227 6.398 1.00 91.75 363 ARG A O 1
ATOM 2849 N N . ILE A 1 364 ? -20.497 -1.688 5.406 1.00 89.62 364 ILE A N 1
ATOM 2850 C CA . ILE A 1 364 ? -19.083 -1.322 5.214 1.00 89.62 364 ILE A CA 1
ATOM 2851 C C . ILE A 1 364 ? -18.911 0.009 4.469 1.00 89.62 364 ILE A C 1
ATOM 2853 O O . ILE A 1 364 ? -17.958 0.744 4.723 1.00 89.62 364 ILE A O 1
ATOM 2857 N N . GLU A 1 365 ? -19.856 0.362 3.602 1.00 88.81 365 GLU A N 1
ATOM 2858 C CA . GLU A 1 365 ? -19.902 1.625 2.866 1.00 88.81 365 GLU A CA 1
ATOM 2859 C C . GLU A 1 365 ? -19.770 2.836 3.796 1.00 88.81 365 GLU A C 1
ATOM 2861 O O . GLU A 1 365 ? -19.027 3.765 3.484 1.00 88.81 365 GLU A O 1
ATOM 2866 N N . ARG A 1 366 ? -20.402 2.795 4.978 1.00 88.50 366 ARG A N 1
ATOM 2867 C CA . ARG A 1 366 ? -20.347 3.894 5.956 1.00 88.50 366 ARG A CA 1
ATOM 2868 C C . ARG A 1 366 ? -18.936 4.102 6.500 1.00 88.50 366 ARG A C 1
ATOM 2870 O O . ARG A 1 366 ? -18.516 5.239 6.705 1.00 88.50 366 ARG A O 1
ATOM 2877 N N . PHE A 1 367 ? -18.186 3.018 6.701 1.00 87.44 367 PHE A N 1
ATOM 2878 C CA . PHE A 1 367 ? -16.782 3.110 7.099 1.00 87.44 367 PHE A CA 1
ATOM 2879 C C . PHE A 1 367 ? -15.928 3.658 5.963 1.00 87.44 367 PHE A C 1
ATOM 2881 O O . PHE A 1 367 ? -15.065 4.494 6.201 1.00 87.44 367 PHE A O 1
ATOM 2888 N N . VAL A 1 368 ? -16.174 3.222 4.727 1.00 85.25 368 VAL A N 1
ATOM 2889 C CA . VAL A 1 368 ? -15.433 3.703 3.553 1.00 85.25 368 VAL A CA 1
ATOM 2890 C C . VAL A 1 368 ? -15.647 5.199 3.346 1.00 85.25 368 VAL A C 1
ATOM 2892 O O . VAL A 1 368 ? -14.680 5.908 3.075 1.00 85.25 368 VAL A O 1
ATOM 2895 N N . GLU A 1 369 ? -16.873 5.694 3.507 1.00 84.75 369 GLU A N 1
ATOM 2896 C CA . GLU A 1 369 ? -17.192 7.125 3.463 1.00 84.75 369 GLU A CA 1
ATOM 2897 C C . GLU A 1 369 ? -16.462 7.897 4.566 1.00 84.75 369 GLU A C 1
ATOM 2899 O O . GLU A 1 369 ? -15.748 8.856 4.271 1.00 84.75 369 GLU A O 1
ATOM 2904 N N . ALA A 1 370 ? -16.552 7.432 5.817 1.00 82.19 370 ALA A N 1
ATOM 2905 C CA . ALA A 1 370 ? -15.852 8.052 6.939 1.00 82.19 370 ALA A CA 1
ATOM 2906 C C . ALA A 1 370 ? -14.331 8.098 6.706 1.00 82.19 370 ALA A C 1
ATOM 2908 O O . ALA A 1 370 ? -13.712 9.149 6.830 1.00 82.19 370 ALA A O 1
ATOM 2909 N N . ILE A 1 371 ? -13.729 6.984 6.279 1.00 82.12 371 ILE A N 1
ATOM 2910 C CA . ILE A 1 371 ? -12.295 6.893 5.971 1.00 82.12 371 ILE A CA 1
ATOM 2911 C C . ILE A 1 371 ? -11.918 7.793 4.788 1.00 82.12 371 ILE A C 1
ATOM 2913 O O . ILE A 1 371 ? -10.839 8.384 4.796 1.00 82.12 371 ILE A O 1
ATOM 2917 N N . SER A 1 372 ? -12.777 7.903 3.770 1.00 78.75 372 SER A N 1
ATOM 2918 C CA . SER A 1 372 ? -12.525 8.755 2.602 1.00 78.75 372 SER A CA 1
ATOM 2919 C C . SER A 1 372 ? -12.399 10.223 2.994 1.00 78.75 372 SER A C 1
ATOM 2921 O O . SER A 1 372 ? -11.491 10.888 2.497 1.00 78.75 372 SER A O 1
ATOM 2923 N N . ASN A 1 373 ? -13.260 10.696 3.899 1.00 74.56 373 ASN A N 1
ATOM 2924 C CA . ASN A 1 373 ? -13.214 12.066 4.412 1.00 74.56 373 ASN A CA 1
ATOM 2925 C C . ASN A 1 373 ? -11.919 12.314 5.196 1.00 74.56 373 ASN A C 1
ATOM 2927 O O . ASN A 1 373 ? -11.205 13.264 4.900 1.00 74.56 373 ASN A O 1
ATOM 2931 N N . LEU A 1 374 ? -11.536 11.384 6.077 1.00 72.38 374 LEU A N 1
ATOM 2932 C CA . LEU A 1 374 ? -10.285 11.480 6.841 1.00 72.38 374 LEU A CA 1
ATOM 2933 C C . LEU A 1 374 ? -9.043 11.514 5.927 1.00 72.38 374 LEU A C 1
ATOM 2935 O O . LEU A 1 374 ? -8.119 12.287 6.148 1.00 72.38 374 LEU A O 1
ATOM 2939 N N . ILE A 1 375 ? -9.015 10.696 4.867 1.00 68.06 375 ILE A N 1
ATOM 2940 C CA . ILE A 1 375 ? -7.909 10.683 3.887 1.00 68.06 375 ILE A CA 1
ATOM 2941 C C . ILE A 1 375 ? -7.877 11.969 3.040 1.00 68.06 375 ILE A C 1
ATOM 2943 O O . ILE A 1 375 ? -6.825 12.312 2.494 1.00 68.06 375 ILE A O 1
ATOM 2947 N N . ALA A 1 376 ? -9.017 12.639 2.852 1.00 64.25 376 ALA A N 1
ATOM 2948 C CA . ALA A 1 376 ? -9.074 13.922 2.159 1.00 64.25 376 ALA A CA 1
ATOM 2949 C C . ALA A 1 376 ? -8.511 15.046 3.041 1.00 64.25 376 ALA A C 1
ATOM 2951 O O . ALA A 1 376 ? -7.651 15.784 2.573 1.00 64.25 376 ALA A O 1
ATOM 2952 N N . GLU A 1 377 ? -8.905 15.092 4.316 1.00 59.28 377 GLU A N 1
ATOM 2953 C CA . GLU A 1 377 ? -8.405 16.054 5.309 1.00 59.28 377 GLU A CA 1
ATOM 2954 C C . GLU A 1 377 ? -6.881 15.956 5.508 1.00 59.28 377 GLU A C 1
ATOM 2956 O O . GLU A 1 377 ? -6.201 16.975 5.539 1.00 59.28 377 GLU A O 1
ATOM 2961 N N . GLU A 1 378 ? -6.311 14.741 5.522 1.00 61.03 378 GLU A N 1
ATOM 2962 C CA . GLU A 1 378 ? -4.854 14.511 5.616 1.00 61.03 378 GLU A CA 1
ATOM 2963 C C . GLU A 1 378 ? -4.034 15.113 4.444 1.00 61.03 378 GLU A C 1
ATOM 2965 O O . GLU A 1 378 ? -2.805 15.099 4.493 1.00 61.03 378 GLU A O 1
ATOM 2970 N N . LYS A 1 379 ? -4.666 15.587 3.357 1.00 50.53 379 LYS A N 1
ATOM 2971 C CA . LYS A 1 379 ? -3.977 16.114 2.160 1.00 50.53 379 LYS A CA 1
ATOM 2972 C C . LYS A 1 379 ? -3.991 17.632 2.016 1.00 50.53 379 LYS A C 1
ATOM 2974 O O . LYS A 1 379 ? -3.192 18.134 1.226 1.00 50.53 379 LYS A O 1
ATOM 2979 N N . ASP A 1 380 ? -4.882 18.325 2.717 1.00 34.12 380 ASP A N 1
ATOM 2980 C CA . ASP A 1 380 ? -5.023 19.783 2.616 1.00 34.12 380 ASP A CA 1
ATOM 2981 C C . ASP A 1 380 ? -4.116 20.534 3.611 1.00 34.12 380 ASP A C 1
ATOM 2983 O O . ASP A 1 380 ? -3.986 21.755 3.532 1.00 34.12 380 ASP A O 1
ATOM 2987 N N . GLU A 1 381 ? -3.410 19.816 4.489 1.00 31.20 381 GLU A N 1
ATOM 2988 C CA . GLU A 1 381 ? -2.334 20.375 5.310 1.00 31.20 381 GLU A CA 1
ATOM 2989 C C . GLU A 1 381 ? -0.972 20.214 4.602 1.00 31.20 381 GLU A C 1
ATOM 2991 O O . GLU A 1 381 ? -0.626 19.111 4.162 1.00 31.20 381 GLU A O 1
ATOM 2996 N N . PRO A 1 382 ? -0.160 21.282 4.464 1.00 29.67 382 PRO A N 1
ATOM 2997 C CA . PRO A 1 382 ? 1.199 21.154 3.952 1.00 29.67 382 PRO A CA 1
ATOM 2998 C C . PRO A 1 382 ? 2.002 20.226 4.871 1.00 29.67 382 PRO A C 1
ATOM 3000 O O . PRO A 1 382 ? 1.938 20.366 6.089 1.00 29.67 382 PRO A O 1
ATOM 3003 N N . ASN A 1 383 ? 2.765 19.291 4.289 1.00 31.02 383 ASN A N 1
ATOM 3004 C CA . ASN A 1 383 ? 3.725 18.446 5.009 1.00 31.02 383 ASN A CA 1
ATOM 3005 C C . ASN A 1 383 ? 4.634 19.321 5.899 1.00 31.02 383 ASN A C 1
ATOM 3007 O O . ASN A 1 383 ? 5.641 19.838 5.424 1.00 31.02 383 ASN A O 1
ATOM 3011 N N . GLN A 1 384 ? 4.294 19.462 7.181 1.00 26.41 384 GLN A N 1
ATOM 3012 C CA . GLN A 1 384 ? 5.145 20.058 8.217 1.00 26.41 384 GLN A CA 1
ATOM 3013 C C . GLN A 1 384 ? 6.102 19.029 8.844 1.00 26.41 384 GLN A C 1
ATOM 3015 O O . GLN A 1 384 ? 6.670 19.263 9.901 1.00 26.41 384 GLN A O 1
ATOM 3020 N N . GLU A 1 385 ? 6.335 17.892 8.190 1.00 30.53 385 GLU A N 1
ATOM 3021 C CA . GLU A 1 385 ? 7.499 17.049 8.474 1.00 30.53 385 GLU A CA 1
ATOM 3022 C C . GLU A 1 385 ? 8.605 17.418 7.485 1.00 30.53 385 GLU A C 1
ATOM 3024 O O . GLU A 1 385 ? 8.759 16.755 6.462 1.00 30.53 385 GLU A O 1
ATOM 3029 N N . ASN A 1 386 ? 9.289 18.539 7.737 1.00 33.00 386 ASN A N 1
ATOM 3030 C CA . ASN A 1 386 ? 10.628 18.844 7.206 1.00 33.00 386 ASN A CA 1
ATOM 3031 C C . ASN A 1 386 ? 11.280 20.099 7.827 1.00 33.00 386 ASN A C 1
ATOM 3033 O O . ASN A 1 386 ? 12.208 20.636 7.238 1.00 33.00 386 ASN A O 1
ATOM 3037 N N . ASP A 1 387 ? 10.863 20.534 9.018 1.00 29.00 387 ASP A N 1
ATOM 3038 C CA . ASP A 1 387 ? 11.587 21.547 9.799 1.00 29.00 387 ASP A CA 1
ATOM 3039 C C . ASP A 1 387 ? 11.837 21.008 11.211 1.00 29.00 387 ASP A C 1
ATOM 3041 O O . ASP A 1 387 ? 11.221 21.444 12.171 1.00 29.00 387 ASP A O 1
ATOM 3045 N N . GLU A 1 388 ? 12.700 19.995 11.326 1.00 28.30 388 GLU A N 1
ATOM 3046 C CA . GLU A 1 388 ? 13.481 19.726 12.543 1.00 28.30 388 GLU A CA 1
ATOM 3047 C C . GLU A 1 388 ? 14.586 18.693 12.242 1.00 28.30 388 GLU A C 1
ATOM 3049 O O . GLU A 1 388 ? 14.486 17.509 12.577 1.00 28.30 388 GLU A O 1
ATOM 3054 N N . LYS A 1 389 ? 15.637 19.148 11.546 1.00 28.44 389 LYS A N 1
ATOM 3055 C CA . LYS A 1 389 ? 17.062 19.005 11.919 1.00 28.44 389 LYS A CA 1
ATOM 3056 C C . LYS A 1 389 ? 17.998 19.489 10.820 1.00 28.44 389 LYS A C 1
ATOM 3058 O O . LYS A 1 389 ? 17.918 18.950 9.695 1.00 28.44 389 LYS A O 1
#

Sequence (389 aa):
MPKEKVLHQLYHSKIAPFVPSALTELIGSRGVDVVKRVGIDVVKDVIADVLCGRNLRDSTEMLTRRRIGMLNAATLIFFVKGLSASRRFIDDLPAVAAEGLTQRSSKQERWMLQWILGLTGKGVQNVLRDSDRALDGYRAKFIATNKDILKQCENEYGPVAGNIVLADGSNVALTWQMLLSLFCTIGSQTLAIRGSEKSTYGKLFERLILGSVLEILDFKLVPYPPKETRLVFWLSSRLGARESDATALIQPGQAVRFDIGFIGRGNPEISKDKVSRFEREVEIGGKKFYSATCIIVDRIGERSKIVEQAKAINGTIVQMSMSFWPQQLARELRSKVGFDHKLCDMPTARVGSYLRRAVSELRIERFVEAISNLIAEEKDEPNQENDEK

Foldseek 3Di:
DVQLVVQLVQFPFPLSVLQDSLLLCLLPDFLLVLCVVVDVVLLLVLLLCLLQQHASCVSCVVVLVVSLVSNLVSLLSSLLSQCLVPVCSLVCLLVRLLVRCVDDGHPSNVQLSQLLLLHAPVRCCPVVVVDNVVSVVSSVVSSVVLVVVQVVCCVPPNWDWDWDADPVGRIHTDTSSSVVSSVSSSVRVSVNSVVVCCVRVFLLSQLLSVVLLLVLLVADEDDPPDPDQASYKYQDLDDPDFDARMKGHHHPQEIEGEHEGADDQPCLPVLVVNQVRDDQWDARPNDIHGYEYEYEYQDYHPPRCNCVSCVVVNHYYFHSNDGNSSLVVQCSCCVRPVRDDPSVVDDSVCSSVSSSVSSVPDPSVVSSVSVVVSVVVVPVDPPPPPPDD

Radius of gyration: 25.2 Å; chains: 1; bounding box: 53×44×70 Å

pLDDT: mean 82.18, std 15.58, range [26.41, 97.69]